Protein AF-A0A2E1XH27-F1 (afdb_monomer_lite)

Structure (mmCIF, N/CA/C/O backbone):
data_AF-A0A2E1XH27-F1
#
_entry.id   AF-A0A2E1XH27-F1
#
loop_
_atom_site.group_PDB
_atom_site.id
_atom_site.type_symbol
_atom_site.label_atom_id
_atom_site.label_alt_id
_atom_site.label_comp_id
_atom_site.label_asym_id
_atom_site.label_entity_id
_atom_site.label_seq_id
_atom_site.pdbx_PDB_ins_code
_atom_site.Cartn_x
_atom_site.Cartn_y
_atom_site.Cartn_z
_atom_site.occupancy
_atom_site.B_iso_or_equiv
_atom_site.auth_seq_id
_atom_site.auth_comp_id
_atom_site.auth_asym_id
_atom_site.auth_atom_id
_atom_site.pdbx_PDB_model_num
ATOM 1 N N . MET A 1 1 ? 0.521 -37.628 -23.257 1.00 39.41 1 MET A N 1
ATOM 2 C CA . MET A 1 1 ? 1.492 -36.873 -22.437 1.00 39.41 1 MET A CA 1
ATOM 3 C C . MET A 1 1 ? 0.676 -36.005 -21.498 1.00 39.41 1 MET A C 1
ATOM 5 O O . MET A 1 1 ? -0.097 -35.207 -22.003 1.00 39.41 1 MET A O 1
ATOM 9 N N . ASN A 1 2 ? 0.754 -36.234 -20.184 1.00 36.44 2 ASN A N 1
ATOM 10 C CA . ASN A 1 2 ? 0.050 -35.419 -19.188 1.00 36.44 2 ASN A CA 1
ATOM 11 C C . ASN A 1 2 ? 0.483 -33.958 -19.337 1.00 36.44 2 ASN A C 1
ATOM 13 O O . ASN A 1 2 ? 1.668 -33.652 -19.187 1.00 36.44 2 ASN A O 1
ATOM 17 N N . THR A 1 3 ? -0.472 -33.094 -19.665 1.00 39.88 3 THR A N 1
ATOM 18 C CA . THR A 1 3 ? -0.347 -31.638 -19.713 1.00 39.88 3 THR A C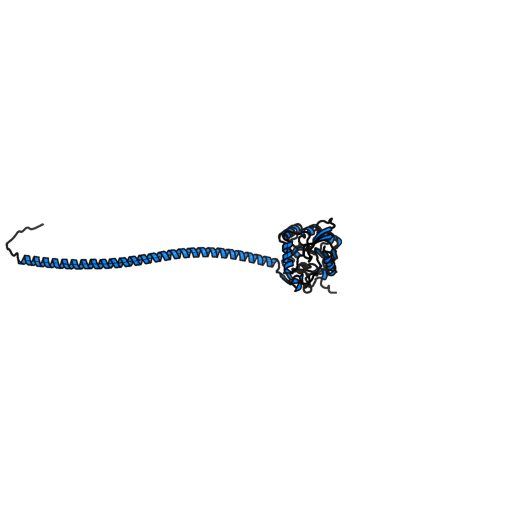A 1
ATOM 19 C C . THR A 1 3 ? 0.092 -31.153 -18.332 1.00 39.88 3 THR A C 1
ATOM 21 O O . THR A 1 3 ? -0.664 -31.164 -17.364 1.00 39.88 3 THR A O 1
ATOM 24 N N . LYS A 1 4 ? 1.388 -30.852 -18.230 1.00 49.72 4 LYS A N 1
ATOM 25 C CA . LYS A 1 4 ? 2.074 -30.393 -17.024 1.00 49.72 4 LYS A CA 1
ATOM 26 C C . LYS A 1 4 ? 1.614 -28.974 -16.678 1.00 49.72 4 LYS A C 1
ATOM 28 O O . LYS A 1 4 ? 1.924 -28.059 -17.426 1.00 49.72 4 LYS A O 1
ATOM 33 N N . ILE A 1 5 ? 0.936 -28.849 -15.537 1.00 51.38 5 ILE A N 1
ATOM 34 C CA . ILE A 1 5 ? 0.875 -27.707 -14.604 1.00 51.38 5 ILE A CA 1
ATOM 35 C C . ILE A 1 5 ? 0.983 -26.307 -15.268 1.00 51.38 5 ILE A C 1
ATOM 37 O O . ILE A 1 5 ? 2.078 -25.806 -15.534 1.00 51.38 5 ILE A O 1
ATOM 41 N N . GLU A 1 6 ? -0.177 -25.669 -15.477 1.00 70.88 6 GLU A N 1
ATOM 42 C CA . GLU A 1 6 ? -0.356 -24.297 -16.006 1.00 70.88 6 GLU A CA 1
ATOM 43 C C . GLU A 1 6 ? -0.144 -23.179 -14.959 1.00 70.88 6 GLU A C 1
ATOM 45 O O . GLU A 1 6 ? -0.187 -21.993 -15.291 1.00 70.88 6 GLU A O 1
ATOM 50 N N . TYR A 1 7 ? 0.124 -23.549 -13.705 1.00 76.81 7 TYR A N 1
ATOM 51 C CA . TYR A 1 7 ? 0.218 -22.645 -12.557 1.00 76.81 7 TYR A CA 1
ATOM 52 C C . TYR A 1 7 ? 1.591 -22.752 -11.874 1.00 76.81 7 TYR A C 1
ATOM 54 O O . TYR A 1 7 ? 2.202 -23.818 -11.867 1.00 76.81 7 TYR A O 1
ATOM 62 N N . ALA A 1 8 ? 2.107 -21.658 -11.321 1.00 78.75 8 ALA A N 1
ATOM 63 C CA . ALA A 1 8 ? 3.259 -21.702 -10.426 1.00 78.75 8 ALA A CA 1
ATOM 64 C C . ALA A 1 8 ? 2.863 -22.383 -9.104 1.00 78.75 8 ALA A C 1
ATOM 66 O O . ALA A 1 8 ? 1.720 -22.255 -8.666 1.00 78.75 8 ALA A O 1
ATOM 67 N N . ASP A 1 9 ? 3.786 -23.114 -8.475 1.00 81.50 9 ASP A N 1
ATOM 68 C CA . ASP A 1 9 ? 3.551 -23.661 -7.137 1.00 81.50 9 ASP A CA 1
ATOM 69 C C . ASP A 1 9 ? 3.723 -22.533 -6.101 1.00 81.50 9 ASP A C 1
ATOM 71 O O . ASP A 1 9 ? 4.823 -21.975 -5.987 1.00 81.50 9 ASP A O 1
ATOM 75 N N . PRO A 1 10 ? 2.679 -22.179 -5.325 1.00 81.62 10 PRO A N 1
ATOM 76 C CA . PRO A 1 10 ? 2.791 -21.177 -4.270 1.00 81.62 10 PRO A CA 1
ATOM 77 C C . PRO A 1 10 ? 3.888 -21.481 -3.246 1.00 81.62 10 PRO A C 1
ATOM 79 O O . PRO A 1 10 ? 4.468 -20.549 -2.692 1.00 81.62 10 PRO A O 1
ATOM 82 N N . ALA A 1 11 ? 4.182 -22.763 -3.001 1.00 81.19 11 ALA A N 1
ATOM 83 C CA . ALA A 1 11 ? 5.200 -23.197 -2.048 1.00 81.19 11 ALA A CA 1
ATOM 84 C C . ALA A 1 11 ? 6.636 -23.012 -2.566 1.00 81.19 11 ALA A C 1
ATOM 86 O O . ALA A 1 11 ? 7.565 -22.943 -1.764 1.00 81.19 11 ALA A O 1
ATOM 87 N N . GLU A 1 12 ? 6.821 -22.925 -3.886 1.00 85.62 12 GLU A N 1
ATOM 88 C CA . GLU A 1 12 ? 8.124 -22.700 -4.528 1.00 85.62 12 GLU A CA 1
ATOM 89 C C . GLU A 1 12 ? 8.306 -21.246 -4.998 1.00 85.62 12 GLU A C 1
ATOM 91 O O . GLU A 1 12 ? 9.388 -20.866 -5.450 1.00 85.62 12 GLU A O 1
ATOM 96 N N . THR A 1 13 ? 7.259 -20.421 -4.899 1.00 91.50 13 THR A N 1
ATOM 97 C CA . THR A 1 13 ? 7.295 -19.017 -5.320 1.00 91.50 13 THR A CA 1
ATOM 98 C C . THR A 1 13 ? 8.000 -18.168 -4.266 1.00 91.50 13 THR A C 1
ATOM 100 O O . THR A 1 13 ? 7.639 -18.177 -3.090 1.00 91.50 13 THR A O 1
ATOM 103 N N . LEU A 1 14 ? 9.008 -17.420 -4.710 1.00 94.38 14 LEU A N 1
ATOM 104 C CA . LEU A 1 14 ? 9.794 -16.512 -3.881 1.00 94.38 14 LEU A CA 1
ATOM 105 C C . LEU A 1 14 ? 9.299 -15.075 -4.052 1.00 94.38 14 LEU A C 1
ATOM 107 O O . LEU A 1 14 ? 9.011 -14.675 -5.180 1.00 94.38 14 LEU A O 1
ATOM 111 N N . TYR A 1 15 ? 9.268 -14.304 -2.965 1.00 96.88 15 TYR A N 1
ATOM 112 C CA . TYR A 1 15 ? 8.717 -12.944 -2.943 1.00 96.88 15 TYR A CA 1
ATOM 113 C C . TYR A 1 15 ? 9.797 -11.903 -2.643 1.00 96.88 15 TYR A C 1
ATOM 115 O O . TYR A 1 15 ? 10.669 -12.155 -1.811 1.00 96.88 15 TYR A O 1
ATOM 123 N N . TYR A 1 16 ? 9.762 -10.750 -3.310 1.00 96.75 16 TYR A N 1
ATOM 124 C CA . TYR A 1 16 ? 10.819 -9.725 -3.246 1.00 96.75 16 TYR A CA 1
ATOM 125 C C . TYR A 1 16 ? 10.327 -8.328 -2.856 1.00 96.75 16 TYR A C 1
ATOM 127 O O . TYR A 1 16 ? 11.158 -7.483 -2.529 1.00 96.75 16 TYR A O 1
ATOM 135 N N . SER A 1 17 ? 9.015 -8.104 -2.855 1.00 95.88 17 SER A N 1
ATOM 136 C CA . SER A 1 17 ? 8.404 -6.817 -2.508 1.00 95.88 17 SER A CA 1
ATOM 137 C C . SER A 1 17 ? 8.624 -6.423 -1.039 1.00 95.88 17 SER A C 1
ATOM 139 O O . SER A 1 17 ? 8.995 -7.250 -0.200 1.00 95.88 17 SER A O 1
ATOM 141 N N . GLU A 1 18 ? 8.405 -5.152 -0.690 1.00 91.38 18 GLU A N 1
ATOM 142 C CA . GLU A 1 18 ? 8.584 -4.691 0.692 1.00 91.38 18 GLU A CA 1
ATOM 143 C C . GLU A 1 18 ? 7.519 -5.256 1.648 1.00 91.38 18 GLU A C 1
ATOM 145 O O . GLU A 1 18 ? 7.826 -5.677 2.775 1.00 91.38 18 GLU A O 1
ATOM 150 N N . GLY A 1 19 ? 6.255 -5.207 1.236 1.00 91.56 19 GLY A N 1
ATOM 151 C CA . GLY A 1 19 ? 5.058 -5.455 2.036 1.00 91.56 19 GLY A CA 1
ATOM 152 C C . GLY A 1 19 ? 4.300 -6.734 1.678 1.00 91.56 19 GLY A C 1
ATOM 153 O O . GLY A 1 19 ? 3.293 -7.032 2.324 1.00 91.56 19 GLY A O 1
ATOM 154 N N . GLY A 1 20 ? 4.776 -7.515 0.704 1.00 96.06 20 GLY A N 1
ATOM 155 C CA . GLY A 1 20 ? 4.076 -8.696 0.188 1.00 96.06 20 GLY A CA 1
ATOM 156 C C . GLY A 1 20 ? 3.131 -8.371 -0.971 1.00 96.06 20 GLY A C 1
ATOM 157 O O . GLY A 1 20 ? 2.165 -9.100 -1.209 1.00 96.06 20 GLY A O 1
ATOM 158 N N . GLU A 1 21 ? 3.386 -7.278 -1.681 1.00 97.88 21 GLU A N 1
ATOM 159 C CA . GLU A 1 21 ? 2.664 -6.846 -2.868 1.00 97.88 21 GLU A CA 1
ATOM 160 C C . GLU A 1 21 ? 2.706 -7.912 -3.964 1.00 97.88 21 GLU A C 1
ATOM 162 O O . GLU A 1 21 ? 1.666 -8.294 -4.503 1.00 97.88 21 GLU A O 1
ATOM 167 N N . ASP A 1 22 ? 3.887 -8.461 -4.246 1.00 97.62 22 ASP A N 1
ATOM 168 C CA . ASP A 1 22 ? 4.048 -9.505 -5.255 1.00 97.62 22 ASP A CA 1
ATOM 169 C C . ASP A 1 22 ? 3.367 -10.820 -4.844 1.00 97.62 22 ASP A C 1
ATOM 171 O O . ASP A 1 22 ? 2.743 -11.469 -5.682 1.00 97.62 22 ASP A O 1
ATOM 175 N N . PHE A 1 23 ? 3.356 -11.174 -3.551 1.00 97.75 23 PHE A N 1
ATOM 176 C CA . PHE A 1 23 ? 2.517 -12.268 -3.037 1.00 97.75 23 PHE A CA 1
ATOM 177 C C . PHE A 1 23 ? 1.033 -12.036 -3.329 1.00 97.75 23 PHE A C 1
ATOM 179 O O . PHE A 1 23 ? 0.327 -12.952 -3.771 1.00 97.75 23 PHE A O 1
ATOM 186 N N . LEU A 1 24 ? 0.541 -10.823 -3.067 1.00 97.94 24 LEU A N 1
ATOM 187 C CA . LEU A 1 24 ? -0.857 -10.495 -3.298 1.00 97.94 24 LEU A CA 1
ATOM 188 C C . LEU A 1 24 ? -1.189 -10.525 -4.793 1.00 97.94 24 LEU A C 1
ATOM 190 O O . LEU A 1 24 ? -2.212 -11.102 -5.149 1.00 97.94 24 LEU A O 1
ATOM 194 N N . LEU A 1 25 ? -0.322 -9.999 -5.665 1.00 98.25 25 LEU A N 1
ATOM 195 C CA . LEU A 1 25 ? -0.475 -10.110 -7.120 1.00 98.25 25 LEU A CA 1
ATOM 196 C C . LEU A 1 25 ? -0.538 -11.579 -7.560 1.00 98.25 25 LEU A C 1
ATOM 198 O O . LEU A 1 25 ? -1.470 -11.967 -8.265 1.00 98.25 25 LEU A O 1
ATOM 202 N N . TRP A 1 26 ? 0.395 -12.421 -7.103 1.00 97.88 26 TRP A N 1
ATOM 203 C CA . TRP A 1 26 ? 0.416 -13.850 -7.434 1.00 97.88 26 TRP A CA 1
ATOM 204 C C . TRP A 1 26 ? -0.889 -14.533 -7.022 1.00 97.88 26 TRP A C 1
ATOM 206 O O . TRP A 1 26 ? -1.483 -15.285 -7.799 1.00 97.88 26 TRP A O 1
ATOM 216 N N . SER A 1 27 ? -1.373 -14.207 -5.826 1.00 96.75 27 SER A N 1
ATOM 217 C CA . SER A 1 27 ? -2.627 -14.720 -5.281 1.00 96.75 27 SER A CA 1
ATOM 218 C C . SER A 1 27 ? -3.853 -14.234 -6.063 1.00 96.75 27 SER A C 1
ATOM 220 O O . SER A 1 27 ? -4.728 -15.035 -6.400 1.00 96.75 27 SER A O 1
ATOM 222 N N . ILE A 1 28 ? -3.899 -12.943 -6.413 1.00 97.06 28 ILE A N 1
ATOM 223 C CA . ILE A 1 28 ? -4.958 -12.333 -7.230 1.00 97.06 28 ILE A CA 1
ATOM 224 C C . ILE A 1 28 ? -5.004 -12.975 -8.612 1.00 97.06 28 ILE A C 1
ATOM 226 O O . ILE A 1 28 ? -6.089 -13.243 -9.107 1.00 97.06 28 ILE A O 1
ATOM 230 N N . PHE A 1 29 ? -3.867 -13.302 -9.225 1.00 97.06 29 PHE A N 1
ATOM 231 C CA . PHE A 1 29 ? -3.841 -13.996 -10.515 1.00 97.06 29 PHE A CA 1
ATOM 232 C C . PHE A 1 29 ? -3.962 -15.519 -10.400 1.00 97.06 29 PHE A C 1
ATOM 234 O O . PHE A 1 29 ? -3.900 -16.217 -11.414 1.00 97.06 29 PHE A O 1
ATOM 241 N N . GLY A 1 30 ? -4.175 -16.053 -9.193 1.00 95.19 30 GLY A N 1
ATOM 242 C CA . GLY A 1 30 ? -4.325 -17.488 -8.960 1.00 95.19 30 GLY A CA 1
ATOM 243 C C . GLY A 1 30 ? -3.092 -18.287 -9.377 1.00 95.19 30 GLY A C 1
ATOM 244 O O . GLY A 1 30 ? -3.230 -19.398 -9.873 1.00 95.19 30 GLY A O 1
ATOM 245 N N . TYR A 1 31 ? -1.902 -17.705 -9.232 1.00 95.00 31 TYR A N 1
ATOM 246 C CA . TYR A 1 31 ? -0.626 -18.309 -9.606 1.00 95.00 31 TYR A CA 1
ATOM 247 C C . TYR A 1 31 ? -0.491 -18.680 -11.092 1.00 95.00 31 TYR A C 1
ATOM 249 O O . TYR A 1 31 ? 0.213 -19.621 -11.450 1.00 95.00 31 TYR A O 1
ATOM 257 N N . LYS A 1 32 ? -1.144 -17.934 -11.994 1.00 92.12 32 LYS A N 1
ATOM 258 C CA . LYS A 1 32 ? -0.993 -18.082 -13.455 1.00 92.12 32 LYS A CA 1
ATOM 259 C C . LYS A 1 32 ? 0.487 -18.018 -13.864 1.00 92.12 32 LYS A C 1
ATOM 261 O O . LYS A 1 32 ? 1.188 -17.060 -13.556 1.00 92.12 32 LYS A O 1
ATOM 266 N N . ARG A 1 33 ? 0.971 -19.018 -14.607 1.00 84.12 33 ARG A N 1
ATOM 267 C CA . ARG A 1 33 ? 2.402 -19.137 -14.947 1.00 84.12 33 ARG A CA 1
ATOM 268 C C . ARG A 1 33 ? 2.912 -18.109 -15.961 1.00 84.12 33 ARG A C 1
ATOM 270 O O . ARG A 1 33 ? 4.102 -17.816 -15.969 1.00 84.12 33 ARG A O 1
ATOM 277 N N . PHE A 1 34 ? 2.039 -17.584 -16.815 1.00 89.94 34 PHE A N 1
ATOM 278 C CA . PHE A 1 34 ? 2.414 -16.643 -17.870 1.00 89.94 34 PHE A CA 1
ATOM 279 C C . PHE A 1 34 ? 1.556 -15.394 -17.809 1.00 89.94 34 PHE A C 1
ATOM 281 O O . PHE A 1 34 ? 0.345 -15.479 -17.632 1.00 89.94 34 PHE A O 1
ATOM 288 N N . GLY A 1 35 ? 2.167 -14.250 -18.053 1.00 96.25 35 GLY A N 1
ATOM 289 C CA . GLY A 1 35 ? 1.473 -12.979 -18.126 1.00 96.25 35 GLY A CA 1
ATOM 290 C C . GLY A 1 35 ? 2.432 -11.870 -18.501 1.00 96.25 35 GLY A C 1
ATOM 291 O O . GLY A 1 35 ? 3.597 -12.128 -18.837 1.00 96.25 35 GLY A O 1
ATOM 292 N N . THR A 1 36 ? 1.918 -10.652 -18.462 1.00 98.44 36 THR A N 1
ATOM 293 C CA . THR A 1 36 ? 2.664 -9.447 -18.813 1.00 98.44 36 THR A CA 1
ATOM 294 C C . THR A 1 36 ? 2.619 -8.434 -17.687 1.00 98.44 36 THR A C 1
ATOM 296 O O . THR A 1 36 ? 1.619 -8.321 -16.981 1.00 98.44 36 THR A O 1
ATOM 299 N N . PHE A 1 37 ? 3.703 -7.687 -17.516 1.00 98.69 37 PHE A N 1
ATOM 300 C CA . PHE A 1 37 ? 3.723 -6.588 -16.561 1.00 98.69 37 PHE A CA 1
ATOM 301 C C . PHE A 1 37 ? 4.502 -5.386 -17.078 1.00 98.69 37 PHE A C 1
ATOM 303 O O . PHE A 1 37 ? 5.390 -5.520 -17.924 1.00 98.69 37 PHE A O 1
ATOM 310 N N . VAL A 1 38 ? 4.179 -4.223 -16.524 1.00 98.81 38 VAL A N 1
ATOM 311 C CA . VAL A 1 38 ? 4.995 -3.011 -16.621 1.00 98.81 38 VAL A CA 1
ATOM 312 C C . VAL A 1 38 ? 5.317 -2.553 -15.200 1.00 98.81 38 VAL A C 1
ATOM 314 O O . VAL A 1 38 ? 4.427 -2.508 -14.356 1.00 98.81 38 VAL A O 1
ATOM 317 N N . ASP A 1 39 ? 6.584 -2.261 -14.933 1.00 98.75 39 ASP A N 1
ATOM 318 C CA . ASP A 1 39 ? 7.091 -1.816 -13.633 1.00 98.75 39 ASP A CA 1
ATOM 319 C C . ASP A 1 39 ? 7.808 -0.474 -13.811 1.00 98.75 39 ASP A C 1
ATOM 321 O O . ASP A 1 39 ? 8.889 -0.412 -14.405 1.00 98.75 39 ASP A O 1
ATOM 325 N N . VAL A 1 40 ? 7.156 0.605 -13.385 1.00 98.56 40 VAL A N 1
ATOM 326 C CA . VAL A 1 40 ? 7.628 1.986 -13.506 1.00 98.56 40 VAL A CA 1
ATOM 327 C C . VAL A 1 40 ? 8.247 2.407 -12.181 1.00 98.56 40 VAL A C 1
ATOM 329 O O . VAL A 1 40 ? 7.564 2.372 -11.163 1.00 98.56 40 VAL A O 1
ATOM 332 N N . GLY A 1 41 ? 9.517 2.820 -12.219 1.00 96.44 41 GLY A N 1
ATOM 333 C CA . GLY A 1 41 ? 10.312 3.015 -11.005 1.00 96.44 41 GLY A CA 1
ATOM 334 C C . GLY A 1 41 ? 10.934 1.710 -10.519 1.00 96.44 41 GLY A C 1
ATOM 335 O O . GLY A 1 41 ? 10.955 1.403 -9.335 1.00 96.44 41 GLY A O 1
ATOM 336 N N . ALA A 1 42 ? 11.426 0.893 -11.454 1.00 97.12 42 ALA A N 1
ATOM 337 C CA . ALA A 1 42 ? 11.903 -0.453 -11.147 1.00 97.12 42 ALA A CA 1
ATOM 338 C C . ALA A 1 42 ? 13.203 -0.482 -10.318 1.00 97.12 42 ALA A C 1
ATOM 340 O O . ALA A 1 42 ? 13.637 -1.570 -9.925 1.00 97.12 42 ALA A O 1
ATOM 341 N N . PHE A 1 43 ? 13.853 0.667 -10.093 1.00 96.88 43 PHE A N 1
ATOM 342 C CA . PHE A 1 43 ? 15.102 0.798 -9.352 1.00 96.88 43 PHE A CA 1
ATOM 343 C C . PHE A 1 43 ? 16.171 -0.174 -9.884 1.00 96.88 43 PHE A C 1
ATOM 345 O O . PHE A 1 43 ? 16.434 -0.236 -11.086 1.00 96.88 43 PHE A O 1
ATOM 352 N N . ASP A 1 44 ? 16.805 -0.970 -9.021 1.00 97.38 44 ASP A N 1
ATOM 353 C CA . ASP A 1 44 ? 17.784 -1.982 -9.414 1.00 97.38 44 ASP A CA 1
ATOM 354 C C . ASP A 1 44 ? 17.134 -3.283 -9.921 1.00 97.38 44 ASP A C 1
ATOM 356 O O . ASP A 1 44 ? 17.835 -4.258 -10.188 1.00 97.38 44 ASP A O 1
ATOM 360 N N . GLY A 1 45 ? 15.805 -3.339 -10.033 1.00 97.12 45 GLY A N 1
ATOM 361 C CA . GLY A 1 45 ? 15.039 -4.496 -10.489 1.00 97.12 45 GLY A CA 1
ATOM 362 C C . GLY A 1 45 ? 14.985 -5.660 -9.498 1.00 97.12 45 GLY A C 1
ATOM 363 O O . GLY A 1 45 ? 14.523 -6.740 -9.872 1.00 97.12 45 GLY A O 1
ATOM 364 N N . ARG A 1 46 ? 15.474 -5.490 -8.262 1.00 96.81 46 ARG A N 1
ATOM 365 C CA . ARG A 1 46 ? 15.501 -6.552 -7.246 1.00 96.81 46 ARG A CA 1
ATOM 366 C C . ARG A 1 46 ? 15.097 -6.084 -5.862 1.00 96.81 46 ARG A C 1
ATOM 368 O O . ARG A 1 46 ? 14.320 -6.779 -5.210 1.00 96.81 46 ARG A O 1
ATOM 375 N N . TYR A 1 47 ? 15.698 -5.008 -5.383 1.00 96.06 47 TYR A N 1
ATOM 376 C CA . TYR A 1 47 ? 15.450 -4.466 -4.064 1.00 96.06 47 TYR A CA 1
ATOM 377 C C . TYR A 1 47 ? 14.011 -3.964 -3.987 1.00 96.06 47 TYR A C 1
ATOM 379 O O . TYR A 1 47 ? 13.635 -3.087 -4.750 1.00 96.06 47 TYR A O 1
ATOM 387 N N . LEU A 1 48 ? 13.213 -4.576 -3.103 1.00 94.56 48 LEU A N 1
ATOM 388 C CA . LEU A 1 48 ? 11.787 -4.278 -2.905 1.00 94.56 48 LEU A CA 1
ATOM 389 C C . LEU A 1 48 ? 10.911 -4.471 -4.159 1.00 94.56 48 LEU A C 1
ATOM 391 O O . LEU A 1 48 ? 9.818 -3.926 -4.245 1.00 94.56 48 LEU A O 1
ATOM 395 N N . SER A 1 49 ? 11.360 -5.269 -5.132 1.00 97.25 49 SER A N 1
ATOM 396 C CA . SER A 1 49 ? 10.690 -5.362 -6.432 1.00 97.25 49 SER A CA 1
ATOM 397 C C . SER A 1 49 ? 9.346 -6.096 -6.365 1.00 97.25 49 SER A C 1
ATOM 399 O O . SER A 1 49 ? 9.277 -7.266 -5.977 1.00 97.25 49 SER A O 1
ATOM 401 N N . ASN A 1 50 ? 8.301 -5.445 -6.880 1.00 97.62 50 ASN A N 1
ATOM 402 C CA . ASN A 1 50 ? 6.974 -6.035 -7.088 1.00 97.62 50 ASN A CA 1
ATOM 403 C C . ASN A 1 50 ? 6.924 -7.011 -8.281 1.00 97.62 50 ASN A C 1
ATOM 405 O O . ASN A 1 50 ? 5.980 -7.791 -8.412 1.00 97.62 50 ASN A O 1
ATOM 409 N N . SER A 1 51 ? 7.931 -6.983 -9.160 1.00 98.12 51 SER A N 1
ATOM 410 C CA . SER A 1 51 ? 7.902 -7.659 -10.463 1.00 98.12 51 SER A CA 1
ATOM 411 C C . SER A 1 51 ? 8.926 -8.789 -10.628 1.00 98.12 51 SER A C 1
ATOM 413 O O . SER A 1 51 ? 8.723 -9.690 -11.448 1.00 98.12 51 SER A O 1
ATOM 415 N N . LEU A 1 52 ? 10.001 -8.812 -9.829 1.00 97.62 52 LEU A N 1
ATOM 416 C CA . LEU A 1 52 ? 11.091 -9.783 -9.986 1.00 97.62 52 LEU A CA 1
ATOM 417 C C . LEU A 1 52 ? 10.621 -11.244 -9.886 1.00 97.62 52 LEU A C 1
ATOM 419 O O . LEU A 1 52 ? 11.120 -12.108 -10.613 1.00 97.62 52 LEU A O 1
ATOM 423 N N . SER A 1 53 ? 9.676 -11.547 -8.992 1.00 96.31 53 SER A N 1
ATOM 424 C CA . SER A 1 53 ? 9.147 -12.909 -8.835 1.00 96.31 53 SER A CA 1
ATOM 425 C C . SER A 1 53 ? 8.423 -13.390 -10.100 1.00 96.31 53 SER A C 1
ATOM 427 O O . SER A 1 53 ? 8.621 -14.529 -10.528 1.00 96.31 53 SER A O 1
ATOM 429 N N . PHE A 1 54 ? 7.680 -12.504 -10.768 1.00 97.19 54 PHE A N 1
ATOM 430 C CA . PHE A 1 54 ? 7.024 -12.763 -12.052 1.00 97.19 54 PHE A CA 1
ATOM 431 C C . PHE A 1 54 ? 8.029 -12.953 -13.188 1.00 97.19 54 PHE A C 1
ATOM 433 O O . PHE A 1 54 ? 7.937 -13.933 -13.935 1.00 97.19 54 PHE A O 1
ATOM 440 N N . ALA A 1 55 ? 9.035 -12.080 -13.286 1.00 96.06 55 ALA A N 1
ATOM 441 C CA . ALA A 1 55 ? 10.094 -12.207 -14.287 1.00 96.06 55 ALA A CA 1
ATOM 442 C C . ALA A 1 55 ? 10.843 -13.542 -14.160 1.00 96.06 55 ALA A C 1
ATOM 444 O O . ALA A 1 55 ? 11.050 -14.248 -15.150 1.00 96.06 55 ALA A O 1
ATOM 445 N N . LYS A 1 56 ? 11.179 -13.954 -12.929 1.00 93.62 56 LYS A N 1
ATOM 446 C CA . LYS A 1 56 ? 11.806 -15.259 -12.652 1.00 93.62 56 LYS A CA 1
ATOM 447 C C . LYS A 1 56 ? 10.918 -16.448 -13.013 1.00 93.62 56 LYS A C 1
ATOM 449 O O . LYS A 1 56 ? 11.440 -17.500 -13.379 1.00 93.62 56 LYS A O 1
ATOM 454 N N . ALA A 1 57 ? 9.599 -16.287 -12.938 1.00 92.25 57 ALA A N 1
ATOM 455 C CA . ALA A 1 57 ? 8.636 -17.299 -13.359 1.00 92.25 57 ALA A CA 1
ATOM 456 C C . ALA A 1 57 ? 8.412 -17.341 -14.886 1.00 92.25 57 ALA A C 1
ATOM 458 O O . ALA A 1 57 ? 7.737 -18.249 -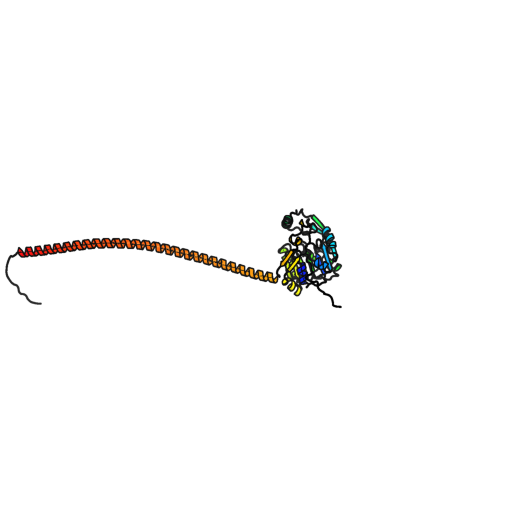15.379 1.00 92.25 57 ALA A O 1
ATOM 459 N N . GLY A 1 58 ? 9.006 -16.410 -15.643 1.00 92.62 58 GLY A N 1
ATOM 460 C CA . GLY A 1 58 ? 8.930 -16.347 -17.103 1.00 92.62 58 GLY A CA 1
ATOM 461 C C . GLY A 1 58 ? 7.819 -15.447 -17.646 1.00 92.62 58 GLY A C 1
ATOM 462 O O . GLY A 1 58 ? 7.468 -15.569 -18.822 1.00 92.62 58 GLY A O 1
ATOM 463 N N . TRP A 1 59 ? 7.255 -14.561 -16.821 1.00 96.81 59 TRP A N 1
ATOM 464 C CA . TRP A 1 59 ? 6.392 -13.490 -17.316 1.00 96.81 59 TRP A CA 1
ATOM 465 C C . TRP A 1 59 ? 7.190 -12.517 -18.184 1.00 96.81 59 TRP A C 1
ATOM 467 O O . TRP A 1 59 ? 8.382 -12.301 -17.966 1.00 96.81 59 TRP A O 1
ATOM 477 N N . LYS A 1 60 ? 6.524 -11.929 -19.180 1.00 97.56 60 LYS A N 1
ATOM 478 C CA . LYS A 1 60 ? 7.136 -10.929 -20.057 1.00 97.56 60 LYS A CA 1
ATOM 479 C C . LYS A 1 60 ? 6.938 -9.548 -19.442 1.00 97.56 60 LYS A C 1
ATOM 481 O O . LYS A 1 60 ? 5.814 -9.060 -19.382 1.00 97.56 60 LYS A O 1
ATOM 486 N N . GLY A 1 61 ? 8.022 -8.944 -18.980 1.00 97.69 61 GLY A N 1
ATOM 487 C CA . GLY A 1 61 ? 7.990 -7.657 -18.297 1.00 97.69 61 GLY A CA 1
ATOM 488 C C . GLY A 1 61 ? 8.648 -6.528 -19.069 1.00 97.69 61 GLY A C 1
ATOM 489 O O . GLY A 1 61 ? 9.594 -6.765 -19.827 1.00 97.69 61 GLY A O 1
ATOM 490 N N . VAL A 1 62 ? 8.205 -5.302 -18.799 1.00 98.81 62 VAL A N 1
ATOM 491 C CA . VAL A 1 62 ? 8.977 -4.085 -19.071 1.00 98.81 62 VAL A CA 1
ATOM 492 C C . VAL A 1 62 ? 9.253 -3.363 -17.755 1.00 98.81 62 VAL A C 1
ATOM 494 O O . VAL A 1 62 ? 8.321 -3.030 -17.034 1.00 98.81 62 VAL A O 1
ATOM 497 N N . CYS A 1 63 ? 10.522 -3.119 -17.448 1.00 98.75 63 CYS A N 1
ATOM 498 C CA . CYS A 1 63 ? 10.973 -2.367 -16.281 1.00 98.75 63 CYS A CA 1
ATOM 499 C C . CYS A 1 63 ? 11.522 -1.012 -16.732 1.00 98.75 63 CYS A C 1
ATOM 501 O O . CYS A 1 63 ? 12.322 -0.953 -17.668 1.00 98.75 63 CYS A O 1
ATOM 503 N N . VAL A 1 64 ? 11.132 0.069 -16.068 1.00 98.50 64 VAL A N 1
ATOM 504 C CA . VAL A 1 64 ? 11.514 1.436 -16.439 1.00 98.50 64 VAL A CA 1
ATOM 505 C C . VAL A 1 64 ? 12.204 2.102 -15.259 1.00 98.50 64 VAL A C 1
ATOM 507 O O . VAL A 1 64 ? 11.641 2.151 -14.169 1.00 98.50 64 VAL A O 1
ATOM 510 N N . GLU A 1 65 ? 13.424 2.592 -15.479 1.00 97.69 65 GLU A N 1
ATOM 511 C CA . GLU A 1 65 ? 14.243 3.232 -14.447 1.00 97.69 65 GLU A CA 1
ATOM 512 C C . GLU A 1 65 ? 15.038 4.415 -15.037 1.00 97.69 65 GLU A C 1
ATOM 514 O O . GLU A 1 65 ? 15.885 4.205 -15.918 1.00 97.69 65 GLU A O 1
ATOM 519 N N . PRO A 1 66 ? 14.809 5.661 -14.584 1.00 95.69 66 PRO A N 1
ATOM 520 C CA . PRO A 1 66 ? 15.471 6.833 -15.154 1.00 95.69 66 PRO A CA 1
ATOM 521 C C . PRO A 1 66 ? 16.937 6.990 -14.728 1.00 95.69 66 PRO A C 1
ATOM 523 O O . PRO A 1 66 ? 17.749 7.503 -15.504 1.00 95.69 66 PRO A O 1
ATOM 526 N N . VAL A 1 67 ? 17.329 6.528 -13.539 1.00 94.19 67 VAL A N 1
ATOM 527 C CA . VAL A 1 67 ? 18.707 6.644 -13.054 1.00 94.19 67 VAL A CA 1
ATOM 528 C C . VAL A 1 67 ? 19.572 5.569 -13.699 1.00 94.19 67 VAL A C 1
ATOM 530 O O . VAL A 1 67 ? 19.437 4.369 -13.452 1.00 94.19 67 VAL A O 1
ATOM 533 N N . LYS A 1 68 ? 20.540 6.012 -14.504 1.00 94.25 68 LYS A N 1
ATOM 534 C CA . LYS A 1 68 ? 21.403 5.137 -15.305 1.00 94.25 68 LYS A CA 1
ATOM 535 C C . LYS A 1 68 ? 22.118 4.044 -14.491 1.00 94.25 68 LYS A C 1
ATOM 537 O O . LYS A 1 68 ? 22.262 2.929 -14.991 1.00 94.25 68 LYS A O 1
ATOM 542 N N . GLU A 1 69 ? 22.560 4.356 -13.269 1.00 94.88 69 GLU A N 1
ATOM 543 C CA . GLU A 1 69 ? 23.199 3.400 -12.347 1.00 94.88 69 GLU A CA 1
ATOM 544 C C . GLU A 1 69 ? 22.260 2.231 -12.009 1.00 94.88 69 GLU A C 1
ATOM 546 O O . GLU A 1 69 ? 22.633 1.069 -12.185 1.00 94.88 69 GLU A O 1
ATOM 551 N N . TYR A 1 70 ? 21.030 2.525 -11.579 1.00 96.31 70 TYR A N 1
ATOM 552 C CA . TYR A 1 70 ? 20.063 1.503 -11.177 1.00 96.31 70 TYR A CA 1
ATOM 553 C C . TYR A 1 70 ? 19.466 0.777 -12.377 1.00 96.31 70 TYR A C 1
ATOM 555 O O . TYR A 1 70 ? 19.344 -0.442 -12.339 1.00 96.31 70 TYR A O 1
ATOM 563 N N . PHE A 1 71 ? 19.253 1.464 -13.500 1.00 97.69 71 PHE A N 1
ATOM 564 C CA . PHE A 1 71 ? 18.883 0.824 -14.761 1.00 97.69 71 PHE A CA 1
ATOM 565 C C . PHE A 1 71 ? 19.886 -0.259 -15.194 1.00 97.69 71 PHE A C 1
ATOM 567 O O . PHE A 1 71 ? 19.496 -1.337 -15.658 1.00 97.69 71 PHE A O 1
ATOM 574 N N . ASP A 1 72 ? 21.192 0.005 -15.068 1.00 98.12 72 ASP A N 1
ATOM 575 C CA . ASP A 1 72 ? 22.208 -0.986 -15.424 1.00 98.12 72 ASP A CA 1
ATOM 576 C C . ASP A 1 72 ? 22.133 -2.227 -14.525 1.00 98.12 72 ASP A C 1
ATOM 578 O O . ASP A 1 72 ? 22.291 -3.345 -15.023 1.00 98.12 72 ASP A O 1
ATOM 582 N N . LEU A 1 73 ? 21.828 -2.046 -13.237 1.00 98.12 73 LEU A N 1
ATOM 583 C CA . LEU A 1 73 ? 21.575 -3.143 -12.301 1.00 98.12 73 LEU A CA 1
ATOM 584 C C . LEU A 1 73 ? 20.255 -3.865 -12.598 1.00 98.12 73 LEU A C 1
ATOM 586 O O . LEU A 1 73 ? 20.224 -5.095 -12.568 1.00 98.12 73 LEU A O 1
ATOM 590 N N . CYS A 1 74 ? 19.206 -3.132 -12.974 1.00 98.00 74 CYS A N 1
ATOM 591 C CA . CYS A 1 74 ? 17.906 -3.674 -13.355 1.00 98.00 74 CYS A CA 1
ATOM 592 C C . CYS A 1 74 ? 18.040 -4.683 -14.498 1.00 98.00 74 CYS A C 1
ATOM 594 O O . CYS A 1 74 ? 17.575 -5.813 -14.374 1.00 98.00 74 CYS A O 1
ATOM 596 N N . LYS A 1 75 ? 18.808 -4.358 -15.548 1.00 97.94 75 LYS A N 1
ATOM 597 C CA . LYS A 1 75 ? 19.116 -5.305 -16.641 1.00 97.94 75 LYS A CA 1
ATOM 598 C C . LYS A 1 75 ? 19.791 -6.591 -16.167 1.00 97.94 75 LYS A C 1
ATOM 600 O O . LYS A 1 75 ? 19.565 -7.654 -16.741 1.00 97.94 75 LYS A O 1
ATOM 605 N N . ILE A 1 76 ? 20.664 -6.492 -15.165 1.00 97.69 76 ILE A N 1
ATOM 606 C CA . ILE A 1 76 ? 21.381 -7.647 -14.611 1.00 97.69 76 ILE A CA 1
ATOM 607 C C . ILE A 1 76 ? 20.432 -8.503 -13.767 1.00 97.69 76 ILE A C 1
ATOM 609 O O . ILE A 1 76 ? 20.478 -9.731 -13.844 1.00 97.69 76 ILE A O 1
ATOM 613 N N . ASN A 1 77 ? 19.580 -7.864 -12.967 1.00 97.38 77 ASN A N 1
ATOM 614 C CA . ASN A 1 77 ? 18.674 -8.527 -12.035 1.00 97.38 77 ASN A CA 1
ATOM 615 C C . ASN A 1 77 ? 17.411 -9.086 -12.712 1.00 97.38 77 ASN A C 1
ATOM 617 O O . ASN A 1 77 ? 16.874 -10.092 -12.244 1.00 97.38 77 ASN A O 1
ATOM 621 N N . GLN A 1 78 ? 16.980 -8.492 -13.828 1.00 95.75 78 GLN A N 1
ATOM 622 C CA . GLN A 1 78 ? 15.788 -8.863 -14.598 1.00 95.75 78 GLN A CA 1
ATOM 623 C C . GLN A 1 78 ? 16.122 -9.254 -16.054 1.00 95.75 78 GLN A C 1
ATOM 625 O O . GLN A 1 78 ? 15.563 -8.691 -16.993 1.00 95.75 78 GLN A O 1
ATOM 630 N N . PRO A 1 79 ? 16.990 -10.255 -16.300 1.00 94.06 79 PRO A N 1
ATOM 631 C CA . PRO A 1 79 ? 17.454 -10.584 -17.654 1.00 94.06 79 PRO A CA 1
ATOM 632 C C . PRO A 1 79 ? 16.354 -11.122 -18.591 1.00 94.06 79 PRO A C 1
ATOM 634 O O . PRO A 1 79 ? 16.582 -11.242 -19.793 1.00 94.06 79 PRO A O 1
ATOM 637 N N . GLY A 1 80 ? 15.187 -11.495 -18.051 1.00 90.75 80 GLY A N 1
ATOM 638 C CA . GLY A 1 80 ? 14.012 -11.923 -18.819 1.00 90.75 80 GLY A CA 1
ATOM 639 C C . GLY A 1 80 ? 13.058 -10.786 -19.204 1.00 90.75 80 GLY A C 1
ATOM 640 O O . GLY A 1 80 ? 12.142 -11.017 -19.992 1.00 90.75 80 GLY A O 1
ATOM 641 N N . SER A 1 81 ? 13.274 -9.584 -18.668 1.00 97.50 81 SER A N 1
ATOM 642 C CA . SER A 1 81 ? 12.448 -8.398 -18.896 1.00 97.50 81 SER A CA 1
ATOM 643 C C . SER A 1 81 ? 13.156 -7.426 -19.842 1.00 97.50 81 SER A C 1
ATOM 645 O O . SER A 1 81 ? 14.383 -7.415 -19.961 1.00 97.50 81 SER A O 1
ATOM 647 N N . ILE A 1 82 ? 12.385 -6.581 -20.521 1.00 98.44 82 ILE A N 1
ATOM 648 C CA . ILE A 1 82 ? 12.926 -5.423 -21.237 1.00 98.44 82 ILE A CA 1
ATOM 649 C C . ILE A 1 82 ? 13.145 -4.321 -20.204 1.00 98.44 82 ILE A C 1
ATOM 651 O O . ILE A 1 82 ? 12.195 -3.896 -19.561 1.00 98.44 82 ILE A O 1
ATOM 655 N N . CYS A 1 83 ? 14.372 -3.833 -20.050 1.00 98.56 83 CYS A N 1
ATOM 656 C CA . CYS A 1 83 ? 14.646 -2.677 -19.197 1.00 98.56 83 CYS A CA 1
ATOM 657 C C . CYS A 1 83 ? 14.835 -1.427 -20.061 1.00 98.56 83 CYS A C 1
ATOM 659 O O . CYS A 1 83 ? 15.582 -1.471 -21.044 1.00 98.56 83 CYS A O 1
ATOM 661 N N . LEU A 1 84 ? 14.227 -0.310 -19.663 1.00 98.50 84 LEU A N 1
ATOM 662 C CA . LEU A 1 84 ? 14.323 0.988 -20.332 1.00 98.50 84 LEU A CA 1
ATOM 663 C C . LEU A 1 84 ? 14.932 2.031 -19.391 1.00 98.50 84 LEU A C 1
ATOM 665 O O . LEU A 1 84 ? 14.512 2.147 -18.241 1.00 98.50 84 LEU A O 1
ATOM 669 N N . ASN A 1 85 ? 15.908 2.797 -19.888 1.00 97.94 85 ASN A N 1
ATOM 670 C CA . ASN A 1 85 ? 16.463 3.933 -19.156 1.00 97.94 85 ASN A CA 1
ATOM 671 C C . ASN A 1 85 ? 15.700 5.208 -19.510 1.00 97.94 85 ASN A C 1
ATOM 673 O O . ASN A 1 85 ? 16.114 5.950 -20.400 1.00 97.94 85 ASN A O 1
ATOM 677 N N . ALA A 1 86 ? 14.557 5.402 -18.865 1.00 97.38 86 ALA A N 1
ATOM 678 C CA . ALA A 1 86 ? 13.666 6.526 -19.106 1.00 97.38 86 ALA A CA 1
ATOM 679 C C . ALA A 1 86 ? 12.834 6.829 -17.854 1.00 97.38 86 ALA A C 1
ATOM 681 O O . ALA A 1 86 ? 12.715 5.981 -16.972 1.00 97.38 86 ALA A O 1
ATOM 682 N N . ALA A 1 87 ? 12.245 8.019 -17.793 1.00 96.62 87 ALA A N 1
ATOM 683 C CA . ALA A 1 87 ? 11.184 8.363 -16.855 1.00 96.62 87 ALA A CA 1
ATOM 684 C C . ALA A 1 87 ? 9.829 8.280 -17.568 1.00 96.62 87 ALA A C 1
ATOM 686 O O . ALA A 1 87 ? 9.702 8.738 -18.705 1.00 96.62 87 ALA A O 1
ATOM 687 N N . CYS A 1 88 ? 8.814 7.724 -16.905 1.00 97.00 88 CYS A N 1
ATOM 688 C CA . CYS A 1 88 ? 7.450 7.800 -17.419 1.00 97.00 88 CYS A CA 1
ATOM 689 C C . CYS A 1 88 ? 6.829 9.156 -17.070 1.00 97.00 88 CYS A C 1
ATOM 691 O O . CYS A 1 88 ? 6.933 9.610 -15.933 1.00 97.00 88 CYS A O 1
ATOM 693 N N . VAL A 1 89 ? 6.177 9.785 -18.042 1.00 96.12 89 VAL A N 1
ATOM 694 C CA . VAL A 1 89 ? 5.523 11.094 -17.914 1.00 96.12 89 VAL A CA 1
ATOM 695 C C . VAL A 1 89 ? 4.127 11.062 -18.540 1.00 96.12 89 VAL A C 1
ATOM 697 O O . VAL A 1 89 ? 3.752 10.075 -19.175 1.00 96.12 89 VAL A O 1
ATOM 700 N N . GLY A 1 90 ? 3.362 12.143 -18.367 1.00 93.44 90 GLY A N 1
ATOM 701 C CA . GLY A 1 90 ? 2.030 12.292 -18.960 1.00 93.44 90 GLY A CA 1
ATOM 702 C C . GLY A 1 90 ? 2.037 12.782 -20.410 1.00 93.44 90 GLY A C 1
ATOM 703 O O . GLY A 1 90 ? 1.130 12.463 -21.174 1.00 93.44 90 GLY A O 1
ATOM 704 N N . ASP A 1 91 ? 3.066 13.540 -20.798 1.00 94.44 91 ASP A N 1
ATOM 705 C CA . ASP A 1 91 ? 3.177 14.162 -22.119 1.00 94.44 91 ASP A CA 1
ATOM 706 C C . ASP A 1 91 ? 3.978 13.270 -23.092 1.00 94.44 91 ASP A C 1
ATOM 708 O O . ASP A 1 91 ? 5.179 13.080 -22.878 1.00 94.44 91 ASP A O 1
ATOM 712 N N . PRO A 1 92 ? 3.360 12.724 -24.159 1.00 91.94 92 PRO A N 1
ATOM 713 C CA . PRO A 1 92 ? 4.052 11.890 -25.142 1.00 91.94 92 PRO A CA 1
ATOM 714 C C . PRO A 1 92 ? 5.050 12.652 -26.020 1.00 91.94 92 PRO A C 1
ATOM 716 O O . PRO A 1 92 ? 5.897 12.014 -26.643 1.00 91.94 92 PRO A O 1
ATOM 719 N N . ASP A 1 93 ? 4.960 13.983 -26.085 1.00 94.81 93 ASP A N 1
ATOM 720 C CA . ASP A 1 93 ? 5.865 14.818 -26.878 1.00 94.81 93 ASP A CA 1
ATOM 721 C C . ASP A 1 93 ? 7.088 15.286 -26.061 1.00 94.81 93 ASP A C 1
ATOM 723 O O . ASP A 1 93 ? 8.011 15.901 -26.607 1.00 94.81 93 ASP A O 1
ATOM 727 N N . LEU A 1 94 ? 7.133 14.992 -24.754 1.00 93.94 94 LEU A N 1
ATOM 728 C CA . LEU A 1 94 ? 8.267 15.332 -23.900 1.00 93.94 94 LEU A CA 1
ATOM 729 C C . LEU A 1 94 ? 9.423 14.348 -24.125 1.00 93.94 94 LEU A C 1
ATOM 731 O O . LEU A 1 94 ? 9.330 13.171 -23.798 1.00 93.94 94 LEU A O 1
ATOM 735 N N . GLU A 1 95 ? 10.551 14.844 -24.637 1.00 93.81 95 GLU A N 1
ATOM 736 C CA . GLU A 1 95 ? 11.722 14.001 -24.934 1.00 93.81 95 GLU A CA 1
ATOM 737 C C . GLU A 1 95 ? 12.613 13.739 -23.710 1.00 93.81 95 GLU A C 1
ATOM 739 O O . GLU A 1 95 ? 13.252 12.690 -23.605 1.00 93.81 95 GLU A O 1
ATOM 744 N N . THR A 1 96 ? 12.683 14.692 -22.778 1.00 94.44 96 THR A N 1
ATOM 745 C CA . THR A 1 96 ? 13.555 14.632 -21.595 1.00 94.44 96 THR A CA 1
ATOM 746 C C . THR A 1 96 ? 12.905 15.306 -20.400 1.00 94.44 96 THR A C 1
ATOM 748 O O . THR A 1 96 ? 12.277 16.353 -20.554 1.00 94.44 96 THR A O 1
ATOM 751 N N . VAL A 1 97 ? 13.140 14.772 -19.204 1.00 93.56 97 VAL A N 1
ATOM 752 C CA . VAL A 1 97 ? 12.669 15.354 -17.942 1.00 93.56 97 VAL A CA 1
ATOM 753 C C . VAL A 1 97 ? 13.812 15.447 -16.934 1.00 93.56 97 VAL A C 1
ATOM 755 O O . VAL A 1 97 ? 14.748 14.644 -16.982 1.00 93.56 97 VAL A O 1
ATOM 758 N N . SER A 1 98 ? 13.756 16.440 -16.046 1.00 90.00 98 SER A N 1
ATOM 759 C CA . SER A 1 98 ? 14.678 16.589 -14.914 1.00 90.00 98 SER A CA 1
ATOM 760 C C . SER A 1 98 ? 13.987 16.192 -13.615 1.00 90.00 98 SER A C 1
ATOM 762 O O . SER A 1 98 ? 12.822 16.523 -13.417 1.00 90.00 98 SER A O 1
ATOM 764 N N . PHE A 1 99 ? 14.706 15.508 -12.732 1.00 86.44 99 PHE A N 1
ATOM 765 C CA . PHE A 1 99 ? 14.218 15.035 -11.440 1.00 86.44 99 PHE A CA 1
ATOM 766 C C . PHE A 1 99 ? 15.317 15.115 -10.377 1.00 86.44 99 PHE A C 1
ATOM 768 O O . PHE A 1 99 ? 16.498 15.273 -10.678 1.00 86.44 99 PHE A O 1
ATOM 775 N N . GLN A 1 100 ? 14.917 15.024 -9.115 1.00 82.81 100 GLN A N 1
ATOM 776 C CA . GLN A 1 100 ? 15.786 15.080 -7.949 1.00 82.81 100 GLN A CA 1
ATOM 777 C C . GLN A 1 100 ? 16.133 13.659 -7.494 1.00 82.81 100 GLN A C 1
ATOM 779 O O . GLN A 1 100 ? 15.286 12.923 -6.986 1.00 82.81 100 GLN A O 1
ATOM 784 N N . MET A 1 101 ? 17.397 13.283 -7.655 1.00 82.50 101 MET A N 1
ATOM 785 C CA . MET A 1 101 ? 17.958 12.025 -7.177 1.00 82.50 101 MET A CA 1
ATOM 786 C C . MET A 1 101 ? 18.558 12.211 -5.782 1.00 82.50 101 MET A C 1
ATOM 788 O O . MET A 1 101 ? 19.302 13.157 -5.528 1.00 82.50 101 MET A O 1
ATOM 792 N N . GLU A 1 102 ? 18.267 11.281 -4.880 1.00 81.62 102 GLU A N 1
ATOM 793 C CA . GLU A 1 102 ? 18.907 11.197 -3.563 1.00 81.62 102 GLU A CA 1
ATOM 794 C C . GLU A 1 102 ? 19.995 10.094 -3.540 1.00 81.62 102 GLU A C 1
ATOM 796 O O . GLU A 1 102 ? 19.982 9.208 -4.400 1.00 81.62 102 GLU A O 1
ATOM 801 N N . PRO A 1 103 ? 20.975 10.116 -2.611 1.00 76.38 103 PRO A N 1
ATOM 802 C CA . PRO A 1 103 ? 22.153 9.243 -2.680 1.00 76.38 103 PRO A CA 1
ATOM 803 C C . PRO A 1 103 ? 21.911 7.731 -2.656 1.00 76.38 103 PRO A C 1
ATOM 805 O O . PRO A 1 103 ? 22.745 6.988 -3.177 1.00 76.38 103 PRO A O 1
ATOM 808 N N . LEU A 1 104 ? 20.834 7.247 -2.046 1.00 74.12 104 LEU A N 1
ATOM 809 C CA . LEU A 1 104 ? 20.430 5.839 -2.047 1.00 74.12 104 LEU A CA 1
ATOM 810 C C . LEU A 1 104 ? 19.563 5.490 -3.252 1.00 74.12 104 LEU A C 1
ATOM 812 O O . LEU A 1 104 ? 19.492 4.322 -3.617 1.00 74.12 104 LEU A O 1
ATOM 816 N N . GLY A 1 105 ? 18.993 6.492 -3.915 1.00 65.69 105 GLY A N 1
ATOM 817 C CA . GLY A 1 105 ? 18.213 6.369 -5.136 1.00 65.69 105 GLY A CA 1
ATOM 818 C C . GLY A 1 105 ? 16.780 5.885 -4.969 1.00 65.69 105 GLY A C 1
ATOM 819 O O . GLY A 1 105 ? 15.977 6.189 -5.844 1.00 65.69 105 GLY A O 1
ATOM 820 N N . VAL A 1 106 ? 16.475 5.184 -3.874 1.00 62.16 106 VAL A N 1
ATOM 821 C CA . VAL A 1 106 ? 15.160 4.597 -3.580 1.00 62.16 106 VAL A CA 1
ATOM 822 C C . VAL A 1 106 ? 14.065 5.658 -3.603 1.00 62.16 106 VAL A C 1
ATOM 824 O O . VAL A 1 106 ? 13.008 5.394 -4.139 1.00 62.16 106 VAL A O 1
ATOM 827 N N . TYR A 1 107 ? 14.347 6.867 -3.110 1.00 71.56 107 TYR A N 1
ATOM 828 C CA . TYR A 1 107 ? 13.353 7.932 -2.959 1.00 71.56 107 TYR A CA 1
ATOM 829 C C . TYR A 1 107 ? 13.494 9.076 -3.983 1.00 71.56 107 TYR A C 1
ATOM 831 O O . TYR A 1 107 ? 13.184 10.242 -3.686 1.00 71.56 107 TYR A O 1
ATOM 839 N N . SER A 1 108 ? 14.043 8.772 -5.164 1.00 64.19 108 SER A N 1
ATOM 840 C CA . SER A 1 108 ? 14.258 9.753 -6.240 1.00 64.19 108 SER A CA 1
ATOM 841 C C . SER A 1 108 ? 12.927 10.183 -6.860 1.00 64.19 108 SER A C 1
ATOM 843 O O . SER A 1 108 ? 12.080 9.350 -7.146 1.00 64.19 108 SER A O 1
ATOM 845 N N . ARG A 1 109 ? 12.736 11.487 -7.090 1.00 75.56 109 ARG A N 1
ATOM 846 C CA . ARG A 1 109 ? 11.417 12.082 -7.385 1.00 75.56 109 ARG A CA 1
ATOM 847 C C . ARG A 1 109 ? 11.511 13.294 -8.299 1.00 75.56 109 ARG A C 1
ATOM 849 O O . ARG A 1 109 ? 12.521 13.990 -8.274 1.00 75.56 109 ARG A O 1
ATOM 856 N N . LEU A 1 110 ? 10.463 13.603 -9.065 1.00 49.56 110 LEU A N 1
ATOM 857 C CA . LEU A 1 110 ? 10.458 14.788 -9.942 1.00 49.56 110 LEU A CA 1
ATOM 858 C C . LEU A 1 110 ? 10.423 16.104 -9.150 1.00 49.56 110 LEU A C 1
ATOM 860 O O . LEU A 1 110 ? 11.165 17.030 -9.476 1.00 49.56 110 LEU A O 1
ATOM 864 N N . GLU A 1 111 ? 9.635 16.170 -8.072 1.00 58.38 111 GLU A N 1
ATOM 865 C CA . GLU A 1 111 ? 9.443 17.387 -7.274 1.00 58.38 111 GLU A CA 1
ATOM 866 C C . GLU A 1 111 ? 9.726 17.177 -5.777 1.00 58.38 111 GLU A C 1
ATOM 868 O O . GLU A 1 111 ? 9.492 16.113 -5.205 1.00 58.38 111 GLU A O 1
ATOM 873 N N . LEU A 1 112 ? 10.238 18.221 -5.112 1.00 59.06 112 LEU A N 1
ATOM 874 C CA . LEU A 1 112 ? 10.475 18.241 -3.666 1.00 59.06 112 LEU A CA 1
ATOM 875 C C . LEU A 1 112 ? 9.337 18.969 -2.948 1.00 59.06 112 LEU A C 1
ATOM 877 O O . LEU A 1 112 ? 9.357 20.192 -2.813 1.00 59.06 112 LEU A O 1
ATOM 881 N N . GLU A 1 113 ? 8.382 18.214 -2.418 1.00 61.62 113 GLU A N 1
ATOM 882 C CA . GLU A 1 113 ? 7.342 18.768 -1.551 1.00 61.62 113 GLU A CA 1
ATOM 883 C C . GLU A 1 113 ? 7.889 19.344 -0.238 1.00 61.62 113 GLU A C 1
ATOM 885 O O . GLU A 1 113 ? 8.927 18.930 0.303 1.00 61.62 113 GLU A O 1
ATOM 890 N N . ALA A 1 114 ? 7.119 20.264 0.346 1.00 55.62 114 ALA A N 1
ATOM 891 C CA . ALA A 1 114 ? 7.374 20.774 1.684 1.00 55.62 114 ALA A CA 1
ATOM 892 C C . ALA A 1 114 ? 7.385 19.622 2.711 1.00 55.62 114 ALA A C 1
ATOM 894 O O . ALA A 1 114 ? 6.428 18.865 2.852 1.00 55.62 114 ALA A O 1
ATOM 895 N N . GLY A 1 115 ? 8.494 19.482 3.443 1.00 58.56 115 GLY A N 1
ATOM 896 C CA . GLY A 1 115 ? 8.675 18.429 4.449 1.00 58.56 115 GLY A CA 1
ATOM 897 C C . GLY A 1 115 ? 9.254 17.109 3.923 1.00 58.56 115 GLY A C 1
ATOM 898 O O . GLY A 1 115 ? 9.680 16.295 4.742 1.00 58.56 115 GLY A O 1
ATOM 899 N N . ALA A 1 116 ? 9.385 16.908 2.602 1.00 61.25 116 ALA A N 1
ATOM 900 C CA . ALA A 1 116 ? 10.001 15.700 2.033 1.00 61.25 116 ALA A CA 1
ATOM 901 C C . ALA A 1 116 ? 11.429 15.479 2.564 1.00 61.25 116 ALA A C 1
ATOM 903 O O . ALA A 1 116 ? 11.774 14.387 3.012 1.00 61.25 116 ALA A O 1
ATOM 904 N N . LYS A 1 117 ? 12.230 16.552 2.636 1.00 62.94 117 LYS A N 1
ATOM 905 C CA . LYS A 1 117 ? 13.591 16.519 3.204 1.00 62.94 117 LYS A CA 1
ATOM 906 C C . LYS A 1 117 ? 13.624 16.057 4.662 1.00 62.94 117 LYS A C 1
ATOM 908 O O . LYS A 1 117 ? 14.548 15.355 5.054 1.00 62.94 117 LYS A O 1
ATOM 913 N N . GLU A 1 118 ? 12.639 16.444 5.468 1.00 64.81 118 GLU A N 1
ATOM 914 C CA . GLU A 1 118 ? 12.585 16.095 6.892 1.00 64.81 118 GLU A CA 1
ATOM 915 C C . GLU A 1 118 ? 12.121 14.646 7.097 1.00 64.81 118 GLU A C 1
ATOM 917 O O . GLU A 1 118 ? 12.703 13.919 7.905 1.00 64.81 118 GLU A O 1
ATOM 922 N N . ARG A 1 119 ? 11.152 14.180 6.292 1.00 66.56 119 ARG A N 1
ATOM 923 C CA . ARG A 1 119 ? 10.740 12.766 6.247 1.00 66.56 119 ARG A CA 1
ATOM 924 C C . ARG A 1 119 ? 11.903 11.857 5.836 1.00 66.56 119 ARG A C 1
ATOM 926 O O . ARG A 1 119 ? 12.182 10.872 6.519 1.00 66.56 119 ARG A O 1
ATOM 933 N N . LEU A 1 120 ? 12.623 12.230 4.778 1.00 66.56 120 LEU A N 1
ATOM 934 C CA . LEU A 1 120 ? 13.764 11.474 4.252 1.00 66.56 120 LEU A CA 1
ATOM 935 C C . LEU A 1 120 ? 14.949 11.474 5.210 1.00 66.56 120 LEU A C 1
ATOM 937 O O . LEU A 1 120 ? 15.557 10.427 5.426 1.00 66.56 120 LEU A O 1
ATOM 941 N N . LYS A 1 121 ? 15.214 12.601 5.878 1.00 66.50 121 LYS A N 1
ATOM 942 C CA . LYS A 1 121 ? 16.231 12.675 6.929 1.00 66.50 121 LYS A CA 1
ATOM 943 C C . LYS A 1 121 ? 15.965 11.676 8.058 1.00 66.50 121 LYS A C 1
ATOM 945 O O . LYS A 1 121 ? 16.879 10.964 8.446 1.00 66.50 121 LYS A O 1
ATOM 950 N N . ASN A 1 122 ? 14.721 11.535 8.521 1.00 64.50 122 ASN A N 1
ATOM 951 C CA . ASN A 1 122 ? 14.382 10.535 9.544 1.00 64.50 122 ASN A CA 1
ATOM 952 C C . ASN A 1 122 ? 14.585 9.087 9.057 1.00 64.50 122 ASN A C 1
ATOM 954 O O . ASN A 1 122 ? 14.904 8.198 9.849 1.00 64.50 122 ASN A O 1
ATOM 958 N N . SER A 1 123 ? 14.397 8.814 7.764 1.00 65.56 123 SER A N 1
ATOM 959 C CA . SER A 1 123 ? 14.735 7.513 7.175 1.00 65.56 123 SER A CA 1
ATOM 960 C C . SER A 1 123 ? 16.245 7.288 7.140 1.00 65.56 123 SER A C 1
ATOM 962 O O . SER A 1 123 ? 16.697 6.237 7.575 1.00 65.56 123 SER A O 1
ATOM 964 N N . TYR A 1 124 ? 17.024 8.286 6.742 1.00 65.00 124 TYR A N 1
ATOM 965 C CA . TYR A 1 124 ? 18.486 8.236 6.687 1.00 65.00 124 TYR A CA 1
ATOM 966 C C . TYR A 1 124 ? 19.166 8.148 8.062 1.00 65.00 124 TYR A C 1
ATOM 968 O O . TYR A 1 124 ? 20.056 7.316 8.261 1.00 65.00 124 TYR A O 1
ATOM 976 N N . ASP A 1 125 ? 18.678 8.908 9.046 1.00 65.94 125 ASP A N 1
ATOM 977 C CA . ASP A 1 125 ? 19.158 8.880 10.432 1.00 65.94 125 ASP A CA 1
ATOM 978 C C . ASP A 1 125 ? 18.987 7.478 11.045 1.00 65.94 125 ASP A C 1
ATOM 980 O O . ASP A 1 125 ? 19.859 7.000 11.776 1.00 65.94 125 ASP A O 1
ATOM 984 N N . ARG A 1 126 ? 17.909 6.757 10.689 1.00 61.12 126 ARG A N 1
ATOM 985 C CA . ARG A 1 126 ? 17.703 5.353 11.099 1.00 61.12 126 ARG A CA 1
ATOM 986 C C . ARG A 1 126 ? 18.767 4.400 10.546 1.00 61.12 126 ARG A C 1
ATOM 988 O O . ARG A 1 126 ? 19.012 3.366 11.168 1.00 61.12 126 ARG A O 1
ATOM 995 N N . TYR A 1 127 ? 19.403 4.745 9.429 1.00 61.09 127 TYR A N 1
ATOM 996 C CA . TYR A 1 127 ? 20.491 3.979 8.814 1.00 61.09 127 TYR A CA 1
ATOM 997 C C . TYR A 1 127 ? 21.883 4.521 9.164 1.00 61.09 127 TYR A C 1
ATOM 999 O O . TYR A 1 127 ? 22.883 3.981 8.694 1.00 61.09 127 TYR A O 1
ATOM 1007 N N . GLY A 1 128 ? 21.978 5.564 10.002 1.00 58.66 128 GLY A N 1
ATOM 1008 C CA . GLY A 1 128 ? 23.251 6.223 10.311 1.00 58.66 128 GLY A CA 1
ATOM 1009 C C . GLY A 1 128 ? 23.928 6.813 9.070 1.00 58.66 128 GLY A C 1
ATOM 1010 O O . GLY A 1 128 ? 25.155 6.913 9.028 1.00 58.66 128 GLY A O 1
ATOM 1011 N N . ALA A 1 129 ? 23.132 7.143 8.053 1.00 61.09 129 ALA A N 1
ATOM 1012 C CA . ALA A 1 129 ? 23.571 7.693 6.785 1.00 61.09 129 ALA A CA 1
ATOM 1013 C C . ALA A 1 129 ? 23.203 9.177 6.726 1.00 61.09 129 ALA A C 1
ATOM 1015 O O . ALA A 1 129 ? 22.150 9.575 7.215 1.00 61.09 129 ALA A O 1
ATOM 1016 N N . ASP A 1 130 ? 24.054 9.995 6.115 1.00 64.62 130 ASP A N 1
ATOM 1017 C CA . ASP A 1 130 ? 23.695 11.375 5.790 1.00 64.62 130 ASP A CA 1
ATOM 1018 C C . ASP A 1 130 ? 22.928 11.383 4.462 1.00 64.62 130 ASP A C 1
ATOM 1020 O O . ASP A 1 130 ? 23.382 10.771 3.493 1.00 64.62 130 ASP A O 1
ATOM 1024 N N . LEU A 1 131 ? 21.782 12.073 4.424 1.00 67.75 131 LEU A N 1
ATOM 1025 C CA . LEU A 1 131 ? 21.002 12.279 3.201 1.00 67.75 131 LEU A CA 1
ATOM 1026 C C . LEU A 1 131 ? 21.843 12.971 2.126 1.00 67.75 131 LEU A C 1
ATOM 1028 O O . LEU A 1 131 ? 21.533 12.824 0.956 1.00 67.75 131 LEU A O 1
ATOM 1032 N N . GLY A 1 132 ? 22.875 13.743 2.494 1.00 62.34 132 GLY A N 1
ATOM 1033 C CA . GLY A 1 132 ? 23.854 14.321 1.563 1.00 62.34 132 GLY A CA 1
ATOM 1034 C C . GLY A 1 132 ? 23.315 15.401 0.609 1.00 62.34 132 GLY A C 1
ATOM 1035 O O . GLY A 1 132 ? 24.099 16.187 0.084 1.00 62.34 132 GLY A O 1
ATOM 1036 N N . GLY A 1 133 ? 21.993 15.495 0.430 1.00 72.19 133 GLY A N 1
ATOM 1037 C CA . GLY A 1 133 ? 21.309 16.419 -0.471 1.00 72.19 133 GLY A CA 1
ATOM 1038 C C . GLY A 1 133 ? 20.585 15.699 -1.610 1.00 72.19 133 GLY A C 1
ATOM 1039 O O . GLY A 1 133 ? 20.507 14.479 -1.634 1.00 72.19 133 GLY A O 1
ATOM 1040 N N . PHE A 1 134 ? 20.043 16.482 -2.540 1.00 77.12 134 PHE A N 1
ATOM 1041 C CA . PHE A 1 134 ? 19.503 15.980 -3.803 1.00 77.12 134 PHE A CA 1
ATOM 1042 C C . PHE A 1 134 ? 20.381 16.497 -4.939 1.00 77.12 134 PHE A C 1
ATOM 1044 O O . PHE A 1 134 ? 20.852 17.637 -4.879 1.00 77.12 134 PHE A O 1
ATOM 1051 N N . GLU A 1 135 ? 20.592 15.660 -5.945 1.00 83.88 135 GLU A N 1
ATOM 1052 C CA . GLU A 1 135 ? 21.210 16.020 -7.215 1.00 83.88 135 GLU A CA 1
ATOM 1053 C C . GLU A 1 135 ? 20.127 16.091 -8.292 1.00 83.88 135 GLU A C 1
ATOM 1055 O O . GLU A 1 135 ? 19.272 15.213 -8.381 1.00 83.88 135 GLU A O 1
ATOM 1060 N N . GLU A 1 136 ? 20.152 17.136 -9.115 1.00 85.38 136 GLU A N 1
ATOM 1061 C CA . GLU A 1 136 ? 19.272 17.216 -10.276 1.00 85.38 136 GLU A CA 1
ATOM 1062 C C . GLU A 1 13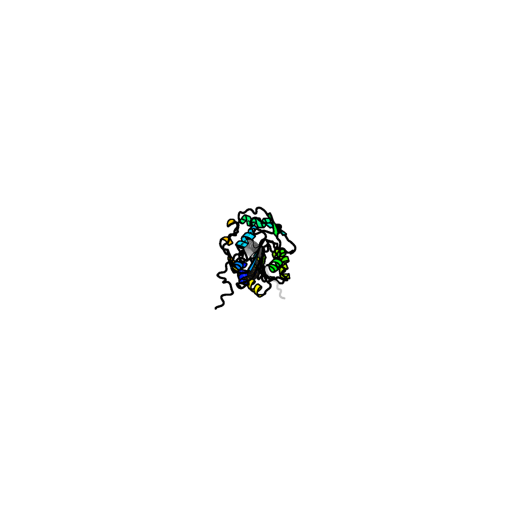6 ? 19.856 16.376 -11.417 1.00 85.38 136 GLU A C 1
ATOM 1064 O O . GLU A 1 136 ? 20.975 16.615 -11.874 1.00 85.38 136 GLU A O 1
ATOM 1069 N N . VAL A 1 137 ? 19.089 15.393 -11.880 1.00 87.81 137 VAL A N 1
ATOM 1070 C CA . VAL A 1 137 ? 19.453 14.466 -12.955 1.00 87.81 137 VAL A CA 1
ATOM 1071 C C . VAL A 1 137 ? 18.412 14.574 -14.063 1.00 87.81 137 VAL A C 1
ATOM 1073 O O . VAL A 1 137 ? 17.243 14.832 -13.795 1.00 87.81 137 VAL A O 1
ATOM 1076 N N . SER A 1 138 ? 18.820 14.373 -15.317 1.00 91.69 138 SER A N 1
ATOM 1077 C CA . SER A 1 138 ? 17.897 14.302 -16.451 1.00 91.69 138 SER A CA 1
ATOM 1078 C C . SER A 1 138 ? 17.921 12.923 -17.100 1.00 91.69 138 SER A C 1
ATOM 1080 O O . SER A 1 138 ? 18.976 12.294 -17.200 1.00 91.69 138 SER A O 1
ATOM 1082 N N . ALA A 1 139 ? 16.754 12.465 -17.546 1.00 94.00 139 ALA A N 1
ATOM 1083 C CA . ALA A 1 139 ? 16.578 11.208 -18.261 1.00 94.00 139 ALA A CA 1
ATOM 1084 C C . ALA A 1 139 ? 15.673 11.399 -19.490 1.00 94.00 139 ALA A C 1
ATOM 1086 O O . ALA A 1 139 ? 14.849 12.323 -19.506 1.00 94.00 139 ALA A O 1
ATOM 1087 N N . PRO A 1 140 ? 15.794 10.525 -20.509 1.00 97.44 140 PRO A N 1
ATOM 1088 C CA . PRO A 1 140 ? 14.798 10.427 -21.567 1.00 97.44 140 PRO A CA 1
ATOM 1089 C C . PRO A 1 140 ? 13.405 10.224 -20.972 1.00 97.44 140 PRO A C 1
ATOM 1091 O O . PRO A 1 140 ? 13.251 9.491 -19.994 1.00 97.44 140 PRO A O 1
ATOM 1094 N N . ALA A 1 141 ? 12.402 10.857 -21.557 1.00 97.12 141 ALA A N 1
ATOM 1095 C CA . ALA A 1 141 ? 11.012 10.677 -21.173 1.00 97.12 141 ALA A CA 1
ATOM 1096 C C . ALA A 1 141 ? 10.307 9.706 -22.135 1.00 97.12 141 ALA A C 1
ATOM 1098 O O . ALA A 1 141 ? 10.695 9.539 -23.291 1.00 97.12 141 ALA A O 1
ATOM 1099 N N . THR A 1 142 ? 9.311 8.998 -21.613 1.00 98.06 142 THR A N 1
ATOM 1100 C CA . THR A 1 142 ? 8.416 8.109 -22.361 1.00 98.06 142 THR A CA 1
ATOM 1101 C C . THR A 1 142 ? 7.068 8.053 -21.649 1.00 98.06 142 THR A C 1
ATOM 1103 O O . THR A 1 142 ? 6.921 8.568 -20.541 1.00 98.06 142 THR A O 1
ATOM 1106 N N . THR A 1 143 ? 6.074 7.409 -22.247 1.00 98.44 143 THR A N 1
ATOM 1107 C CA . THR A 1 143 ? 4.769 7.191 -21.613 1.00 98.44 143 THR A CA 1
ATOM 1108 C C . THR A 1 143 ? 4.505 5.702 -21.437 1.00 98.44 143 THR A C 1
ATOM 1110 O O . THR A 1 143 ? 5.011 4.865 -22.191 1.00 98.44 143 THR A O 1
ATOM 1113 N N . VAL A 1 144 ? 3.678 5.341 -20.455 1.00 98.62 144 VAL A N 1
ATOM 1114 C CA . VAL A 1 144 ? 3.277 3.939 -20.272 1.00 98.62 144 VAL A CA 1
ATOM 1115 C C . VAL A 1 144 ? 2.517 3.428 -21.505 1.00 98.62 144 VAL A C 1
ATOM 1117 O O . VAL A 1 144 ? 2.733 2.287 -21.912 1.00 98.62 144 VAL A O 1
ATOM 1120 N N . ALA A 1 145 ? 1.716 4.269 -22.168 1.00 98.38 145 ALA A N 1
ATOM 1121 C CA . ALA A 1 145 ? 1.059 3.913 -23.427 1.00 98.38 145 ALA A CA 1
ATOM 1122 C C . ALA A 1 145 ? 2.069 3.558 -24.537 1.00 98.38 145 ALA A C 1
ATOM 1124 O O . ALA A 1 145 ? 1.954 2.512 -25.175 1.00 98.38 145 ALA A O 1
ATOM 1125 N N . GLU A 1 146 ? 3.110 4.375 -24.731 1.00 98.19 146 GLU A N 1
ATOM 1126 C CA . GLU A 1 146 ? 4.171 4.115 -25.715 1.00 98.19 146 GLU A CA 1
ATOM 1127 C C . GLU A 1 146 ? 4.924 2.809 -25.421 1.00 98.19 146 GLU A C 1
ATOM 1129 O O . GLU A 1 146 ? 5.238 2.046 -26.340 1.00 98.19 146 GLU A O 1
ATOM 1134 N N . ILE A 1 147 ? 5.179 2.523 -24.142 1.00 98.44 147 ILE A N 1
ATOM 1135 C CA . ILE A 1 147 ? 5.795 1.268 -23.706 1.00 98.44 147 ILE A CA 1
ATOM 1136 C C . ILE A 1 147 ? 4.919 0.071 -24.080 1.00 98.44 147 ILE A C 1
ATOM 1138 O O . ILE A 1 147 ? 5.424 -0.909 -24.635 1.00 98.44 147 ILE A O 1
ATOM 1142 N N . ILE A 1 148 ? 3.617 0.145 -23.801 1.00 98.38 148 ILE A N 1
ATOM 1143 C CA . ILE A 1 148 ? 2.666 -0.930 -24.100 1.00 98.38 148 ILE A CA 1
ATOM 1144 C C . ILE A 1 148 ? 2.595 -1.174 -25.612 1.00 98.38 148 ILE A C 1
ATOM 1146 O O . ILE A 1 148 ? 2.727 -2.315 -26.062 1.00 98.38 148 ILE A O 1
ATOM 1150 N N . GLU A 1 149 ? 2.487 -0.117 -26.413 1.00 97.69 149 GLU A N 1
ATOM 1151 C CA . GLU A 1 149 ? 2.452 -0.215 -27.875 1.00 97.69 149 GLU A CA 1
ATOM 1152 C C . GLU A 1 149 ? 3.725 -0.854 -28.448 1.00 97.69 149 GLU A C 1
ATOM 1154 O O . GLU A 1 149 ? 3.670 -1.786 -29.256 1.00 97.69 149 GLU A O 1
ATOM 1159 N N . ARG A 1 150 ? 4.901 -0.408 -27.996 1.00 97.44 150 ARG A N 1
ATOM 1160 C CA . ARG A 1 150 ? 6.182 -0.852 -28.567 1.00 97.44 150 ARG A CA 1
ATOM 1161 C C . ARG A 1 150 ? 6.645 -2.213 -28.076 1.00 97.44 150 ARG A C 1
ATOM 1163 O O . ARG A 1 150 ? 7.277 -2.949 -28.835 1.00 97.44 150 ARG A O 1
ATOM 1170 N N . HIS A 1 151 ? 6.393 -2.531 -26.812 1.00 97.94 151 HIS A N 1
ATOM 1171 C CA . HIS A 1 151 ? 7.013 -3.679 -26.150 1.00 97.94 151 HIS A CA 1
ATOM 1172 C C . HIS A 1 151 ? 6.019 -4.782 -25.791 1.00 97.94 151 HIS A C 1
ATOM 1174 O O . HIS A 1 151 ? 6.436 -5.933 -25.649 1.00 97.94 151 HIS A O 1
ATOM 1180 N N . LEU A 1 152 ? 4.724 -4.464 -25.717 1.00 97.00 152 LEU A N 1
ATOM 1181 C CA . LEU A 1 152 ? 3.641 -5.419 -25.462 1.00 97.00 152 LEU A CA 1
ATOM 1182 C C . LEU A 1 152 ? 2.654 -5.528 -26.638 1.00 97.00 152 LEU A C 1
ATOM 1184 O O . LEU A 1 152 ? 1.588 -6.116 -26.491 1.00 97.00 152 LEU A O 1
ATOM 1188 N N . ALA A 1 153 ? 3.017 -5.009 -27.818 1.00 95.38 153 ALA A N 1
ATOM 1189 C CA . ALA A 1 153 ? 2.202 -5.056 -29.038 1.00 95.38 153 ALA A CA 1
ATOM 1190 C C . ALA A 1 153 ? 0.789 -4.458 -28.864 1.00 95.38 153 ALA A C 1
ATOM 1192 O O . ALA A 1 153 ? -0.171 -4.944 -29.464 1.00 95.38 153 ALA A O 1
ATOM 1193 N N . GLY A 1 154 ? 0.666 -3.434 -28.014 1.00 94.62 154 GLY A N 1
ATOM 1194 C CA . GLY A 1 154 ? -0.599 -2.761 -27.706 1.00 94.62 154 GLY A CA 1
ATOM 1195 C C . GLY A 1 154 ? -1.492 -3.513 -26.711 1.00 94.62 154 GLY A C 1
ATOM 1196 O O . GLY A 1 154 ? -2.512 -2.975 -26.275 1.00 94.62 154 GLY A O 1
ATOM 1197 N N . GLU A 1 155 ? -1.124 -4.735 -26.306 1.00 96.44 155 GLU A N 1
ATOM 1198 C CA . GLU A 1 155 ? -1.883 -5.505 -25.321 1.00 96.44 155 GLU A CA 1
ATOM 1199 C C . GLU A 1 155 ? -1.655 -4.955 -23.910 1.00 96.44 155 GLU A C 1
ATOM 1201 O O . GLU A 1 155 ? -0.523 -4.859 -23.428 1.00 96.44 155 GLU A O 1
ATOM 1206 N N . ALA A 1 156 ? -2.749 -4.617 -23.223 1.00 97.31 156 ALA A N 1
ATOM 1207 C CA . ALA A 1 156 ? -2.686 -4.151 -21.845 1.00 97.31 156 ALA A CA 1
ATOM 1208 C C . ALA A 1 156 ? -2.036 -5.213 -20.934 1.00 97.31 156 ALA A C 1
ATOM 1210 O O . ALA A 1 156 ? -2.369 -6.399 -21.047 1.00 97.31 156 ALA A O 1
ATOM 1211 N N . PRO A 1 157 ? -1.130 -4.818 -20.022 1.00 98.31 157 PRO A N 1
ATOM 1212 C CA . PRO A 1 157 ? -0.465 -5.770 -19.149 1.00 98.31 157 PRO A CA 1
ATOM 1213 C C . PRO A 1 157 ? -1.438 -6.399 -18.141 1.00 98.31 157 PRO A C 1
ATOM 1215 O O . PRO A 1 157 ? -2.444 -5.794 -17.765 1.00 98.31 157 PRO A O 1
ATOM 1218 N N . ASP A 1 158 ? -1.127 -7.603 -17.647 1.00 98.69 158 ASP A N 1
ATOM 1219 C CA . ASP A 1 158 ? -1.878 -8.183 -16.526 1.00 98.69 158 ASP A CA 1
ATOM 1220 C C . ASP A 1 158 ? -1.763 -7.263 -15.290 1.00 98.69 158 ASP A C 1
ATOM 1222 O O . ASP A 1 158 ? -2.774 -7.012 -14.633 1.00 98.69 158 ASP A O 1
ATOM 1226 N N . PHE A 1 159 ? -0.585 -6.684 -15.012 1.00 98.75 159 PHE A N 1
ATOM 1227 C CA . PHE A 1 159 ? -0.465 -5.615 -14.013 1.00 98.75 159 PHE A CA 1
ATOM 1228 C C . PHE A 1 159 ? 0.514 -4.490 -14.378 1.00 98.75 159 PHE A C 1
ATOM 1230 O O . PHE A 1 159 ? 1.483 -4.691 -15.111 1.00 98.75 159 PHE A O 1
ATOM 1237 N N . LEU A 1 160 ? 0.252 -3.307 -13.826 1.00 98.88 160 LEU A N 1
ATOM 1238 C CA . LEU A 1 160 ? 1.113 -2.126 -13.868 1.00 98.88 160 LEU A CA 1
ATOM 1239 C C . LEU A 1 160 ? 1.505 -1.753 -12.432 1.00 98.88 160 LEU A C 1
ATOM 1241 O O . LEU A 1 160 ? 0.624 -1.521 -11.611 1.00 98.88 160 LEU A O 1
ATOM 1245 N N . SER A 1 161 ? 2.801 -1.716 -12.135 1.00 98.69 161 SER A N 1
ATOM 1246 C CA . SER A 1 161 ? 3.367 -1.227 -10.870 1.00 98.69 161 SER A CA 1
ATOM 1247 C C . SER A 1 161 ? 3.950 0.166 -11.102 1.00 98.69 161 SER A C 1
ATOM 1249 O O . SER A 1 161 ? 4.646 0.364 -12.099 1.00 98.69 161 SER A O 1
ATOM 1251 N N . ILE A 1 162 ? 3.621 1.127 -10.240 1.00 98.50 162 ILE A N 1
ATOM 1252 C CA . ILE A 1 162 ? 4.074 2.518 -10.321 1.00 98.50 162 ILE A CA 1
ATOM 1253 C C . ILE A 1 162 ? 4.568 2.951 -8.945 1.00 98.50 162 ILE A C 1
ATOM 1255 O O . ILE A 1 162 ? 3.779 3.056 -8.006 1.00 98.50 162 ILE A O 1
ATOM 1259 N N . ASP A 1 163 ? 5.861 3.226 -8.870 1.00 95.25 163 ASP A N 1
ATOM 1260 C CA . ASP A 1 163 ? 6.547 3.707 -7.677 1.00 95.25 163 ASP A CA 1
ATOM 1261 C C . ASP A 1 163 ? 7.518 4.812 -8.123 1.00 95.25 163 ASP A C 1
ATOM 1263 O O . ASP A 1 163 ? 8.633 4.558 -8.573 1.00 95.25 163 ASP A O 1
ATOM 1267 N N . VAL A 1 164 ? 7.023 6.051 -8.184 1.00 92.06 164 VAL A N 1
ATOM 1268 C CA . VAL A 1 164 ? 7.783 7.210 -8.696 1.00 92.06 164 VAL A CA 1
ATOM 1269 C C . VAL A 1 164 ? 7.763 8.369 -7.703 1.00 92.06 164 VAL A C 1
ATOM 1271 O O . VAL A 1 164 ? 7.922 9.542 -8.075 1.00 92.06 164 VAL A O 1
ATOM 1274 N N . GLU A 1 165 ? 7.571 8.020 -6.430 1.00 84.50 165 GLU A N 1
ATOM 1275 C CA . GLU A 1 165 ? 7.769 8.870 -5.267 1.00 84.50 165 GLU A CA 1
ATOM 1276 C C . GLU A 1 165 ? 6.946 10.169 -5.309 1.00 84.50 165 GLU A C 1
ATOM 1278 O O . GLU A 1 165 ? 7.429 11.244 -4.927 1.00 84.50 165 GLU A O 1
ATOM 1283 N N . GLY A 1 166 ? 5.680 10.076 -5.736 1.00 81.56 166 GLY A N 1
ATOM 1284 C CA . GLY A 1 166 ? 4.695 11.170 -5.725 1.00 81.56 166 GLY A CA 1
ATOM 1285 C C . GLY A 1 166 ? 4.231 11.649 -7.104 1.00 81.56 166 GLY A C 1
ATOM 1286 O O . GLY A 1 166 ? 3.431 12.577 -7.194 1.00 81.56 166 GLY A O 1
ATOM 1287 N N . ASN A 1 167 ? 4.725 11.049 -8.190 1.00 90.56 167 ASN A N 1
ATOM 1288 C CA . ASN A 1 167 ? 4.356 11.412 -9.567 1.00 90.56 167 ASN A CA 1
ATOM 1289 C C . ASN A 1 167 ? 3.452 10.377 -10.245 1.00 90.56 167 ASN A C 1
ATOM 1291 O O . ASN A 1 167 ? 3.328 10.352 -11.472 1.00 90.56 167 ASN A O 1
ATOM 1295 N N . GLU A 1 168 ? 2.807 9.519 -9.459 1.00 96.88 168 GLU A N 1
ATOM 1296 C CA . GLU A 1 168 ? 2.020 8.394 -9.956 1.00 96.88 168 GLU A CA 1
ATOM 1297 C C . GLU A 1 168 ? 0.855 8.873 -10.831 1.00 96.88 168 GLU A C 1
ATOM 1299 O O . GLU A 1 168 ? 0.579 8.267 -11.864 1.00 96.88 168 GLU A O 1
ATOM 1304 N N . ILE A 1 169 ? 0.219 10.001 -10.485 1.00 96.69 169 ILE A N 1
ATOM 1305 C CA . ILE A 1 169 ? -0.846 10.613 -11.300 1.00 96.69 169 ILE A CA 1
ATOM 1306 C C . ILE A 1 169 ? -0.326 11.018 -12.681 1.00 96.69 169 ILE A C 1
ATOM 1308 O O . ILE A 1 169 ? -0.940 10.661 -13.683 1.00 96.69 169 ILE A O 1
ATOM 1312 N N . THR A 1 170 ? 0.826 11.687 -12.754 1.00 95.38 170 THR A N 1
ATOM 1313 C CA . THR A 1 170 ? 1.450 12.093 -14.024 1.00 95.38 170 THR A CA 1
ATOM 1314 C C . THR A 1 170 ? 1.763 10.881 -14.904 1.00 95.38 170 THR A C 1
ATOM 1316 O O . THR A 1 170 ? 1.540 10.906 -16.112 1.00 95.38 170 THR A O 1
ATOM 1319 N N . VAL A 1 171 ? 2.239 9.782 -14.309 1.00 97.75 171 VAL A N 1
ATOM 1320 C CA . VAL A 1 171 ? 2.458 8.521 -15.035 1.00 97.75 171 VAL A CA 1
ATOM 1321 C C . VAL A 1 171 ? 1.136 7.939 -15.547 1.00 97.75 171 VAL A C 1
ATOM 1323 O O . VAL A 1 171 ? 1.070 7.481 -16.690 1.00 97.75 171 VAL A O 1
ATOM 1326 N N . LEU A 1 172 ? 0.077 7.967 -14.731 1.00 98.12 172 LEU A N 1
ATOM 1327 C CA . LEU A 1 172 ? -1.252 7.475 -15.106 1.00 98.12 172 LEU A CA 1
ATOM 1328 C C . LEU A 1 172 ? -1.894 8.301 -16.231 1.00 98.12 172 LEU A C 1
ATOM 1330 O O . LEU A 1 172 ? -2.547 7.723 -17.101 1.00 98.12 172 LEU A O 1
ATOM 1334 N N . GLU A 1 173 ? -1.659 9.614 -16.275 1.00 97.19 173 GLU A N 1
ATOM 1335 C CA . GLU A 1 173 ? -2.076 10.482 -17.386 1.00 97.19 173 GLU A CA 1
ATOM 1336 C C . GLU A 1 173 ? -1.470 10.041 -18.725 1.00 97.19 173 GLU A C 1
ATOM 1338 O O . GLU A 1 173 ? -2.163 10.046 -19.745 1.00 97.19 173 GLU A O 1
ATOM 1343 N N . GLY A 1 174 ? -0.227 9.552 -18.710 1.00 97.19 174 GLY A N 1
ATOM 1344 C CA . GLY A 1 174 ? 0.459 8.978 -19.871 1.00 97.19 174 GLY A CA 1
ATOM 1345 C C . GLY A 1 174 ? 0.194 7.484 -20.094 1.00 97.19 174 GLY A C 1
ATOM 1346 O O . GLY A 1 174 ? 0.732 6.889 -21.028 1.00 97.19 174 GLY A O 1
ATOM 1347 N N . ALA A 1 175 ? -0.615 6.828 -19.258 1.00 97.50 175 ALA A N 1
ATOM 1348 C CA . ALA A 1 175 ? -0.858 5.388 -19.374 1.00 97.50 175 ALA A CA 1
ATOM 1349 C C . ALA A 1 175 ? -1.891 5.017 -20.438 1.00 97.50 175 ALA A C 1
ATOM 1351 O O . ALA A 1 175 ? -1.950 3.860 -20.852 1.00 97.50 175 ALA A O 1
ATOM 1352 N N . GLY A 1 176 ? -2.690 5.983 -20.903 1.00 95.75 176 GLY A N 1
ATOM 1353 C CA . GLY A 1 176 ? -3.699 5.733 -21.928 1.00 95.75 176 GLY A CA 1
ATOM 1354 C C . GLY A 1 176 ? -4.755 4.720 -21.475 1.00 95.75 176 GLY A C 1
ATOM 1355 O O . GLY A 1 176 ? -5.148 3.865 -22.265 1.00 95.75 176 GLY A O 1
ATOM 1356 N N . LEU A 1 177 ? -5.229 4.815 -20.223 1.00 97.19 177 LEU A N 1
ATOM 1357 C CA . LEU A 1 177 ? -6.097 3.816 -19.568 1.00 97.19 177 LEU A CA 1
ATOM 1358 C C . LEU A 1 177 ? -7.400 3.490 -20.319 1.00 97.19 177 LEU A C 1
ATOM 1360 O O . LEU A 1 177 ? -7.954 2.402 -20.159 1.00 97.19 177 LEU A O 1
ATOM 1364 N N . SER A 1 178 ? -7.879 4.404 -21.166 1.00 94.94 178 SER A N 1
ATOM 1365 C CA . SER A 1 178 ? -9.025 4.167 -22.056 1.00 94.94 178 SER A CA 1
ATOM 1366 C C . SER A 1 178 ? -8.745 3.135 -23.156 1.00 94.94 178 SER A C 1
ATOM 1368 O O . SE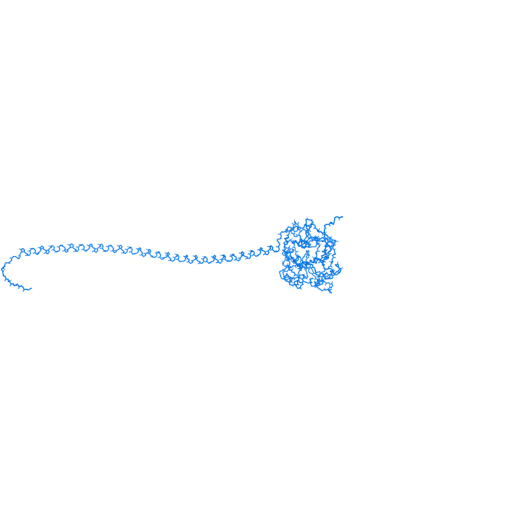R A 1 178 ? -9.679 2.518 -23.663 1.00 94.94 178 SER A O 1
ATOM 1370 N N . GLN A 1 179 ? -7.484 2.982 -23.565 1.00 95.06 179 GLN A N 1
ATOM 1371 C CA . GLN A 1 179 ? -7.037 2.095 -24.644 1.00 95.06 179 GLN A CA 1
ATOM 1372 C C . GLN A 1 179 ? -6.278 0.889 -24.086 1.00 95.06 179 GLN A C 1
ATOM 1374 O O . GLN A 1 179 ? -6.563 -0.249 -24.457 1.00 95.06 179 GLN A O 1
ATOM 1379 N N . HIS A 1 180 ? -5.363 1.132 -23.148 1.00 95.69 180 HIS A N 1
ATOM 1380 C CA . HIS A 1 180 ? -4.565 0.108 -22.492 1.00 95.69 180 HIS A CA 1
ATOM 1381 C C . HIS A 1 180 ? -4.950 0.058 -21.025 1.00 95.69 180 HIS A C 1
ATOM 1383 O O . HIS A 1 180 ? -4.551 0.912 -20.242 1.00 95.69 180 HIS A O 1
ATOM 1389 N N . ARG A 1 181 ? -5.750 -0.938 -20.653 1.00 96.12 181 ARG A N 1
ATOM 1390 C CA . ARG A 1 181 ? -6.341 -1.032 -19.318 1.00 96.12 181 ARG A CA 1
ATOM 1391 C C . ARG A 1 181 ? -5.722 -2.191 -18.522 1.00 96.12 181 ARG A C 1
ATOM 1393 O O . ARG A 1 181 ? -6.229 -3.309 -18.631 1.00 96.12 181 ARG A O 1
ATOM 1400 N N . PRO A 1 182 ? -4.630 -1.972 -17.753 1.00 98.38 182 PRO A N 1
ATOM 1401 C CA . PRO A 1 182 ? -4.028 -3.012 -16.922 1.00 98.38 182 PRO A CA 1
ATOM 1402 C C . PRO A 1 182 ? -5.050 -3.644 -15.984 1.00 98.38 182 PRO A C 1
ATOM 1404 O O . PRO A 1 182 ? -5.837 -2.931 -15.363 1.00 98.38 182 PRO A O 1
ATOM 1407 N N . ARG A 1 183 ? -5.049 -4.969 -15.835 1.00 98.44 183 ARG A N 1
ATOM 1408 C CA . ARG A 1 183 ? -6.081 -5.645 -15.021 1.00 98.44 183 ARG A CA 1
ATOM 1409 C C . ARG A 1 183 ? -5.962 -5.298 -13.537 1.00 98.44 183 ARG A C 1
ATOM 1411 O O . ARG A 1 183 ? -6.976 -5.164 -12.851 1.00 98.44 183 ARG A O 1
ATOM 1418 N N . VAL A 1 184 ? -4.727 -5.119 -13.069 1.00 98.81 184 VAL A N 1
ATOM 1419 C CA . VAL A 1 184 ? -4.396 -4.594 -11.740 1.00 98.81 184 VAL A CA 1
ATOM 1420 C C . VAL A 1 184 ? -3.391 -3.452 -11.876 1.00 98.81 184 VAL A C 1
ATOM 1422 O O . VAL A 1 184 ? -2.403 -3.576 -12.595 1.00 98.81 184 VAL A O 1
ATOM 1425 N N . ILE A 1 185 ? -3.621 -2.351 -11.168 1.00 98.88 185 ILE A N 1
ATOM 1426 C CA . ILE A 1 185 ? -2.645 -1.273 -10.993 1.00 98.88 185 ILE A CA 1
ATOM 1427 C C . ILE A 1 185 ? -2.211 -1.281 -9.529 1.00 98.88 185 ILE A C 1
ATOM 1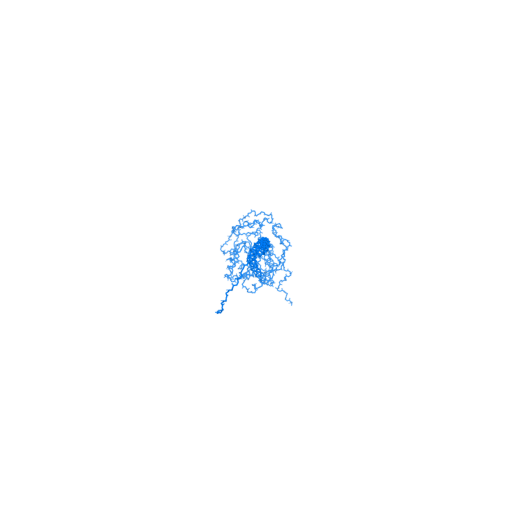429 O O . ILE A 1 185 ? -3.057 -1.318 -8.637 1.00 98.88 185 ILE A O 1
ATOM 1433 N N . VAL A 1 186 ? -0.908 -1.265 -9.282 1.00 98.75 186 VAL A N 1
ATOM 1434 C CA . VAL A 1 186 ? -0.316 -1.025 -7.967 1.00 98.75 186 VAL A CA 1
ATOM 1435 C C . VAL A 1 186 ? 0.363 0.332 -8.047 1.00 98.75 186 VAL A C 1
ATOM 1437 O O . VAL A 1 186 ? 1.261 0.501 -8.863 1.00 98.75 186 VAL A O 1
ATOM 1440 N N . ALA A 1 187 ? -0.102 1.297 -7.263 1.00 98.31 187 ALA A N 1
ATOM 1441 C CA . ALA A 1 187 ? 0.467 2.640 -7.232 1.00 98.31 187 ALA A CA 1
ATOM 1442 C C . ALA A 1 187 ? 0.842 3.015 -5.799 1.00 98.31 187 ALA A C 1
ATOM 1444 O O . ALA A 1 187 ? 0.034 2.810 -4.884 1.00 98.31 187 ALA A O 1
ATOM 1445 N N . GLU A 1 188 ? 2.047 3.546 -5.611 1.00 94.88 188 GLU A N 1
ATOM 1446 C CA . GLU A 1 188 ? 2.476 4.083 -4.324 1.00 94.88 188 GLU A CA 1
ATOM 1447 C C . GLU A 1 188 ? 1.806 5.441 -4.040 1.00 94.88 188 GLU A C 1
ATOM 1449 O O . GLU A 1 188 ? 1.537 6.227 -4.945 1.00 94.88 188 GLU A O 1
ATOM 1454 N N . ALA A 1 189 ? 1.511 5.732 -2.775 1.00 93.00 189 ALA A N 1
ATOM 1455 C CA . ALA A 1 189 ? 1.174 7.076 -2.329 1.00 93.00 189 ALA A CA 1
ATOM 1456 C C . ALA A 1 189 ? 2.011 7.472 -1.111 1.00 93.00 189 ALA A C 1
ATOM 1458 O O . ALA A 1 189 ? 1.992 6.796 -0.081 1.00 93.00 189 ALA A O 1
ATOM 1459 N N . ASN A 1 190 ? 2.665 8.634 -1.189 1.00 86.44 190 ASN A N 1
ATOM 1460 C CA . ASN A 1 190 ? 3.452 9.175 -0.074 1.00 86.44 190 ASN A CA 1
ATOM 1461 C C . ASN A 1 190 ? 2.603 9.542 1.161 1.00 86.44 190 ASN A C 1
ATOM 1463 O O . ASN A 1 190 ? 3.129 9.606 2.276 1.00 86.44 190 ASN A O 1
ATOM 1467 N N . ASP A 1 191 ? 1.316 9.841 0.965 1.00 87.62 191 ASP A N 1
ATOM 1468 C CA . ASP A 1 191 ? 0.376 10.226 2.016 1.00 87.62 191 ASP A CA 1
ATOM 1469 C C . ASP A 1 191 ? -1.096 9.985 1.614 1.00 87.62 191 ASP A C 1
ATOM 1471 O O . ASP A 1 191 ? -1.415 9.509 0.521 1.00 87.62 191 ASP A O 1
ATOM 1475 N N . GLU A 1 192 ? -2.021 10.291 2.531 1.00 89.25 192 GLU A N 1
ATOM 1476 C CA . GLU A 1 192 ? -3.457 10.085 2.313 1.00 89.25 192 GLU A CA 1
ATOM 1477 C C . GLU A 1 192 ? -4.073 11.059 1.291 1.00 89.25 192 GLU A C 1
ATOM 1479 O O . GLU A 1 192 ? -5.108 10.728 0.712 1.00 89.25 192 GLU A O 1
ATOM 1484 N N . GLU A 1 193 ? -3.470 12.228 1.039 1.00 93.38 193 GLU A N 1
ATOM 1485 C CA . GLU A 1 193 ? -3.954 13.165 0.016 1.00 93.38 193 GLU A CA 1
ATOM 1486 C C . GLU A 1 193 ? -3.626 12.634 -1.382 1.00 93.38 193 GLU A C 1
ATOM 1488 O O . GLU A 1 193 ? -4.525 12.517 -2.219 1.00 93.38 193 GLU A O 1
ATOM 1493 N N . HIS A 1 194 ? -2.386 12.190 -1.604 1.00 93.31 194 HIS A N 1
ATOM 1494 C CA . HIS A 1 194 ? -1.989 11.520 -2.845 1.00 93.31 194 HIS A CA 1
ATOM 1495 C C . HIS A 1 194 ? -2.807 10.261 -3.104 1.00 93.31 194 HIS A C 1
ATOM 1497 O O . HIS A 1 194 ? -3.300 10.045 -4.211 1.00 93.31 194 HIS A O 1
ATOM 1503 N N . LYS A 1 195 ? -3.042 9.453 -2.071 1.00 96.44 195 LYS A N 1
ATOM 1504 C CA . LYS A 1 195 ? -3.911 8.281 -2.179 1.00 96.44 195 LYS A CA 1
ATOM 1505 C C . LYS A 1 195 ? -5.340 8.659 -2.565 1.00 96.44 195 LYS A C 1
ATOM 1507 O O . LYS A 1 195 ? -5.936 7.994 -3.409 1.00 96.44 195 LYS A O 1
ATOM 1512 N N . ALA A 1 196 ? -5.913 9.708 -1.971 1.00 97.00 196 ALA A N 1
ATOM 1513 C CA . ALA A 1 196 ? -7.249 10.177 -2.336 1.00 97.00 196 ALA A CA 1
ATOM 1514 C C . ALA A 1 196 ? -7.304 10.670 -3.793 1.00 97.00 196 ALA A C 1
ATOM 1516 O O . ALA A 1 196 ? -8.294 10.412 -4.487 1.00 97.00 196 ALA A O 1
ATOM 1517 N N . ALA A 1 197 ? -6.236 11.317 -4.272 1.00 97.62 197 ALA A N 1
ATOM 1518 C CA . ALA A 1 197 ? -6.090 11.708 -5.670 1.00 97.62 197 ALA A CA 1
ATOM 1519 C C . ALA A 1 197 ? -6.025 10.484 -6.599 1.00 97.62 197 ALA A C 1
ATOM 1521 O O . ALA A 1 197 ? -6.781 10.429 -7.568 1.00 97.62 197 ALA A O 1
ATOM 1522 N N . LEU A 1 198 ? -5.222 9.465 -6.263 1.00 98.19 198 LEU A N 1
ATOM 1523 C CA . LEU A 1 198 ? -5.137 8.201 -7.011 1.00 98.19 198 LEU A CA 1
ATOM 1524 C C . LEU A 1 198 ? -6.483 7.489 -7.092 1.00 98.19 198 LEU A C 1
ATOM 1526 O O . LEU A 1 198 ? -6.909 7.095 -8.176 1.00 98.19 198 LEU A O 1
ATOM 1530 N N . VAL A 1 199 ? -7.182 7.372 -5.958 1.00 98.38 199 VAL A N 1
ATOM 1531 C CA . VAL A 1 199 ? -8.525 6.784 -5.903 1.00 98.38 199 VAL A CA 1
ATOM 1532 C C . VAL A 1 199 ? -9.475 7.547 -6.820 1.00 98.38 199 VAL A C 1
ATOM 1534 O O . VAL A 1 199 ? -10.139 6.928 -7.645 1.00 98.38 199 VAL A O 1
ATOM 1537 N N . SER A 1 200 ? -9.512 8.876 -6.719 1.00 98.19 200 SER A N 1
ATOM 1538 C CA . SER A 1 200 ? -10.415 9.705 -7.524 1.00 98.19 200 SER A CA 1
ATOM 1539 C C . SER A 1 200 ? -10.110 9.601 -9.021 1.00 98.19 200 SER A C 1
ATOM 1541 O O . SER A 1 200 ? -11.028 9.485 -9.832 1.00 98.19 200 SER A O 1
ATOM 1543 N N . TYR A 1 201 ? -8.825 9.610 -9.389 1.00 98.38 201 TYR A N 1
ATOM 1544 C CA . TYR A 1 201 ? -8.376 9.494 -10.773 1.00 98.38 201 TYR A CA 1
ATOM 1545 C C . TYR A 1 201 ? -8.757 8.136 -11.371 1.00 98.38 201 TYR A C 1
ATOM 1547 O O . TYR A 1 201 ? -9.391 8.068 -12.420 1.00 98.38 201 TYR A O 1
ATOM 1555 N N . LEU A 1 202 ? -8.420 7.040 -10.687 1.00 98.44 202 LEU A N 1
ATOM 1556 C CA . LEU A 1 202 ? -8.650 5.681 -11.182 1.00 98.44 202 LEU A CA 1
ATOM 1557 C C . LEU A 1 202 ? -10.136 5.289 -11.169 1.00 98.44 202 LEU A C 1
ATOM 1559 O O . LEU A 1 202 ? -10.583 4.561 -12.057 1.00 98.44 202 LEU A O 1
ATOM 1563 N N . GL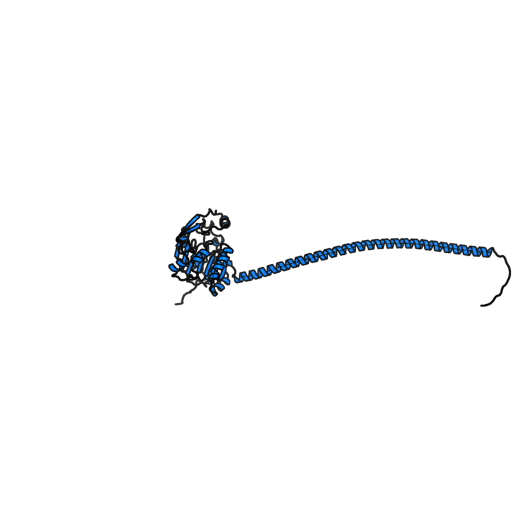N A 1 203 ? -10.933 5.840 -10.248 1.00 97.81 203 GLN A N 1
ATOM 1564 C CA . GLN A 1 203 ? -12.392 5.693 -10.264 1.00 97.81 203 GLN A CA 1
ATOM 1565 C C . GLN A 1 203 ? -13.032 6.262 -11.535 1.00 97.81 203 GLN A C 1
ATOM 1567 O O . GLN A 1 203 ? -14.020 5.706 -12.009 1.00 97.81 203 GLN A O 1
ATOM 1572 N N . ALA A 1 204 ? -12.464 7.317 -12.131 1.00 97.38 204 ALA A N 1
ATOM 1573 C CA . ALA A 1 204 ? -12.947 7.848 -13.409 1.00 97.38 204 ALA A CA 1
ATOM 1574 C C . ALA A 1 204 ? -12.774 6.857 -14.580 1.00 97.38 204 ALA A C 1
ATOM 1576 O O . ALA A 1 204 ? -13.422 7.010 -15.614 1.00 97.38 204 ALA A O 1
ATOM 1577 N N . TYR A 1 205 ? -11.938 5.830 -14.399 1.00 97.75 205 TYR A N 1
ATOM 1578 C CA . TYR A 1 205 ? -11.713 4.722 -15.328 1.00 97.75 205 TYR A CA 1
ATOM 1579 C C . TYR A 1 205 ? -12.280 3.392 -14.796 1.00 97.75 205 TYR A C 1
ATOM 1581 O O . TYR A 1 205 ? -11.799 2.320 -15.172 1.00 97.75 205 TYR A O 1
ATOM 1589 N N . ASP A 1 206 ? -13.279 3.444 -13.908 1.00 97.38 206 ASP A N 1
ATOM 1590 C CA . ASP A 1 206 ? -13.969 2.297 -13.297 1.00 97.38 206 ASP A CA 1
ATOM 1591 C C . ASP A 1 206 ? -13.041 1.310 -12.558 1.00 97.38 206 ASP A C 1
ATOM 1593 O O . ASP A 1 206 ? -13.294 0.103 -12.541 1.00 97.38 206 ASP A O 1
ATOM 1597 N N . TYR A 1 207 ? -11.940 1.792 -11.979 1.00 98.56 207 TYR A N 1
ATOM 1598 C CA . TYR A 1 207 ? -11.131 1.002 -11.052 1.00 98.56 207 TYR A CA 1
ATOM 1599 C C . TYR A 1 207 ? -11.586 1.225 -9.608 1.00 98.56 207 TYR A C 1
ATOM 1601 O O . TYR A 1 207 ? -11.737 2.357 -9.149 1.00 98.56 207 TYR A O 1
ATOM 1609 N N . ASP A 1 208 ? -11.702 0.130 -8.864 1.00 98.19 208 ASP A N 1
ATOM 1610 C CA . ASP A 1 208 ? -11.936 0.139 -7.427 1.00 98.19 208 ASP A CA 1
ATOM 1611 C C . ASP A 1 208 ? -10.616 0.040 -6.669 1.00 98.19 208 ASP A C 1
ATOM 1613 O O . ASP A 1 208 ? -9.751 -0.767 -7.016 1.00 98.19 208 ASP A O 1
ATOM 1617 N N . LEU A 1 209 ? -10.504 0.766 -5.552 1.00 98.12 209 LEU A N 1
ATOM 1618 C CA . LEU A 1 209 ? -9.491 0.460 -4.545 1.00 98.12 209 LEU A CA 1
ATOM 1619 C C . LEU A 1 209 ? -9.791 -0.927 -3.950 1.00 98.12 209 LEU A C 1
ATOM 1621 O O . LEU A 1 209 ? -10.830 -1.162 -3.319 1.00 98.12 209 LEU A O 1
ATOM 1625 N N . VAL A 1 210 ? -8.867 -1.856 -4.165 1.00 97.12 210 VAL A N 1
ATOM 1626 C CA . VAL A 1 210 ? -8.960 -3.250 -3.730 1.00 97.12 210 VAL A CA 1
ATOM 1627 C C . VAL A 1 210 ? -8.339 -3.418 -2.357 1.00 97.12 210 VAL A C 1
ATOM 1629 O O . VAL A 1 210 ? -8.962 -3.997 -1.470 1.00 97.12 210 VAL A O 1
ATOM 1632 N N . ARG A 1 211 ? -7.103 -2.940 -2.182 1.00 95.25 211 ARG A N 1
ATOM 1633 C CA . ARG A 1 211 ? -6.333 -3.143 -0.954 1.00 95.25 211 ARG A CA 1
ATOM 1634 C C . ARG A 1 211 ? -5.191 -2.151 -0.835 1.00 95.25 211 ARG A C 1
ATOM 1636 O O . ARG A 1 211 ? -4.672 -1.677 -1.834 1.00 95.25 211 ARG A O 1
ATOM 1643 N N . SER A 1 212 ? -4.785 -1.858 0.395 1.00 95.00 212 SER A N 1
ATOM 1644 C CA . SER A 1 212 ? -3.554 -1.118 0.687 1.00 95.00 212 SER A CA 1
ATOM 1645 C C . SER A 1 212 ? -2.601 -1.998 1.494 1.00 95.00 212 SER A C 1
ATOM 1647 O O . SER A 1 212 ? -3.025 -2.601 2.486 1.00 95.00 212 SER A O 1
ATOM 1649 N N . LEU A 1 213 ? -1.341 -2.074 1.070 1.00 93.06 213 LEU A N 1
ATOM 1650 C CA . LEU A 1 213 ? -0.236 -2.716 1.780 1.00 93.06 213 LEU A CA 1
ATOM 1651 C C . LEU A 1 213 ? 0.861 -1.664 1.972 1.00 93.06 213 LEU A C 1
ATOM 1653 O O . LEU A 1 213 ? 1.550 -1.303 1.030 1.00 93.06 213 LEU A O 1
ATOM 1657 N N . GLY A 1 214 ? 0.978 -1.116 3.184 1.00 88.50 214 GLY A N 1
ATOM 1658 C CA . GLY A 1 214 ? 1.832 0.056 3.400 1.00 88.50 214 GLY A CA 1
ATOM 1659 C C . GLY A 1 214 ? 1.379 1.231 2.529 1.00 88.50 214 GLY A C 1
ATOM 1660 O O . GLY A 1 214 ? 0.193 1.572 2.545 1.00 88.50 214 GLY A O 1
ATOM 1661 N N . ASN A 1 215 ? 2.316 1.797 1.772 1.00 91.00 215 ASN A N 1
ATOM 1662 C CA . ASN A 1 215 ? 2.070 2.885 0.825 1.00 91.00 215 ASN A CA 1
ATOM 1663 C C . ASN A 1 215 ? 1.594 2.392 -0.552 1.00 91.00 215 ASN A C 1
ATOM 1665 O O . ASN A 1 215 ? 1.191 3.199 -1.379 1.00 91.00 215 ASN A O 1
ATOM 1669 N N . ASN A 1 216 ? 1.614 1.079 -0.810 1.00 96.06 216 ASN A N 1
ATOM 1670 C CA . ASN A 1 216 ? 1.199 0.510 -2.088 1.00 96.06 216 ASN A CA 1
ATOM 1671 C C . ASN A 1 216 ? -0.310 0.248 -2.115 1.00 96.06 216 ASN A C 1
ATOM 1673 O O . ASN A 1 216 ? -0.863 -0.479 -1.275 1.00 96.06 216 ASN A O 1
ATOM 1677 N N . HIS A 1 217 ? -0.987 0.803 -3.117 1.00 98.00 217 HIS A N 1
ATOM 1678 C CA . HIS A 1 217 ? -2.433 0.721 -3.286 1.00 98.00 217 HIS A CA 1
ATOM 1679 C C . HIS A 1 217 ? -2.798 -0.058 -4.550 1.00 98.00 217 HIS A C 1
ATOM 1681 O O . HIS A 1 217 ? -2.393 0.281 -5.657 1.00 98.00 217 HIS A O 1
ATOM 1687 N N . PHE A 1 218 ? -3.590 -1.113 -4.367 1.00 98.62 218 PHE A N 1
ATOM 1688 C CA . PHE A 1 218 ? -4.053 -2.011 -5.416 1.00 98.62 218 PHE A CA 1
ATOM 1689 C C . PHE A 1 218 ? -5.388 -1.533 -5.960 1.00 98.62 218 PHE A C 1
ATOM 1691 O O . PHE A 1 218 ? -6.348 -1.389 -5.200 1.00 98.62 218 PHE A O 1
ATOM 1698 N N . PHE A 1 219 ? -5.470 -1.404 -7.274 1.00 98.75 219 PHE A N 1
ATOM 1699 C CA . PHE A 1 219 ? -6.665 -1.027 -8.004 1.00 98.75 219 PHE A CA 1
ATOM 1700 C C . PHE A 1 219 ? -6.989 -2.081 -9.056 1.00 98.75 219 PHE A C 1
ATOM 1702 O O . PHE A 1 219 ? -6.102 -2.543 -9.771 1.00 98.75 219 PHE A O 1
ATOM 1709 N N . ALA A 1 220 ? -8.256 -2.461 -9.174 1.00 98.69 220 ALA A N 1
ATOM 1710 C CA . ALA A 1 220 ? -8.722 -3.386 -10.205 1.00 98.69 220 ALA A CA 1
ATOM 1711 C C . ALA A 1 220 ? -10.163 -3.055 -10.596 1.00 98.69 220 ALA A C 1
ATOM 1713 O O . ALA A 1 220 ? -10.891 -2.440 -9.821 1.00 98.69 220 ALA A O 1
ATOM 1714 N N . PHE A 1 221 ? -10.581 -3.490 -11.780 1.00 97.94 221 PHE A N 1
ATOM 1715 C CA . PHE A 1 221 ? -11.949 -3.287 -12.272 1.00 97.94 221 PHE A CA 1
ATOM 1716 C C . PHE A 1 221 ? -12.735 -4.590 -12.458 1.00 97.94 221 PHE A C 1
ATOM 1718 O O . PHE A 1 221 ? -13.959 -4.578 -12.564 1.00 97.94 221 PHE A O 1
ATOM 1725 N N . GLU A 1 222 ? -12.051 -5.735 -12.521 1.00 98.00 222 GLU A N 1
ATOM 1726 C CA . GLU A 1 222 ? -12.703 -7.037 -12.652 1.00 98.00 222 GLU A CA 1
ATOM 1727 C C . GLU A 1 222 ? -13.242 -7.492 -11.285 1.00 98.00 222 GLU A C 1
ATOM 1729 O O . GLU A 1 222 ? -12.447 -7.638 -10.350 1.00 98.00 222 GLU A O 1
ATOM 1734 N N . PRO A 1 223 ? -14.552 -7.791 -11.149 1.00 97.88 223 PRO A N 1
ATOM 1735 C CA . PRO A 1 223 ? -15.153 -8.161 -9.863 1.00 97.88 223 PRO A CA 1
ATOM 1736 C C . PRO A 1 223 ? -14.441 -9.310 -9.142 1.00 97.88 223 PRO A C 1
ATOM 1738 O O . PRO A 1 223 ? -14.257 -9.266 -7.929 1.00 97.88 223 PRO A O 1
ATOM 1741 N N . ASP A 1 224 ? -13.988 -10.312 -9.893 1.00 97.75 224 ASP A N 1
ATOM 1742 C CA . ASP A 1 224 ? -13.289 -11.476 -9.349 1.00 97.75 224 ASP A CA 1
ATOM 1743 C C . ASP A 1 224 ? -11.864 -11.142 -8.851 1.00 97.75 224 ASP A C 1
ATOM 1745 O O . ASP A 1 224 ? -11.426 -11.674 -7.830 1.00 97.75 224 ASP A O 1
ATOM 1749 N N . LEU A 1 225 ? -11.147 -10.211 -9.494 1.00 97.94 225 LEU A N 1
ATOM 1750 C CA . LEU A 1 225 ? -9.848 -9.735 -8.992 1.00 97.94 225 LEU A CA 1
ATOM 1751 C C . LEU A 1 225 ? -10.023 -8.880 -7.731 1.00 97.94 225 LEU A C 1
ATOM 1753 O O . LEU A 1 225 ? -9.249 -9.016 -6.781 1.00 97.94 225 LEU A O 1
ATOM 1757 N N . ILE A 1 226 ? -11.067 -8.045 -7.702 1.00 97.88 226 ILE A N 1
ATOM 1758 C CA . ILE A 1 226 ? -11.431 -7.226 -6.539 1.00 97.88 226 ILE A CA 1
ATOM 1759 C C . ILE A 1 226 ? -11.755 -8.127 -5.338 1.00 97.88 226 ILE A C 1
ATOM 1761 O O . ILE A 1 226 ? -11.233 -7.914 -4.241 1.00 97.88 226 ILE A O 1
ATOM 1765 N N . GLU A 1 227 ? -12.585 -9.155 -5.533 1.00 96.56 227 GLU A N 1
ATOM 1766 C CA . GLU A 1 227 ? -12.945 -10.104 -4.478 1.00 96.56 227 GLU A CA 1
ATOM 1767 C C . GLU A 1 227 ? -11.712 -10.840 -3.943 1.00 96.56 227 GLU A C 1
ATOM 1769 O O . GLU A 1 227 ? -11.476 -10.856 -2.728 1.00 96.56 227 GLU A O 1
ATOM 1774 N N . ARG A 1 228 ? -10.876 -11.390 -4.832 1.00 97.00 228 ARG A N 1
ATOM 1775 C CA . ARG A 1 228 ? -9.637 -12.080 -4.443 1.00 97.00 228 ARG A CA 1
ATOM 1776 C C . ARG A 1 228 ? -8.698 -11.158 -3.664 1.00 97.00 228 ARG A C 1
ATOM 1778 O O . ARG A 1 228 ? -8.237 -11.526 -2.583 1.00 97.00 228 ARG A O 1
ATOM 1785 N N . GLY A 1 229 ? -8.463 -9.938 -4.146 1.00 96.31 229 GLY A N 1
ATOM 1786 C CA . GLY A 1 229 ? -7.554 -8.999 -3.487 1.00 96.31 229 GLY A CA 1
ATOM 1787 C C . GLY A 1 229 ? -8.024 -8.539 -2.100 1.00 96.31 229 GLY A C 1
ATOM 1788 O O . GLY A 1 229 ? -7.189 -8.349 -1.209 1.00 96.31 229 GLY A O 1
ATOM 1789 N N . ARG A 1 230 ? -9.344 -8.433 -1.878 1.00 96.31 230 ARG A N 1
ATOM 1790 C CA . ARG A 1 230 ? -9.941 -8.065 -0.577 1.00 96.31 230 ARG A CA 1
ATOM 1791 C C . ARG A 1 230 ? -9.968 -9.211 0.433 1.00 96.31 230 ARG A C 1
ATOM 1793 O O . ARG A 1 230 ? -9.859 -8.964 1.636 1.00 96.31 230 ARG A O 1
ATOM 1800 N N . THR A 1 231 ? -10.116 -10.452 -0.028 1.00 95.12 231 THR A N 1
ATOM 1801 C CA . THR A 1 231 ? -10.405 -11.607 0.841 1.00 95.12 231 THR A CA 1
ATOM 1802 C C . THR A 1 231 ? -9.184 -12.454 1.192 1.00 95.12 231 THR A C 1
ATOM 1804 O O . THR A 1 231 ? -9.176 -13.085 2.253 1.00 95.12 231 THR A O 1
ATOM 1807 N N . ILE A 1 232 ? -8.134 -12.451 0.369 1.00 94.62 232 ILE A N 1
ATOM 1808 C CA . ILE A 1 232 ? -6.939 -13.274 0.598 1.00 94.62 232 ILE A CA 1
ATOM 1809 C C . ILE A 1 232 ? -6.063 -12.644 1.696 1.00 94.62 232 ILE A C 1
ATOM 1811 O O . ILE A 1 232 ? -5.681 -11.486 1.573 1.00 94.62 232 ILE A O 1
ATOM 1815 N N . PRO A 1 233 ? -5.699 -13.341 2.786 1.00 94.94 233 PRO A N 1
ATOM 1816 C CA . PRO A 1 233 ? -4.696 -12.834 3.725 1.00 94.94 233 PRO A CA 1
ATOM 1817 C C . PRO A 1 233 ? -3.300 -12.853 3.081 1.00 94.94 233 PRO A C 1
ATOM 1819 O O . PRO A 1 233 ? -2.982 -13.776 2.335 1.00 94.94 233 PRO A O 1
ATOM 1822 N N . VAL A 1 234 ? -2.452 -11.864 3.380 1.00 95.19 234 VAL A N 1
ATOM 1823 C CA . VAL A 1 234 ? -1.069 -11.846 2.865 1.00 95.19 234 VAL A CA 1
ATOM 1824 C C . VAL A 1 234 ? -0.190 -12.557 3.876 1.00 95.19 234 VAL A C 1
ATOM 1826 O O . VAL A 1 234 ? 0.043 -12.048 4.971 1.00 95.19 234 VAL A O 1
ATOM 1829 N N . LYS A 1 235 ? 0.250 -13.764 3.514 1.00 95.12 235 LYS A N 1
ATOM 1830 C CA . LYS A 1 235 ? 1.050 -14.637 4.373 1.00 95.12 235 LYS A CA 1
ATOM 1831 C C . LYS A 1 235 ? 2.247 -15.155 3.606 1.00 95.12 235 LYS A C 1
ATOM 1833 O O . LYS A 1 235 ? 2.147 -16.154 2.898 1.00 95.12 235 LYS A O 1
ATOM 1838 N N . CYS A 1 236 ? 3.370 -14.466 3.739 1.00 94.88 236 CYS A N 1
ATOM 1839 C CA . CYS A 1 236 ? 4.572 -14.797 2.990 1.00 94.88 236 CYS A CA 1
ATOM 1840 C C . CYS A 1 236 ? 5.842 -14.493 3.774 1.00 94.88 236 CYS A C 1
ATOM 1842 O O . CYS A 1 236 ? 5.835 -13.797 4.791 1.00 94.88 236 CYS A O 1
ATOM 1844 N N . VAL A 1 237 ? 6.944 -15.043 3.276 1.00 94.56 237 VAL A N 1
ATOM 1845 C CA . VAL A 1 237 ? 8.288 -14.656 3.683 1.00 94.56 237 VAL A CA 1
ATOM 1846 C C . VAL A 1 237 ? 8.903 -13.927 2.501 1.00 94.56 237 VAL A C 1
ATOM 1848 O O . VAL A 1 237 ? 8.986 -14.486 1.410 1.00 94.56 237 VAL A O 1
ATOM 1851 N N . ILE A 1 238 ? 9.312 -12.683 2.724 1.00 94.75 238 ILE A N 1
ATOM 1852 C CA . ILE A 1 238 ? 10.077 -11.917 1.748 1.00 94.75 238 ILE A CA 1
ATOM 1853 C C . ILE A 1 238 ? 11.507 -12.443 1.750 1.00 94.75 238 ILE A C 1
ATOM 1855 O O . ILE A 1 238 ? 12.141 -12.566 2.805 1.00 94.75 238 ILE A O 1
ATOM 1859 N N . GLU A 1 239 ? 12.011 -12.750 0.561 1.00 95.06 239 GLU A N 1
ATOM 1860 C CA . GLU A 1 239 ? 13.353 -13.264 0.359 1.00 95.06 239 GLU A CA 1
ATOM 1861 C C . GLU A 1 239 ? 14.413 -12.298 0.857 1.00 95.06 239 GLU A C 1
ATOM 1863 O O . GLU A 1 239 ? 14.297 -11.079 0.742 1.00 95.06 239 GLU A O 1
ATOM 1868 N N . ARG A 1 240 ? 15.520 -12.856 1.345 1.00 94.19 240 ARG A N 1
ATOM 1869 C CA . ARG A 1 240 ? 16.659 -12.041 1.757 1.00 94.19 240 ARG A CA 1
ATOM 1870 C C . ARG A 1 240 ? 17.337 -11.449 0.538 1.00 94.19 240 ARG A C 1
ATOM 1872 O O . ARG A 1 240 ? 17.839 -12.155 -0.341 1.00 94.19 240 ARG A O 1
ATOM 1879 N N . HIS A 1 241 ? 17.413 -10.135 0.520 1.00 93.94 241 HIS A N 1
ATOM 1880 C CA . HIS A 1 241 ? 18.157 -9.394 -0.476 1.00 93.94 241 HIS A CA 1
ATOM 1881 C C . HIS A 1 241 ? 18.672 -8.097 0.149 1.00 93.94 241 HIS A C 1
ATOM 1883 O O . HIS A 1 241 ? 18.389 -7.797 1.308 1.00 93.94 241 HIS A O 1
ATOM 1889 N N . GLN A 1 242 ? 19.528 -7.388 -0.576 1.00 92.62 242 GLN A N 1
ATOM 1890 C CA . GLN A 1 242 ? 20.207 -6.210 -0.058 1.00 92.62 242 GLN A CA 1
ATOM 1891 C C . GLN A 1 242 ? 20.053 -5.055 -1.026 1.00 92.62 242 GLN A C 1
ATOM 1893 O O . GLN A 1 242 ? 19.974 -5.270 -2.234 1.00 92.62 242 GLN A O 1
ATOM 1898 N N . HIS A 1 243 ? 20.072 -3.853 -0.470 1.00 93.81 243 HIS A N 1
ATOM 1899 C CA . HIS A 1 243 ? 20.222 -2.634 -1.236 1.00 93.81 243 HIS A CA 1
ATOM 1900 C C . HIS A 1 243 ? 21.522 -2.711 -2.061 1.00 93.81 243 HIS A C 1
ATOM 1902 O O . HIS A 1 243 ? 22.539 -3.189 -1.533 1.00 93.81 243 HIS A O 1
ATOM 1908 N N . PRO A 1 244 ? 21.555 -2.227 -3.316 1.00 93.69 244 PRO A N 1
ATOM 1909 C CA . PRO A 1 244 ? 22.741 -2.321 -4.173 1.00 93.69 244 PRO A CA 1
ATOM 1910 C C . PRO A 1 244 ? 23.977 -1.628 -3.579 1.00 93.69 244 PRO A C 1
ATOM 1912 O O . PRO A 1 244 ? 25.105 -2.052 -3.822 1.00 93.69 244 PRO A O 1
ATOM 1915 N N . LYS A 1 245 ? 23.774 -0.620 -2.720 1.00 89.69 245 LYS A N 1
ATOM 1916 C CA . LYS A 1 245 ? 24.851 0.089 -1.997 1.00 89.69 245 LYS A CA 1
ATOM 1917 C C . LYS A 1 245 ? 25.351 -0.602 -0.719 1.00 89.69 245 LYS A C 1
ATOM 1919 O O . LYS A 1 245 ? 26.285 -0.110 -0.087 1.00 89.69 245 LYS A O 1
ATOM 1924 N N . GLY A 1 246 ? 24.763 -1.735 -0.333 1.00 89.75 246 GLY A N 1
ATOM 1925 C CA . GLY A 1 246 ? 25.242 -2.579 0.764 1.00 89.75 246 GLY A CA 1
ATOM 1926 C C . GLY A 1 246 ? 24.260 -2.774 1.921 1.00 89.75 246 GLY A C 1
ATOM 1927 O O . GLY A 1 246 ? 23.201 -2.148 2.015 1.00 89.75 246 GLY A O 1
ATOM 1928 N N . LEU A 1 247 ? 24.638 -3.675 2.831 1.00 86.88 247 LEU A N 1
ATOM 1929 C CA . LEU A 1 247 ? 23.803 -4.136 3.944 1.00 86.88 247 LEU A CA 1
ATOM 1930 C C . LEU A 1 247 ? 23.418 -3.014 4.922 1.00 86.88 247 LEU A C 1
ATOM 1932 O O . LEU A 1 247 ? 22.334 -3.046 5.491 1.00 86.88 247 LEU A O 1
ATOM 1936 N N . GLN A 1 248 ? 24.279 -2.012 5.097 1.00 82.75 248 GLN A N 1
ATOM 1937 C CA . GLN A 1 248 ? 24.031 -0.863 5.971 1.00 82.75 248 GLN A CA 1
ATOM 1938 C C . GLN A 1 248 ? 22.853 0.011 5.508 1.00 82.75 248 GLN A C 1
ATOM 1940 O O . GLN A 1 248 ? 22.238 0.679 6.330 1.00 82.75 248 GLN A O 1
ATOM 1945 N N . PHE A 1 249 ? 22.514 -0.042 4.217 1.00 83.44 249 PHE A N 1
ATOM 1946 C CA . PHE A 1 249 ? 21.375 0.667 3.621 1.00 83.44 249 PHE A CA 1
ATOM 1947 C C . PHE A 1 249 ? 20.188 -0.261 3.346 1.00 83.44 249 PHE A C 1
ATOM 1949 O O . PHE A 1 249 ? 19.198 0.133 2.741 1.00 83.44 249 PHE A O 1
ATOM 1956 N N . THR A 1 250 ? 20.295 -1.524 3.757 1.00 84.69 250 THR A N 1
ATOM 1957 C CA . THR A 1 250 ? 19.239 -2.517 3.580 1.00 84.69 250 THR A CA 1
ATOM 1958 C C . THR A 1 250 ? 18.283 -2.454 4.758 1.00 84.69 250 THR A C 1
ATOM 1960 O O . THR A 1 250 ? 18.701 -2.487 5.919 1.00 84.69 250 THR A O 1
ATOM 1963 N N . PHE A 1 251 ? 16.982 -2.444 4.479 1.00 82.56 251 PHE A N 1
ATOM 1964 C CA . PHE A 1 251 ? 15.968 -2.516 5.523 1.00 82.56 251 PHE A CA 1
ATOM 1965 C C . PHE A 1 251 ? 16.164 -3.777 6.362 1.00 82.56 251 PHE A C 1
ATOM 1967 O O . PHE A 1 251 ? 16.217 -4.896 5.847 1.00 82.56 251 PHE A O 1
ATOM 1974 N N . ARG A 1 252 ? 16.253 -3.612 7.687 1.00 81.94 252 ARG A N 1
ATOM 1975 C CA . ARG A 1 252 ? 16.600 -4.710 8.605 1.00 81.94 252 ARG A CA 1
ATOM 1976 C C . ARG A 1 252 ? 15.677 -5.922 8.459 1.00 81.94 252 ARG A C 1
ATOM 1978 O O . ARG A 1 252 ? 16.142 -7.052 8.574 1.00 81.94 252 ARG A O 1
ATOM 1985 N N . GLY A 1 253 ? 14.385 -5.691 8.211 1.00 83.38 253 GLY A N 1
ATOM 1986 C CA . GLY A 1 253 ? 13.422 -6.764 7.956 1.00 83.38 253 GLY A CA 1
ATOM 1987 C C . GLY A 1 253 ? 13.789 -7.582 6.717 1.00 83.38 253 GLY A C 1
ATOM 1988 O O . GLY A 1 253 ? 13.849 -8.805 6.789 1.00 83.38 253 GLY A O 1
ATOM 1989 N N . ILE A 1 254 ? 14.120 -6.905 5.617 1.00 88.75 254 ILE A N 1
ATOM 1990 C CA . ILE A 1 254 ? 14.501 -7.523 4.343 1.00 88.75 254 ILE A CA 1
ATOM 1991 C C . ILE A 1 254 ? 15.809 -8.311 4.481 1.00 88.75 254 ILE A C 1
ATOM 1993 O O . ILE A 1 254 ? 15.877 -9.473 4.083 1.00 88.75 254 ILE A O 1
ATOM 1997 N N . ALA A 1 255 ? 16.816 -7.745 5.155 1.00 87.31 255 ALA A N 1
ATOM 1998 C CA . ALA A 1 255 ? 18.091 -8.421 5.407 1.00 87.31 255 ALA A CA 1
ATOM 1999 C C . ALA A 1 255 ? 17.939 -9.755 6.171 1.00 87.31 255 ALA A C 1
ATOM 2001 O O . ALA A 1 255 ? 18.730 -10.682 5.984 1.00 87.31 255 ALA A O 1
ATOM 2002 N N . LEU A 1 256 ? 16.932 -9.862 7.046 1.00 87.00 256 LEU A N 1
ATOM 2003 C CA . LEU A 1 256 ? 16.688 -11.040 7.886 1.00 87.00 256 LEU A CA 1
ATOM 2004 C C . LEU A 1 256 ? 15.665 -12.023 7.291 1.00 87.00 256 LEU A C 1
ATOM 2006 O O . LEU A 1 256 ? 15.599 -13.172 7.742 1.00 87.00 256 LEU A O 1
ATOM 2010 N N . GLY A 1 257 ? 14.946 -11.618 6.244 1.00 85.62 257 GLY A N 1
ATOM 2011 C CA . GLY A 1 257 ? 13.801 -12.332 5.684 1.00 85.62 257 GLY A CA 1
ATOM 2012 C C . GLY A 1 257 ? 12.532 -11.938 6.433 1.00 85.62 257 GLY A C 1
ATOM 2013 O O . GLY A 1 257 ? 12.230 -12.489 7.494 1.00 85.62 257 GLY A O 1
ATOM 2014 N N . LYS A 1 258 ? 11.824 -10.931 5.912 1.00 90.62 258 LYS A N 1
ATOM 2015 C CA . LYS A 1 258 ? 10.651 -10.326 6.557 1.00 90.62 258 LYS A CA 1
ATOM 2016 C C . LYS A 1 258 ? 9.477 -11.298 6.464 1.00 90.62 258 LYS A C 1
ATOM 2018 O O . LYS A 1 258 ? 9.121 -11.727 5.374 1.00 90.62 258 LYS A O 1
ATOM 2023 N N . ILE A 1 259 ? 8.873 -11.640 7.599 1.00 93.50 259 ILE A N 1
ATOM 2024 C CA . ILE A 1 259 ? 7.641 -12.437 7.635 1.00 93.50 259 ILE A CA 1
ATOM 2025 C C . ILE A 1 259 ? 6.459 -11.470 7.612 1.00 93.50 259 ILE A C 1
ATOM 2027 O O . ILE A 1 259 ? 6.384 -10.575 8.455 1.00 93.50 259 ILE A O 1
ATOM 2031 N N . ILE A 1 260 ? 5.548 -11.665 6.664 1.00 92.50 260 ILE A N 1
ATOM 2032 C CA . ILE A 1 260 ? 4.286 -10.938 6.556 1.00 92.50 260 ILE A CA 1
ATOM 2033 C C . ILE A 1 260 ? 3.156 -11.880 6.981 1.00 92.50 260 ILE A C 1
ATOM 2035 O O . ILE A 1 260 ? 3.039 -12.984 6.451 1.00 92.50 260 ILE A O 1
ATOM 2039 N N . ASP A 1 261 ? 2.331 -11.445 7.933 1.00 93.12 261 ASP A N 1
ATOM 2040 C CA . ASP A 1 261 ? 1.079 -12.104 8.332 1.00 93.12 261 ASP A CA 1
ATOM 2041 C C . ASP A 1 261 ? -0.001 -11.026 8.477 1.00 93.12 261 ASP A C 1
ATOM 2043 O O . ASP A 1 261 ? -0.402 -10.633 9.573 1.00 93.12 261 ASP A O 1
ATOM 2047 N N . GLU A 1 262 ? -0.405 -10.473 7.336 1.00 88.75 262 GLU A N 1
ATOM 2048 C CA . GLU A 1 262 ? -1.399 -9.410 7.258 1.00 88.75 262 GLU A CA 1
ATOM 2049 C C . GLU A 1 262 ? -2.787 -10.021 6.999 1.00 88.75 262 GLU A C 1
ATOM 2051 O O . GLU A 1 262 ? -2.984 -10.742 6.006 1.00 88.75 262 GLU A O 1
ATOM 2056 N N . PRO A 1 263 ? -3.789 -9.735 7.852 1.00 88.88 263 PRO A N 1
ATOM 2057 C CA . PRO A 1 263 ? -5.148 -10.208 7.632 1.00 88.88 263 PRO A CA 1
ATOM 2058 C C . PRO A 1 263 ? -5.721 -9.638 6.328 1.00 88.88 263 PRO A C 1
ATOM 2060 O O . PRO A 1 263 ? -5.263 -8.617 5.804 1.00 88.88 263 PRO A O 1
ATOM 2063 N N . SER A 1 264 ? -6.746 -10.306 5.798 1.00 88.38 264 SER A N 1
ATOM 2064 C CA . SER A 1 264 ? -7.481 -9.808 4.635 1.00 88.38 264 SER A CA 1
ATOM 2065 C C . SER A 1 264 ? -8.147 -8.466 4.935 1.00 88.38 264 SER A C 1
ATOM 2067 O O . SER A 1 264 ? -8.429 -8.148 6.094 1.00 88.38 264 SER A O 1
ATOM 2069 N N . ASP A 1 265 ? -8.419 -7.675 3.899 1.00 84.50 265 ASP A N 1
ATOM 2070 C CA . ASP A 1 265 ? -9.040 -6.362 4.080 1.00 84.50 265 ASP A CA 1
ATOM 2071 C C . ASP A 1 265 ? -10.442 -6.492 4.695 1.00 84.50 265 ASP A C 1
ATOM 2073 O O . ASP A 1 265 ? -10.774 -5.800 5.655 1.00 84.50 265 ASP A O 1
ATOM 2077 N N . THR A 1 266 ? -11.205 -7.510 4.282 1.00 80.88 266 THR A N 1
ATOM 2078 C CA . THR A 1 266 ? -12.497 -7.845 4.902 1.00 80.88 266 THR A CA 1
ATOM 2079 C C . THR A 1 266 ? -12.367 -8.155 6.399 1.00 80.88 266 THR A C 1
ATOM 2081 O O . THR A 1 266 ? -13.192 -7.718 7.205 1.00 80.88 266 THR A O 1
ATOM 2084 N N . ALA A 1 267 ? -11.322 -8.886 6.805 1.00 82.19 267 ALA A N 1
ATOM 2085 C CA . ALA A 1 267 ? -11.067 -9.161 8.218 1.00 82.19 267 ALA A CA 1
ATOM 2086 C C . ALA A 1 267 ? -10.647 -7.891 8.981 1.00 82.19 267 ALA A C 1
ATOM 2088 O O . ALA A 1 267 ? -11.092 -7.685 10.113 1.00 82.19 267 ALA A O 1
ATOM 2089 N N . ARG A 1 268 ? -9.848 -7.006 8.363 1.00 84.75 268 ARG A N 1
ATOM 2090 C CA . ARG A 1 268 ? -9.498 -5.693 8.938 1.00 84.75 268 ARG A CA 1
ATOM 2091 C C . ARG A 1 268 ? -10.731 -4.824 9.131 1.00 84.75 268 ARG A C 1
ATOM 2093 O O . ARG A 1 268 ? -10.873 -4.207 10.183 1.00 84.75 268 ARG A O 1
ATOM 2100 N N . GLU A 1 269 ? -11.632 -4.783 8.156 1.00 84.25 269 GLU A N 1
ATOM 2101 C CA . GLU A 1 269 ? -12.865 -4.006 8.251 1.00 84.25 269 GLU A CA 1
ATOM 2102 C C . GLU A 1 269 ? -13.782 -4.539 9.361 1.00 84.25 269 GLU A C 1
ATOM 2104 O O . GLU A 1 269 ? -14.329 -3.760 10.145 1.00 84.25 269 GLU A O 1
ATOM 2109 N N . ALA A 1 270 ? -13.896 -5.864 9.499 1.00 84.00 270 ALA A N 1
ATOM 2110 C CA . ALA A 1 270 ? -14.633 -6.482 10.599 1.00 84.00 270 ALA A CA 1
ATOM 2111 C C . ALA A 1 270 ? -14.043 -6.103 11.971 1.00 84.00 270 ALA A C 1
ATOM 2113 O O . ALA A 1 270 ? -14.787 -5.714 12.874 1.00 84.00 270 ALA A O 1
ATOM 2114 N N . LEU A 1 271 ? -12.713 -6.144 12.112 1.00 86.31 271 LEU A N 1
ATOM 2115 C CA . LEU A 1 271 ? -12.015 -5.719 13.330 1.00 86.31 271 LEU A CA 1
ATOM 2116 C C . LEU A 1 271 ? -12.204 -4.223 13.615 1.00 86.31 271 LEU A C 1
ATOM 2118 O O . LEU A 1 271 ? -12.462 -3.854 14.758 1.00 86.31 271 LEU A O 1
ATOM 2122 N N . ARG A 1 272 ? -12.148 -3.356 12.595 1.00 87.25 272 ARG A N 1
ATOM 2123 C CA . ARG A 1 272 ? -12.417 -1.913 12.742 1.00 87.25 272 ARG A CA 1
ATOM 2124 C C . ARG A 1 272 ? -13.837 -1.648 13.239 1.00 87.25 272 ARG A C 1
ATOM 2126 O O . ARG A 1 272 ? -14.015 -0.856 14.158 1.00 87.25 272 ARG A O 1
ATOM 2133 N N . LYS A 1 273 ? -14.841 -2.344 12.694 1.00 89.50 273 LYS A N 1
ATOM 2134 C CA . LYS A 1 273 ? -16.236 -2.239 13.163 1.00 89.50 273 LYS A CA 1
ATOM 2135 C C . LYS A 1 273 ? -16.380 -2.684 14.620 1.00 89.50 273 LYS A C 1
ATOM 2137 O O . LYS A 1 273 ? -17.086 -2.041 15.395 1.00 89.50 273 LYS A O 1
ATOM 2142 N N . GLN A 1 274 ? -15.691 -3.757 15.013 1.00 91.56 274 GLN A N 1
ATOM 2143 C CA . GLN A 1 274 ? -15.656 -4.204 16.409 1.00 91.56 274 GLN A CA 1
ATOM 2144 C C . GLN A 1 274 ? -14.992 -3.172 17.327 1.00 91.56 274 GLN A C 1
ATOM 2146 O O . GLN A 1 274 ? -15.528 -2.893 18.399 1.00 91.56 274 GLN A O 1
ATOM 2151 N N . LEU A 1 275 ? -13.872 -2.581 16.901 1.00 91.12 275 LEU A N 1
ATOM 2152 C CA . LEU A 1 275 ? -13.168 -1.539 17.646 1.00 91.12 275 LEU A CA 1
ATOM 2153 C C . LEU A 1 275 ? -14.057 -0.307 17.851 1.00 91.12 275 LEU A C 1
ATOM 2155 O O . LEU A 1 275 ? -14.261 0.099 18.989 1.00 91.12 275 LEU A O 1
ATOM 2159 N N . GLN A 1 276 ? -14.682 0.201 16.786 1.00 91.25 276 GLN A N 1
ATOM 2160 C CA . GLN A 1 276 ? -15.595 1.344 16.859 1.00 91.25 276 GLN A CA 1
ATOM 2161 C C . GLN A 1 276 ? -16.782 1.072 17.798 1.00 91.25 276 GLN A C 1
ATOM 2163 O O . GLN A 1 276 ? -17.189 1.926 18.587 1.00 91.25 276 GLN A O 1
ATOM 2168 N N . SER A 1 277 ? -17.335 -0.146 17.758 1.00 92.44 277 SER A N 1
ATOM 2169 C CA . SER A 1 277 ? -18.390 -0.549 18.691 1.00 92.44 277 SER A CA 1
ATOM 2170 C C . SER A 1 277 ? -17.900 -0.608 20.142 1.00 92.44 277 SER A C 1
ATOM 2172 O O . SER A 1 277 ? -18.687 -0.336 21.052 1.00 92.44 277 SER A O 1
ATOM 2174 N N . ALA A 1 278 ? -16.648 -1.004 20.377 1.00 91.69 278 ALA A N 1
ATOM 2175 C CA . ALA A 1 278 ? -16.058 -1.048 21.708 1.00 91.69 278 ALA A CA 1
ATOM 2176 C C . ALA A 1 278 ? -15.787 0.365 22.246 1.00 91.69 278 ALA A C 1
ATOM 2178 O O . ALA A 1 278 ? -16.148 0.643 23.388 1.00 91.69 278 ALA A O 1
ATOM 2179 N N . GLU A 1 279 ? -15.245 1.262 21.419 1.00 92.69 279 GLU A N 1
ATOM 2180 C CA . GLU A 1 279 ? -15.028 2.681 21.739 1.00 92.69 279 GLU A CA 1
ATOM 2181 C C . GLU A 1 279 ? -16.339 3.362 22.138 1.00 92.69 279 GLU A C 1
ATOM 2183 O O . GLU A 1 279 ? -16.441 3.921 23.228 1.00 92.69 279 GLU A O 1
ATOM 2188 N N . HIS A 1 280 ? -17.401 3.186 21.345 1.00 93.31 280 HIS A N 1
ATOM 2189 C CA . HIS A 1 280 ? -18.714 3.732 21.690 1.00 93.31 280 HIS A CA 1
ATOM 2190 C C . HIS A 1 280 ? -19.239 3.218 23.042 1.00 93.31 280 HIS A C 1
ATOM 2192 O O . HIS A 1 280 ? -19.886 3.943 23.800 1.00 93.31 280 HIS A O 1
ATOM 2198 N N . LYS A 1 281 ? -18.964 1.951 23.376 1.00 94.56 281 LYS A N 1
ATOM 2199 C CA . LYS A 1 281 ? -19.367 1.365 24.660 1.00 94.56 281 LYS A CA 1
ATOM 2200 C C . LYS A 1 281 ? -18.546 1.913 25.829 1.00 94.56 281 LYS A C 1
ATOM 2202 O O . LYS A 1 281 ? -19.095 2.058 26.921 1.00 94.56 281 LYS A O 1
ATOM 2207 N N . ILE A 1 282 ? -17.268 2.219 25.611 1.00 92.69 282 ILE A N 1
ATOM 2208 C CA . ILE A 1 282 ? -16.417 2.895 26.597 1.00 92.69 282 ILE A CA 1
ATOM 2209 C C . ILE A 1 282 ? -16.999 4.276 26.907 1.00 92.69 282 ILE A C 1
ATOM 2211 O O . ILE A 1 282 ? -17.287 4.539 28.074 1.00 92.69 282 ILE A O 1
ATOM 2215 N N . ASP A 1 283 ? -17.315 5.080 25.891 1.00 91.81 283 ASP A N 1
ATOM 2216 C CA . ASP A 1 283 ? -17.916 6.411 26.076 1.00 91.81 283 ASP A CA 1
ATOM 2217 C C . ASP A 1 283 ? -19.228 6.350 26.877 1.00 91.81 283 ASP A C 1
ATOM 2219 O O . ASP A 1 283 ? -19.477 7.150 27.785 1.00 91.81 283 ASP A O 1
ATOM 2223 N N . GLN A 1 284 ? -20.088 5.367 26.586 1.00 93.19 284 GLN A N 1
ATOM 2224 C CA . GLN A 1 284 ? -21.326 5.151 27.344 1.00 93.19 284 GLN A CA 1
ATOM 2225 C C . GLN A 1 284 ? -21.055 4.829 28.822 1.00 93.19 284 GLN A C 1
ATOM 2227 O O . GLN A 1 284 ? -21.735 5.353 29.710 1.00 93.19 284 GLN A O 1
ATOM 2232 N N . LEU A 1 285 ? -20.069 3.972 29.104 1.00 92.94 285 LEU A N 1
ATOM 2233 C CA . LEU A 1 285 ? -19.695 3.605 30.470 1.00 92.94 285 LEU A CA 1
ATOM 2234 C C . LEU A 1 285 ? -19.056 4.776 31.226 1.00 92.94 285 LEU A C 1
ATOM 2236 O O . LEU A 1 285 ? -19.335 4.948 32.413 1.00 92.94 285 LEU A O 1
ATOM 2240 N N . GLU A 1 286 ? -18.253 5.607 30.563 1.00 90.75 286 GLU A N 1
ATOM 2241 C CA . GLU A 1 286 ? -17.660 6.811 31.154 1.00 90.75 286 GLU A CA 1
ATOM 2242 C C . GLU A 1 286 ? -18.717 7.860 31.513 1.00 90.75 286 GLU A C 1
ATOM 2244 O O . GLU A 1 286 ? -18.700 8.419 32.619 1.00 90.75 286 GLU A O 1
ATOM 2249 N N . ASN A 1 287 ? -19.702 8.058 30.635 1.00 91.12 287 ASN A N 1
ATOM 2250 C CA . ASN A 1 287 ? -20.858 8.902 30.921 1.00 91.12 287 ASN A CA 1
ATOM 2251 C C . ASN A 1 287 ? -21.652 8.363 32.117 1.00 91.12 287 ASN A C 1
ATOM 2253 O O . ASN A 1 287 ? -21.927 9.100 33.069 1.00 91.12 287 ASN A O 1
ATOM 2257 N N . ARG A 1 288 ? -21.938 7.055 32.141 1.00 92.81 288 ARG A N 1
ATOM 2258 C CA . ARG A 1 288 ? -22.670 6.426 33.249 1.00 92.81 288 ARG A CA 1
ATOM 2259 C C . ARG A 1 288 ? -21.916 6.506 34.576 1.00 92.81 288 ARG A C 1
ATOM 2261 O O . ARG A 1 288 ? -22.523 6.753 35.619 1.00 92.81 288 ARG A O 1
ATOM 2268 N N . LYS A 1 289 ? -20.595 6.325 34.554 1.00 92.25 289 LYS A N 1
ATOM 2269 C CA . LYS A 1 289 ? -19.720 6.509 35.719 1.00 92.25 289 LYS A CA 1
ATOM 2270 C C . LYS A 1 289 ? -19.813 7.941 36.244 1.00 92.25 289 LYS A C 1
ATOM 2272 O O . LYS A 1 289 ? -19.953 8.134 37.449 1.00 92.25 289 LYS A O 1
ATOM 2277 N N . SER A 1 290 ? -19.780 8.931 35.356 1.00 89.12 290 SER A N 1
ATOM 2278 C CA . SER A 1 290 ? -19.884 10.347 35.721 1.00 89.12 290 SER A CA 1
ATOM 2279 C C . SER A 1 290 ? -21.237 10.682 36.364 1.00 89.12 290 SER A C 1
ATOM 2281 O O . SER A 1 290 ? -21.287 11.404 37.359 1.00 89.12 290 SER A O 1
ATOM 2283 N N . GLU A 1 291 ? -22.336 10.114 35.859 1.00 92.75 291 GLU A N 1
ATOM 2284 C CA . GLU A 1 291 ? -23.663 10.231 36.484 1.00 92.75 291 GLU A CA 1
ATOM 2285 C C . GLU A 1 291 ? -23.707 9.616 37.887 1.00 92.75 291 GLU A C 1
ATOM 2287 O O . GLU A 1 291 ? -24.227 10.234 38.819 1.00 92.75 291 GLU A O 1
ATOM 2292 N N . LEU A 1 292 ? -23.146 8.413 38.047 1.00 91.44 292 LEU A N 1
ATOM 2293 C CA . LEU A 1 292 ? -23.080 7.716 39.332 1.00 91.44 292 LEU A CA 1
ATOM 2294 C C . LEU A 1 292 ? -22.255 8.497 40.357 1.00 91.44 292 LEU A C 1
ATOM 2296 O O . LEU A 1 292 ? -22.689 8.624 41.498 1.00 91.44 292 LEU A O 1
ATOM 2300 N N . ILE A 1 293 ? -21.120 9.076 39.952 1.00 91.19 293 ILE A N 1
ATOM 2301 C CA . ILE A 1 293 ? -20.307 9.944 40.817 1.00 91.19 293 ILE A CA 1
ATOM 2302 C C . ILE A 1 293 ? -21.132 11.145 41.294 1.00 91.19 293 ILE A C 1
ATOM 2304 O O . ILE A 1 293 ? -21.216 11.377 42.497 1.00 91.19 293 ILE A O 1
ATOM 2308 N N . ARG A 1 294 ? -21.830 11.847 40.390 1.00 92.44 294 ARG A N 1
ATOM 2309 C CA . ARG A 1 294 ? -22.711 12.971 40.769 1.00 92.44 294 ARG A CA 1
ATOM 2310 C C . ARG A 1 294 ? -23.867 12.540 41.677 1.00 92.44 294 ARG A C 1
ATOM 2312 O O . ARG A 1 294 ? -24.351 13.331 42.483 1.00 92.44 294 ARG A O 1
ATOM 2319 N N . SER A 1 295 ? -24.374 11.317 41.520 1.00 92.00 295 SER A N 1
ATOM 2320 C CA . SER A 1 295 ? -25.400 10.762 42.413 1.00 92.00 295 SER A CA 1
ATOM 2321 C C . SER A 1 295 ? -24.837 10.504 43.809 1.00 92.00 295 SER A C 1
ATOM 2323 O O . SER A 1 295 ? -25.414 10.962 44.790 1.00 92.00 295 SER A O 1
ATOM 2325 N N . LEU A 1 296 ? -23.673 9.855 43.890 1.00 92.56 296 LEU A N 1
ATOM 2326 C CA . LEU A 1 296 ? -22.975 9.579 45.146 1.00 92.56 296 LEU A CA 1
ATOM 2327 C C . LEU A 1 296 ? -22.603 10.863 45.893 1.00 92.56 296 LEU A C 1
ATOM 2329 O O . LEU A 1 296 ? -22.739 10.926 47.111 1.00 92.56 296 LEU A O 1
ATOM 2333 N N . GLU A 1 297 ? -22.160 11.901 45.185 1.00 93.56 297 GLU A N 1
ATOM 2334 C CA . GLU A 1 297 ? -21.862 13.206 45.784 1.00 93.56 297 GLU A CA 1
ATOM 2335 C C . GLU A 1 297 ? -23.109 13.864 46.390 1.00 93.56 297 GLU A C 1
ATOM 2337 O O . GLU A 1 297 ? -23.032 14.415 47.491 1.00 93.56 297 GLU A O 1
ATOM 2342 N N . ARG A 1 298 ? -24.267 13.759 45.719 1.00 94.00 298 ARG A N 1
ATOM 2343 C CA . ARG A 1 298 ? -25.552 14.250 46.243 1.00 94.00 298 ARG A CA 1
ATOM 2344 C C . ARG A 1 298 ? -25.985 13.487 47.490 1.00 94.00 298 ARG A C 1
ATOM 2346 O O . ARG A 1 298 ? -26.246 14.113 48.513 1.00 94.00 298 ARG A O 1
ATOM 2353 N N . GLU A 1 299 ? -25.982 12.158 47.437 1.00 91.75 299 GLU A N 1
ATOM 2354 C CA . GLU A 1 299 ? -26.327 11.319 48.593 1.00 91.75 299 GLU A CA 1
ATOM 2355 C C . GLU A 1 299 ? -25.390 11.579 49.780 1.00 91.75 299 GLU A C 1
ATOM 2357 O O . GLU A 1 299 ? -25.838 11.697 50.920 1.00 91.75 299 GLU A O 1
ATOM 2362 N N . ARG A 1 300 ? -24.085 11.752 49.531 1.00 92.00 300 ARG A N 1
ATOM 2363 C CA . ARG A 1 300 ? -23.111 12.090 50.578 1.00 92.00 300 ARG A CA 1
ATOM 2364 C C . ARG A 1 300 ? -23.405 13.447 51.223 1.00 92.00 300 ARG A C 1
ATOM 2366 O O . ARG A 1 300 ? -23.253 13.582 52.438 1.00 92.00 300 ARG A O 1
ATOM 2373 N N . ALA A 1 301 ? -23.823 14.441 50.440 1.00 91.25 301 ALA A N 1
ATOM 2374 C CA . ALA A 1 301 ? -24.208 15.752 50.957 1.00 91.25 301 ALA A CA 1
ATOM 2375 C C . ALA A 1 301 ? -25.484 15.678 51.817 1.00 91.25 301 ALA A C 1
ATOM 2377 O O . ALA A 1 301 ? -25.524 16.256 52.906 1.00 91.25 301 ALA A O 1
ATOM 2378 N N . GLU A 1 302 ? -26.494 14.924 51.376 1.00 92.00 302 GLU A N 1
ATOM 2379 C CA . GLU A 1 302 ? -27.726 14.682 52.141 1.00 92.00 302 GLU A CA 1
ATOM 2380 C C . GLU A 1 302 ? -27.444 13.953 53.461 1.00 92.00 302 GLU A C 1
ATOM 2382 O O . GLU A 1 302 ? -27.920 14.365 54.525 1.00 92.00 302 GLU A O 1
ATOM 2387 N N . LEU A 1 303 ? -26.601 12.916 53.423 1.00 89.44 303 LEU A N 1
ATOM 2388 C CA . LEU A 1 303 ? -26.193 12.173 54.614 1.00 89.44 303 LEU A CA 1
ATOM 2389 C C . LEU A 1 303 ? -25.465 13.079 55.621 1.00 89.44 303 LEU A C 1
ATOM 2391 O O . LEU A 1 303 ? -25.715 13.001 56.827 1.00 89.44 303 LEU A O 1
ATOM 2395 N N . SER A 1 304 ? -24.600 13.977 55.135 1.00 90.75 304 SER A N 1
ATOM 2396 C CA . SER A 1 304 ? -23.910 14.966 55.972 1.00 90.75 304 SER A CA 1
ATOM 2397 C C . SER A 1 304 ? -24.901 15.897 56.674 1.00 90.75 304 SER A C 1
ATOM 2399 O O . SER A 1 304 ? -24.817 16.072 57.889 1.00 90.75 304 SER A O 1
ATOM 2401 N N . GLN A 1 305 ? -25.890 16.435 55.949 1.00 90.94 305 GLN A N 1
ATOM 2402 C CA . GLN A 1 305 ? -26.930 17.286 56.542 1.00 90.94 305 GLN A CA 1
ATOM 2403 C C . GLN A 1 305 ? -27.765 16.541 57.592 1.00 90.94 305 GLN A C 1
ATOM 2405 O O . GLN A 1 305 ? -28.087 17.099 58.645 1.00 90.94 305 GLN A O 1
ATOM 2410 N N . SER A 1 306 ? -28.112 15.277 57.333 1.00 87.31 306 SER A N 1
ATOM 2411 C CA . SER A 1 306 ? -28.847 14.455 58.300 1.00 87.31 306 SER A CA 1
ATOM 2412 C C . SER A 1 306 ? -28.023 14.195 59.565 1.00 87.31 306 SER A C 1
ATOM 2414 O O . SER A 1 306 ? -28.560 14.235 60.673 1.00 87.31 306 SER A O 1
ATOM 2416 N N . THR A 1 307 ? -26.715 13.979 59.417 1.00 90.31 307 THR A N 1
ATOM 2417 C CA . THR A 1 307 ? -25.786 13.784 60.541 1.00 90.31 307 THR A CA 1
ATOM 2418 C C . THR A 1 307 ? -25.689 15.050 61.401 1.00 90.31 307 THR A C 1
ATOM 2420 O O . THR A 1 307 ? -25.820 14.983 62.627 1.00 90.31 307 THR A O 1
ATOM 2423 N N . ASP A 1 308 ? -25.576 16.228 60.780 1.00 89.62 308 ASP A N 1
ATOM 2424 C CA . ASP A 1 308 ? -25.593 17.515 61.489 1.00 89.62 308 ASP A CA 1
ATOM 2425 C C . ASP A 1 308 ? -26.905 17.737 62.255 1.00 89.62 308 ASP A C 1
ATOM 2427 O O . ASP A 1 308 ? -26.907 18.215 63.396 1.00 89.62 308 ASP A O 1
ATOM 2431 N N . LYS A 1 309 ? -28.040 17.374 61.644 1.00 87.50 309 LYS A N 1
ATOM 2432 C CA . LYS A 1 309 ? -29.362 17.478 62.273 1.00 87.50 309 LYS A CA 1
ATOM 2433 C C . LYS A 1 309 ? -29.479 16.568 63.495 1.00 87.50 309 LYS A C 1
ATOM 2435 O O . LYS A 1 309 ? -29.936 17.040 64.537 1.00 87.50 309 LYS A O 1
ATOM 2440 N N . ASN A 1 310 ? -29.037 15.315 63.395 1.00 87.06 310 ASN A N 1
ATOM 2441 C CA . ASN A 1 310 ? -29.013 14.389 64.531 1.00 87.06 310 ASN A CA 1
ATOM 2442 C C . ASN A 1 310 ? -28.151 14.935 65.674 1.00 87.06 310 ASN A C 1
ATOM 2444 O O . ASN A 1 310 ? -28.602 14.980 66.815 1.00 87.06 310 ASN A O 1
ATOM 2448 N N . THR A 1 311 ? -26.979 15.483 65.354 1.00 90.50 311 THR A N 1
ATOM 2449 C CA . THR A 1 311 ? -26.069 16.066 66.352 1.00 90.50 311 THR A CA 1
ATOM 2450 C C . THR A 1 311 ? -26.711 17.257 67.088 1.00 90.50 311 THR A C 1
ATOM 2452 O O . THR A 1 311 ? -26.510 17.455 68.288 1.00 90.50 311 THR A O 1
ATOM 2455 N N . ARG A 1 312 ? -27.521 18.076 66.396 1.00 87.38 312 ARG A N 1
ATOM 2456 C CA . ARG A 1 312 ? -28.303 19.159 67.027 1.00 87.38 312 ARG A CA 1
ATOM 2457 C C . ARG A 1 312 ? -29.409 18.620 67.932 1.00 87.38 312 ARG A C 1
ATOM 2459 O O . ARG A 1 312 ? -29.568 19.140 69.035 1.00 87.38 312 ARG A O 1
ATOM 2466 N N . LEU A 1 313 ? -30.147 17.605 67.481 1.00 88.25 313 LEU A N 1
ATOM 2467 C CA . LEU A 1 313 ? -31.212 16.977 68.268 1.00 88.25 313 LEU A CA 1
ATOM 2468 C C . LEU A 1 313 ? -30.669 16.378 69.569 1.00 88.25 313 LEU A C 1
ATOM 2470 O O . LEU A 1 313 ? -31.245 16.638 70.621 1.00 88.25 313 LEU A O 1
ATOM 2474 N N . GLU A 1 314 ? -29.525 15.694 69.527 1.00 89.88 314 GLU A N 1
ATOM 2475 C CA . GLU A 1 314 ? -28.858 15.158 70.723 1.00 89.88 314 GLU A CA 1
ATOM 2476 C C . GLU A 1 314 ? -28.494 16.259 71.733 1.00 89.88 314 GLU A C 1
ATOM 2478 O O . GLU A 1 314 ? -28.708 16.115 72.938 1.00 89.88 314 GLU A O 1
ATOM 2483 N N . ARG A 1 315 ? -27.988 17.410 71.264 1.00 89.00 315 ARG A N 1
ATOM 2484 C CA . ARG A 1 315 ? -27.711 18.564 72.142 1.00 89.00 315 ARG A CA 1
ATOM 2485 C C . ARG A 1 315 ? -28.984 19.104 72.789 1.00 89.00 315 ARG A C 1
ATOM 2487 O O . ARG A 1 315 ? -28.973 19.428 73.976 1.00 89.00 315 ARG A O 1
ATOM 2494 N N . THR A 1 316 ? -30.069 19.214 72.023 1.00 86.12 316 THR A N 1
ATOM 2495 C CA . THR A 1 316 ? -31.367 19.660 72.543 1.00 86.12 316 THR A CA 1
ATOM 2496 C C . THR A 1 316 ? -31.929 18.667 73.554 1.00 86.12 316 THR A C 1
ATOM 2498 O O . THR A 1 316 ? -32.397 19.091 74.607 1.00 86.12 316 THR A O 1
ATOM 2501 N N . GLU A 1 317 ? -31.839 17.365 73.285 1.00 88.62 317 GLU A N 1
ATOM 2502 C CA . GLU A 1 317 ? -32.272 16.321 74.212 1.00 88.62 317 GLU A CA 1
ATOM 2503 C C . GLU A 1 317 ? -31.507 16.406 75.536 1.00 88.62 317 GLU A C 1
ATOM 2505 O O . GLU A 1 317 ? -32.123 16.444 76.601 1.00 88.62 317 GLU A O 1
ATOM 2510 N N . ASN A 1 318 ? -30.180 16.536 75.482 1.00 90.38 318 ASN A N 1
ATOM 2511 C CA . ASN A 1 318 ? -29.352 16.698 76.676 1.00 90.38 318 ASN A CA 1
ATOM 2512 C C . ASN A 1 318 ? -29.721 17.959 77.473 1.00 90.38 318 ASN A C 1
ATOM 2514 O O . ASN A 1 318 ? -29.815 17.912 78.700 1.00 90.38 318 ASN A O 1
ATOM 2518 N N . HIS A 1 319 ? -29.992 19.077 76.793 1.00 90.50 319 HIS A N 1
ATOM 2519 C CA . HIS A 1 319 ? -30.443 20.304 77.450 1.00 90.50 319 HIS A CA 1
ATOM 2520 C C . HIS A 1 319 ? -31.822 20.147 78.110 1.00 90.50 319 HIS A C 1
ATOM 2522 O O . HIS A 1 319 ? -32.025 20.595 79.239 1.00 90.50 319 HIS A O 1
ATOM 2528 N N . LEU A 1 320 ? -32.771 19.492 77.434 1.00 88.38 320 LEU A N 1
ATOM 2529 C CA . LEU A 1 320 ? -34.100 19.226 77.987 1.00 88.38 320 LEU A CA 1
ATOM 2530 C C . LEU A 1 320 ? -34.028 18.284 79.189 1.00 88.38 320 LEU A C 1
ATOM 2532 O O . LEU A 1 320 ? -34.662 18.569 80.200 1.00 88.38 320 LEU A O 1
ATOM 2536 N N . ARG A 1 321 ? -33.213 17.224 79.128 1.00 90.38 321 ARG A N 1
ATOM 2537 C CA . ARG A 1 321 ? -32.958 16.327 80.267 1.00 90.38 321 ARG A CA 1
ATOM 2538 C C . ARG A 1 321 ? -32.411 17.093 81.474 1.00 90.38 321 ARG A C 1
ATOM 2540 O O . ARG A 1 321 ? -32.896 16.895 82.585 1.00 90.38 321 ARG A O 1
ATOM 2547 N N . ALA A 1 322 ? -31.470 18.015 81.258 1.00 90.44 322 ALA A N 1
ATOM 2548 C CA . ALA A 1 322 ? -30.944 18.864 82.327 1.00 90.44 322 ALA A CA 1
ATOM 2549 C C . ALA A 1 322 ? -32.030 19.766 82.945 1.00 90.44 322 ALA A C 1
ATOM 2551 O O . ALA A 1 322 ? -32.139 19.846 84.166 1.00 90.44 322 ALA A O 1
ATOM 2552 N N . ARG A 1 323 ? -32.885 20.391 82.121 1.00 90.62 323 ARG A N 1
ATOM 2553 C CA . ARG A 1 323 ? -34.013 21.209 82.610 1.00 90.62 323 ARG A CA 1
ATOM 2554 C C . ARG A 1 323 ? -35.070 20.395 83.347 1.00 90.62 323 ARG A C 1
ATOM 2556 O O . ARG A 1 323 ? -35.623 20.889 84.322 1.00 90.62 323 ARG A O 1
ATOM 2563 N N . ILE A 1 324 ? -35.371 19.184 82.880 1.00 90.19 324 ILE A N 1
ATOM 2564 C CA . ILE A 1 324 ? -36.286 18.270 83.576 1.00 90.19 324 ILE A CA 1
ATOM 2565 C C . ILE A 1 324 ? -35.736 17.979 84.971 1.00 90.19 324 ILE A C 1
ATOM 2567 O O . ILE A 1 324 ? -36.453 18.180 85.943 1.00 90.19 324 ILE A O 1
ATOM 2571 N N . SER A 1 325 ? -34.451 17.634 85.078 1.00 90.06 325 SER A N 1
ATOM 2572 C CA . SER A 1 325 ? -33.802 17.398 86.372 1.00 90.06 325 SER A CA 1
ATOM 2573 C C . SER A 1 325 ? -33.840 18.631 87.290 1.00 90.06 325 SER A C 1
ATOM 2575 O O . SER A 1 325 ? -34.123 18.510 88.481 1.00 90.06 325 SER A O 1
ATOM 2577 N N . GLU A 1 326 ? -33.635 19.836 86.747 1.00 90.88 326 GLU A N 1
ATOM 2578 C CA . GLU A 1 326 ? -33.758 21.086 87.510 1.00 90.88 326 GLU A CA 1
ATOM 2579 C C . GLU A 1 326 ? -35.195 21.323 88.009 1.00 90.88 326 GLU A C 1
ATOM 2581 O O . GLU A 1 326 ? -35.408 21.712 89.160 1.00 90.88 326 GLU A O 1
ATOM 2586 N N . PHE A 1 327 ? -36.198 21.084 87.159 1.00 89.00 327 PHE A N 1
ATOM 2587 C CA . PHE A 1 327 ? -37.600 21.216 87.548 1.00 89.00 327 PHE A CA 1
ATOM 2588 C C . PHE A 1 327 ? -38.014 20.176 88.585 1.00 89.00 327 PHE A C 1
ATOM 2590 O O . PHE A 1 327 ? -38.758 20.520 89.499 1.00 89.00 327 PHE A O 1
ATOM 2597 N N . GLU A 1 328 ? -37.524 18.942 88.483 1.00 89.56 328 GLU A N 1
ATOM 2598 C CA . GLU A 1 328 ? -37.739 17.903 89.491 1.00 89.56 328 GLU A CA 1
ATOM 2599 C C . GLU A 1 328 ? -37.161 18.316 90.850 1.00 89.56 328 GLU A C 1
ATOM 2601 O O . GLU A 1 328 ? -37.843 18.179 91.867 1.00 89.56 328 GLU A O 1
ATOM 2606 N N . ALA A 1 329 ? -35.960 18.907 90.872 1.00 87.69 329 ALA A N 1
ATOM 2607 C CA . ALA A 1 329 ? -35.356 19.438 92.093 1.00 87.69 329 ALA A CA 1
ATOM 2608 C C . ALA A 1 329 ? -36.192 20.578 92.707 1.00 87.69 329 ALA A C 1
ATOM 2610 O O . ALA A 1 329 ? -36.491 20.556 93.900 1.00 87.69 329 ALA A O 1
ATOM 2611 N N . LYS A 1 330 ? -36.647 21.535 91.888 1.00 86.62 330 LYS A N 1
ATOM 2612 C CA . LYS A 1 330 ? -37.528 22.631 92.337 1.00 86.62 330 LYS A CA 1
ATOM 2613 C C . LYS A 1 330 ? -38.883 22.129 92.836 1.00 86.62 330 LYS A C 1
ATOM 2615 O O . LYS A 1 330 ? -39.408 22.634 93.824 1.00 86.62 330 LYS A O 1
ATOM 2620 N N . LEU A 1 331 ? -39.464 21.132 92.170 1.00 84.69 331 LEU A N 1
ATOM 2621 C CA . LEU A 1 331 ? -40.704 20.487 92.608 1.00 84.69 331 LEU A CA 1
ATOM 2622 C C . LEU A 1 331 ? -40.532 19.814 93.970 1.00 84.69 331 LEU A C 1
ATOM 2624 O O . LEU A 1 331 ? -41.433 19.907 94.800 1.00 84.69 331 LEU A O 1
ATOM 2628 N N . ALA A 1 332 ? -39.395 19.156 94.207 1.00 85.06 332 ALA A N 1
ATOM 2629 C CA . ALA A 1 332 ? -39.080 18.570 95.505 1.00 85.06 332 ALA A CA 1
ATOM 2630 C C . ALA A 1 332 ? -38.970 19.643 96.603 1.00 85.06 332 ALA A C 1
ATOM 2632 O O . ALA A 1 332 ? -39.530 19.462 97.681 1.00 85.06 332 ALA A O 1
ATOM 2633 N N . GLU A 1 333 ? -38.331 20.779 96.313 1.00 85.81 333 GLU A N 1
ATOM 2634 C CA . GLU A 1 333 ? -38.226 21.914 97.239 1.00 85.81 333 GLU A CA 1
ATOM 2635 C C . GLU A 1 333 ? -39.601 22.513 97.580 1.00 85.81 333 GLU A C 1
ATOM 2637 O O . GLU A 1 333 ? -39.940 22.681 98.750 1.00 85.81 333 GLU A O 1
ATOM 2642 N N . VAL A 1 334 ? -40.442 22.766 96.573 1.00 83.69 334 VAL A N 1
ATOM 2643 C CA . VAL A 1 334 ? -41.801 23.290 96.784 1.00 83.69 334 VAL A CA 1
ATOM 2644 C C . VAL A 1 334 ? -42.665 22.308 97.575 1.00 83.69 334 VAL A C 1
ATOM 2646 O O . VAL A 1 334 ? -43.426 22.737 98.441 1.00 83.69 334 VAL A O 1
ATOM 2649 N N . ARG A 1 335 ? -42.550 20.999 97.311 1.00 83.38 335 ARG A N 1
ATOM 2650 C CA . ARG A 1 335 ? -43.242 19.968 98.100 1.00 83.38 335 ARG A CA 1
ATOM 2651 C C . ARG A 1 335 ? -42.800 19.998 99.559 1.00 83.38 335 ARG A C 1
ATOM 2653 O O . ARG A 1 335 ? -43.664 20.026 100.423 1.00 83.38 335 ARG A O 1
ATOM 2660 N N . ALA A 1 336 ? -41.497 20.098 99.824 1.00 83.69 336 ALA A N 1
ATOM 2661 C CA . ALA A 1 336 ? -40.975 20.206 101.185 1.00 83.69 336 ALA A CA 1
ATOM 2662 C C . ALA A 1 336 ? -41.515 21.448 101.921 1.00 83.69 336 ALA A C 1
ATOM 2664 O O . ALA A 1 336 ? -41.931 21.345 103.073 1.00 83.69 336 ALA A O 1
ATOM 2665 N N . ILE A 1 337 ? -41.585 22.603 101.246 1.00 84.44 337 ILE A N 1
ATOM 2666 C CA . ILE A 1 337 ? -42.206 23.820 101.801 1.00 84.44 337 ILE A CA 1
ATOM 2667 C C . ILE A 1 337 ? -43.701 23.597 102.069 1.00 84.44 337 ILE A C 1
ATOM 2669 O O . ILE A 1 337 ? -44.218 24.029 103.098 1.00 84.44 337 ILE A O 1
ATOM 2673 N N . GLY A 1 338 ? -44.411 22.944 101.145 1.00 80.94 338 GLY A N 1
ATOM 2674 C CA . GLY A 1 338 ? -45.822 22.598 101.305 1.00 80.94 338 GLY A CA 1
ATOM 2675 C C . GLY A 1 338 ? -46.065 21.722 102.533 1.00 80.94 338 GLY A C 1
ATOM 2676 O O . GLY A 1 338 ? -46.937 22.040 103.341 1.00 80.94 338 GLY A O 1
ATOM 2677 N N . ASP A 1 339 ? -45.248 20.684 102.709 1.00 82.56 339 ASP A N 1
ATOM 2678 C CA . ASP A 1 339 ? -45.299 19.781 103.860 1.00 82.56 339 ASP A CA 1
ATOM 2679 C C . ASP A 1 339 ? -45.019 20.537 105.173 1.00 82.56 339 ASP A C 1
ATOM 2681 O O . ASP A 1 339 ? -45.754 20.378 106.149 1.00 82.56 339 ASP A O 1
ATOM 2685 N N . GLU A 1 340 ? -44.020 21.427 105.192 1.00 82.56 340 GLU A N 1
ATOM 2686 C CA . GLU A 1 340 ? -43.698 22.270 106.353 1.00 82.56 340 GLU A CA 1
ATOM 2687 C C . GLU A 1 340 ? -44.856 23.218 106.714 1.00 82.56 340 GLU A C 1
ATOM 2689 O O . GLU A 1 340 ? -45.232 23.352 107.882 1.00 82.56 340 GLU A O 1
ATOM 2694 N N . LYS A 1 341 ? -45.471 23.866 105.714 1.00 81.81 341 LYS A N 1
ATOM 2695 C CA . LYS A 1 341 ? -46.635 24.739 105.926 1.00 81.81 341 LYS A CA 1
ATOM 2696 C C . LYS A 1 341 ? -47.854 23.959 106.401 1.00 81.81 341 LYS A C 1
ATOM 2698 O O . LYS A 1 341 ? -48.556 24.463 107.274 1.00 81.81 341 LYS A O 1
ATOM 2703 N N . SER A 1 342 ? -48.081 22.754 105.879 1.00 78.56 342 SER A N 1
ATOM 2704 C CA . SER A 1 342 ? -49.153 21.869 106.344 1.00 78.56 342 SER A CA 1
ATOM 2705 C C . SER A 1 342 ? -48.970 21.536 107.824 1.00 78.56 342 SER A C 1
ATOM 2707 O O . SER A 1 342 ? -49.877 21.772 108.614 1.00 78.56 342 SER A O 1
ATOM 2709 N N . GLN A 1 343 ? -47.766 21.120 108.235 1.00 80.44 343 GLN A N 1
ATOM 2710 C CA . GLN A 1 343 ? -47.459 20.849 109.647 1.00 80.44 343 GLN A CA 1
ATOM 2711 C C . GLN A 1 343 ? -47.650 22.082 110.543 1.00 80.44 343 GLN A C 1
ATOM 2713 O O . GLN A 1 343 ? -48.115 21.974 111.683 1.00 80.44 343 GLN A O 1
ATOM 2718 N N . ALA A 1 344 ? -47.294 23.271 110.049 1.00 78.19 344 ALA A N 1
ATOM 2719 C CA . ALA A 1 344 ? -47.502 24.520 110.774 1.00 78.19 344 ALA A CA 1
ATOM 2720 C C . ALA A 1 344 ? -48.995 24.858 110.939 1.00 78.19 344 ALA A C 1
ATOM 2722 O O . ALA A 1 344 ? -49.389 25.300 112.021 1.00 78.19 344 ALA A O 1
ATOM 2723 N N . ILE A 1 345 ? -49.816 24.633 109.906 1.00 79.38 345 ILE A N 1
ATOM 2724 C CA . ILE A 1 345 ? -51.278 24.782 109.969 1.00 79.38 345 ILE A CA 1
ATOM 2725 C C . ILE A 1 345 ? -51.856 23.797 110.984 1.00 79.38 345 ILE A C 1
ATOM 2727 O O . ILE A 1 345 ? -52.511 24.249 111.919 1.00 79.38 345 ILE A O 1
ATOM 2731 N N . ASP A 1 346 ? -51.520 22.508 110.892 1.00 81.56 346 ASP A N 1
ATOM 2732 C CA . ASP A 1 346 ? -51.989 21.478 111.831 1.00 81.56 346 ASP A CA 1
ATOM 2733 C C . ASP A 1 346 ? -51.656 21.854 113.290 1.00 81.56 346 ASP A C 1
ATOM 2735 O O . ASP A 1 346 ? -52.455 21.689 114.215 1.00 81.56 346 ASP A O 1
ATOM 2739 N N . THR A 1 347 ? -50.467 22.425 113.515 1.00 81.56 347 THR A N 1
ATOM 2740 C CA . THR A 1 347 ? -50.035 22.899 114.838 1.00 81.56 347 THR A CA 1
ATOM 2741 C C . THR A 1 347 ? -50.842 24.109 115.319 1.00 81.56 347 THR A C 1
ATOM 2743 O O . THR A 1 347 ? -51.155 24.210 116.509 1.00 81.56 347 THR A O 1
ATOM 2746 N N . LEU A 1 348 ? -51.154 25.055 114.428 1.00 78.50 348 LEU A N 1
ATOM 2747 C CA . LEU A 1 348 ? -51.969 26.230 114.745 1.00 78.50 348 LEU A CA 1
ATOM 2748 C C . LEU A 1 348 ? -53.426 25.849 115.013 1.00 78.50 348 LEU A C 1
ATOM 2750 O O . LEU A 1 348 ? -53.993 26.348 115.980 1.00 78.50 348 LEU A O 1
ATOM 2754 N N . GLU A 1 349 ? -54.000 24.946 114.219 1.00 80.56 349 GLU A N 1
ATOM 2755 C CA . GLU A 1 349 ? -55.344 24.400 114.431 1.00 80.56 349 GLU A CA 1
ATOM 2756 C C . GLU A 1 349 ? -55.444 23.698 115.785 1.00 80.56 349 GLU A C 1
ATOM 2758 O O . GLU A 1 349 ? -56.381 23.945 116.543 1.00 80.56 349 GLU A O 1
ATOM 2763 N N . LYS A 1 350 ? -54.425 22.914 116.158 1.00 81.12 350 LYS A N 1
ATOM 2764 C CA . LYS A 1 350 ? -54.348 22.309 117.492 1.00 81.12 350 LYS A CA 1
ATOM 2765 C C . LYS A 1 350 ? -54.311 23.360 118.606 1.00 81.12 350 LYS A C 1
ATOM 2767 O O . LYS A 1 350 ? -55.068 23.257 119.564 1.00 81.12 350 LYS A O 1
ATOM 2772 N N . LYS A 1 351 ? -53.480 24.402 118.476 1.00 81.31 351 LYS A N 1
ATOM 2773 C CA . LYS A 1 351 ? -53.423 25.504 119.458 1.00 81.31 351 LYS A CA 1
ATOM 2774 C C . LYS A 1 351 ? -54.734 26.285 119.547 1.00 81.31 351 LYS A C 1
ATOM 2776 O O . LYS A 1 351 ? -55.092 26.730 120.633 1.00 81.31 351 LYS A O 1
ATOM 2781 N N . LEU A 1 352 ? -55.418 26.483 118.420 1.00 76.88 352 LEU A N 1
ATOM 2782 C CA . LEU A 1 352 ? -56.726 27.129 118.370 1.00 76.88 352 LEU A CA 1
ATOM 2783 C C . LEU A 1 352 ? -57.760 26.279 119.112 1.00 76.88 352 LEU A C 1
ATOM 2785 O O . LEU A 1 352 ? -58.427 26.801 119.998 1.00 76.88 352 LEU A O 1
ATOM 2789 N N . SER A 1 353 ? -57.809 24.974 118.832 1.00 77.94 353 SER A N 1
ATOM 2790 C CA . SER A 1 353 ? -58.653 24.014 119.552 1.00 77.94 353 SER A CA 1
ATOM 2791 C C . SER A 1 353 ? -58.370 24.023 121.061 1.00 77.94 353 SER A C 1
ATOM 2793 O O . SER A 1 353 ? -59.302 24.076 121.861 1.00 77.94 353 SER A O 1
ATOM 2795 N N . ASP A 1 354 ? -57.097 24.024 121.471 1.00 77.44 354 ASP A N 1
ATOM 2796 C CA . ASP A 1 354 ? -56.701 24.091 122.885 1.00 77.44 354 ASP A CA 1
ATOM 2797 C C . ASP A 1 354 ? -57.139 25.423 123.539 1.00 77.44 354 ASP A C 1
ATOM 2799 O O . ASP A 1 354 ? -57.566 25.454 124.697 1.00 77.44 354 ASP A O 1
ATOM 2803 N N . ALA A 1 355 ? -57.058 26.543 122.810 1.00 70.50 355 ALA A N 1
ATOM 2804 C CA . ALA A 1 355 ? -57.490 27.861 123.281 1.00 70.50 355 ALA A CA 1
ATOM 2805 C C . ALA A 1 355 ? -59.021 27.986 123.371 1.00 70.50 355 ALA A C 1
ATOM 2807 O O . ALA A 1 355 ? -59.530 28.588 124.320 1.00 70.50 355 ALA A O 1
ATOM 2808 N N . GLU A 1 356 ? -59.756 27.400 122.426 1.00 73.56 356 GLU A N 1
ATOM 2809 C CA . GLU A 1 356 ? -61.215 27.276 122.467 1.00 73.56 356 GLU A CA 1
ATOM 2810 C C . GLU A 1 356 ? -61.661 26.426 123.665 1.00 73.56 356 GLU A C 1
ATOM 2812 O O . GLU A 1 356 ? -62.542 26.850 124.417 1.00 73.56 356 GLU A O 1
ATOM 2817 N N . GLU A 1 357 ? -60.994 25.295 123.932 1.00 69.94 357 GLU A N 1
ATOM 2818 C CA . GLU A 1 357 ? -61.201 24.511 125.158 1.00 69.94 357 GLU A CA 1
ATOM 2819 C C . GLU A 1 357 ? -60.890 25.326 126.423 1.00 69.94 357 GLU A C 1
ATOM 2821 O O . GLU A 1 357 ? -61.634 25.269 127.407 1.00 69.94 357 GLU A O 1
ATOM 2826 N N . HIS A 1 358 ? -59.808 26.108 126.422 1.00 66.56 358 HIS A N 1
ATOM 2827 C CA . HIS A 1 358 ? -59.430 26.942 127.561 1.00 66.56 358 HIS A CA 1
ATOM 2828 C C . HIS A 1 358 ? -60.445 28.069 127.824 1.00 66.56 358 HIS A C 1
ATOM 2830 O O . HIS A 1 358 ? -60.790 28.318 128.985 1.00 66.56 358 HIS A O 1
ATOM 2836 N N . MET A 1 359 ? -60.960 28.725 126.775 1.00 59.25 359 MET A N 1
ATOM 2837 C CA . MET A 1 359 ? -62.054 29.702 126.876 1.00 59.25 359 MET A CA 1
ATOM 2838 C C . MET A 1 359 ? -63.341 29.053 127.384 1.00 59.25 359 MET A C 1
ATOM 2840 O O . MET A 1 359 ? -63.972 29.601 128.288 1.00 59.25 359 MET A O 1
ATOM 2844 N N . ALA A 1 360 ? -63.699 27.872 126.873 1.00 59.41 360 ALA A N 1
ATOM 2845 C CA . ALA A 1 360 ? -64.864 27.119 127.336 1.00 59.41 360 ALA A CA 1
ATOM 2846 C C . ALA A 1 360 ? -64.758 26.728 128.824 1.00 59.41 360 ALA A C 1
ATOM 2848 O O . ALA A 1 360 ? -65.769 26.671 129.522 1.00 59.41 360 ALA A O 1
ATOM 2849 N N . ARG A 1 361 ? -63.537 26.518 129.340 1.00 56.22 361 ARG A N 1
ATOM 2850 C CA . ARG A 1 361 ? -63.275 26.239 130.764 1.00 56.22 361 ARG A CA 1
ATOM 2851 C C . ARG A 1 361 ? -63.246 27.490 131.659 1.00 56.22 361 ARG A C 1
ATOM 2853 O O . ARG A 1 361 ? -63.499 27.354 132.852 1.00 56.22 361 ARG A O 1
ATOM 2860 N N . HIS A 1 362 ? -62.973 28.685 131.124 1.00 54.00 362 HIS A N 1
ATOM 2861 C CA . HIS A 1 362 ? -62.819 29.924 131.915 1.00 54.00 362 HIS A CA 1
ATOM 2862 C C . HIS A 1 362 ? -63.961 30.945 131.772 1.00 54.00 362 HIS A C 1
ATOM 2864 O O . HIS A 1 362 ? -64.053 31.859 132.588 1.00 54.00 362 HIS A O 1
ATOM 2870 N N . PHE A 1 363 ? -64.871 30.775 130.809 1.00 46.47 363 PHE A N 1
ATOM 2871 C CA . PHE A 1 363 ? -66.114 31.549 130.703 1.00 46.47 363 PHE A CA 1
ATOM 2872 C C . PHE A 1 363 ? -67.343 30.661 130.951 1.00 46.47 363 PHE A C 1
ATOM 2874 O O . PHE A 1 363 ? -68.179 30.432 130.083 1.00 46.47 363 PHE A O 1
ATOM 2881 N N . LEU A 1 364 ? -67.482 30.194 132.193 1.00 38.59 364 LEU A N 1
ATOM 2882 C CA . LEU A 1 364 ? -68.767 29.779 132.757 1.00 38.59 364 LEU A CA 1
ATOM 2883 C C . LEU A 1 364 ? -69.432 31.008 133.392 1.00 38.59 364 LEU A C 1
ATOM 2885 O O . LEU A 1 364 ? -69.170 31.337 134.547 1.00 38.59 364 LEU A O 1
ATOM 2889 N N . ILE A 1 365 ? -70.313 31.682 132.645 1.00 37.91 365 ILE A N 1
ATOM 2890 C CA . ILE A 1 365 ? -71.332 32.573 133.224 1.00 37.91 365 ILE A CA 1
ATOM 2891 C C . ILE A 1 365 ? -72.724 32.084 132.776 1.00 37.91 365 ILE A C 1
ATOM 2893 O O . ILE A 1 365 ? -72.948 31.896 131.580 1.00 37.91 365 ILE A O 1
ATOM 2897 N N . PRO A 1 366 ? -73.665 31.848 133.714 1.00 43.59 366 PRO A N 1
ATOM 2898 C CA . PRO A 1 366 ? -74.953 31.205 133.450 1.00 43.59 366 PRO A CA 1
ATOM 2899 C C . PRO A 1 366 ? -76.072 32.206 133.115 1.00 43.59 366 PRO A C 1
ATOM 2901 O O . PRO A 1 366 ? -76.118 33.275 133.720 1.00 43.59 366 PRO A O 1
ATOM 2904 N N . ARG A 1 367 ? -77.046 31.805 132.269 1.00 37.59 367 ARG A N 1
ATOM 2905 C CA . ARG A 1 367 ? -78.513 31.910 132.518 1.00 37.59 367 ARG A CA 1
ATOM 2906 C C . ARG A 1 367 ? -79.403 31.538 131.306 1.00 37.59 367 ARG A C 1
ATOM 2908 O O . ARG A 1 367 ? -79.271 32.103 130.234 1.00 37.59 367 ARG A O 1
ATOM 2915 N N . PHE A 1 368 ? -80.363 30.639 131.570 1.00 38.47 368 PHE A N 1
ATOM 2916 C CA . PHE A 1 368 ? -81.811 30.686 131.253 1.00 38.47 368 PHE A CA 1
ATOM 2917 C C . PHE A 1 368 ? -82.352 31.069 129.841 1.00 38.47 368 PHE A C 1
ATOM 2919 O O . PHE A 1 368 ? -82.428 32.243 129.514 1.00 38.47 368 PHE A O 1
ATOM 2926 N N . TRP A 1 369 ? -82.917 30.052 129.152 1.00 35.72 369 TRP A N 1
ATOM 2927 C CA . TRP A 1 369 ? -84.316 29.872 128.641 1.00 35.72 369 TRP A CA 1
ATOM 2928 C C . TRP A 1 369 ? -84.966 30.866 127.600 1.00 35.72 369 TRP A C 1
ATOM 2930 O O . TRP A 1 369 ? -84.480 31.968 127.405 1.00 35.72 369 TRP A O 1
ATOM 2940 N N . PRO A 1 370 ? -86.110 30.518 126.942 1.00 53.50 370 PRO A N 1
ATOM 2941 C CA . PRO A 1 370 ? -86.301 29.968 125.576 1.00 53.50 370 PRO A CA 1
ATOM 2942 C C . PRO A 1 370 ? -86.750 30.998 124.525 1.00 53.50 370 PRO A C 1
ATOM 2944 O O . PRO A 1 370 ? -87.401 31.980 124.862 1.00 53.50 370 PRO A O 1
ATOM 2947 N N . PHE A 1 371 ? -86.685 30.623 123.240 1.00 40.44 371 PHE A N 1
ATOM 2948 C CA . PHE A 1 371 ? -87.747 30.998 122.296 1.00 40.44 371 PHE A CA 1
ATOM 2949 C C . PHE A 1 371 ? -88.064 29.876 121.295 1.00 40.44 371 PHE A C 1
ATOM 2951 O O . PHE A 1 371 ? -87.192 29.340 120.617 1.00 40.44 371 PHE A O 1
ATOM 2958 N N . LYS A 1 372 ? -89.351 29.516 121.228 1.00 47.00 372 LYS A N 1
ATOM 2959 C CA . LYS A 1 372 ? -89.966 28.717 120.161 1.00 47.00 372 LYS A CA 1
ATOM 2960 C C . LYS A 1 372 ? -90.177 29.615 118.941 1.00 47.00 372 LYS A C 1
ATOM 2962 O O . LYS A 1 372 ? -90.815 30.651 119.088 1.00 47.00 372 LYS A O 1
ATOM 2967 N N . ALA A 1 373 ? -89.851 29.134 117.745 1.00 43.44 373 ALA A N 1
ATOM 2968 C CA . ALA A 1 373 ? -90.686 29.350 116.564 1.00 43.44 373 ALA A CA 1
ATOM 2969 C C . ALA A 1 373 ? -90.445 28.233 115.540 1.00 43.44 373 ALA A C 1
ATOM 2971 O O . ALA A 1 373 ? -89.320 27.826 115.276 1.00 43.44 373 ALA A O 1
ATOM 2972 N N . LYS A 1 374 ? -91.554 27.700 115.036 1.00 50.47 374 LYS A N 1
ATOM 2973 C CA . LYS A 1 374 ? -91.692 26.581 114.104 1.00 50.47 374 LYS A CA 1
ATOM 2974 C C . LYS A 1 374 ? -91.907 27.137 112.690 1.00 50.47 374 LYS A C 1
ATOM 2976 O O . LYS A 1 374 ? -92.640 28.109 112.560 1.00 50.47 374 LYS A O 1
ATOM 2981 N N . LYS A 1 375 ? -91.457 26.354 111.703 1.00 44.62 375 LYS A N 1
ATOM 2982 C CA . LYS A 1 375 ? -92.005 26.165 110.342 1.00 44.62 375 LYS A CA 1
ATOM 2983 C C . LYS A 1 375 ? -91.977 27.353 109.365 1.00 44.62 375 LYS A C 1
ATOM 2985 O O . LYS A 1 375 ? -92.852 28.208 109.412 1.00 44.62 375 LYS A O 1
ATOM 2990 N N . SER A 1 376 ? -91.138 27.213 108.341 1.00 40.84 376 SER A N 1
ATOM 2991 C CA . SER A 1 376 ? -91.541 26.675 107.025 1.00 40.84 376 SER A CA 1
ATOM 2992 C C . SER A 1 376 ? -90.364 25.951 106.396 1.00 40.84 376 SER A C 1
ATOM 2994 O O . SER A 1 376 ? -89.268 26.551 106.458 1.00 40.84 376 SER A O 1
#

Sequence (376 aa):
MNTKIEYADPAETLYYSEGGEDFLLWSIFGYKRFGTFVDVGAFDGRYLSNSLSFAKAGWKGVCVEPVKEYFDLCKINQPGSICLNAACVGDPDLETVSFQMEPLGVYSRLELEAGAKERLKNSYDRYGADLGGFEEVSAPATTVAEIIERHLAGEAPDFLSIDVEGNEITVLEGAGLSQHRPRVIVAEANDEEHKAALVSYLQAYDYDLVRSLGNNHFFAFEPDLIERGRTIPVKCVIERHQHPKGLQFTFRGIALGKIIDEPSDTAREALRKQLQSAEHKIDQLENRKSELIRSLERERAELSQSTDKNTRLERTENHLRARISEFEAKLAEVRAIGDEKSQAIDTLEKKLSDAEEHMARHFLIPRFWPFKAKKS

Secondary structure (DSSP, 8-state):
-----SB--TTT--B-SSSSHHHHHHHHTTTBS--EEEEET-TTSSTT-SSHHHHHTT-EEEEE-SSHHHHHHHHHH-TTSEEE--EE-S-TT--EEEEEE-TTSTT-BS---TTHHHHHHHHHHHTT------EEEEEEEE-HHHHHHHHSTTPPPSEEEE-SSS-HHHHHHTT-TTTS--SEEEEE-SSHHHHHHHHHHHHTTTPEEEEEETTEEEEE-SHHHHHHHHHS-EEEEBPP---TT-GGGS-HHHHH--EEEEPPHHHHHHHHHHHHHHHHHHHHHHHHHHHHHHHHHHHHHHHHHHHHHHHHHHHHHHHHHHHHHHHHHHHHHHHHHHHHHHHHHHHHHHHHHHHHHHHHHH--------------

Radius of gyration: 53.35 Å; chains: 1; bounding box: 117×69×162 Å

pLDDT: mean 86.97, std 14.54, range [35.72, 98.88]

Foldseek 3Di:
DPPPDQFDDLVPQAAQADQLLLVLLCQLVVRGLEWEEEEAQCFLVGHNGSCLSNLVSLYEYEYEHQDPVSLVSSCVSRVSYHYYNAHAFLDAPQFKAKWWAWPLRSQTARDDDDCNVVVVCVLQVVLVHDSVGTDIDMGTYHALQRCCCPRVVQEATCEYEEDRNLCQVRNVSRNPCVRRPHQKYKYFDPDPVSVVVVQVSVVVSQWHFQDDRPRITIIGRDPSSSCSSQQDWSFDWHAADARPVDNSSGDPCNNVTHTHGGGGNVVVVVVVVVVVVVVVVVVVVVVVVVVVVVVVVVVVVVVVVVVVVVVVVVVVVVVVVVVVVVVVVVVVVVVVVVVVVVVVVVVVVVVVVVVVVVCVVVPPDDDDDDDDDDDD